Protein AF-0000000080643865 (afdb_homodimer)

InterPro domains:
  IPR001537 tRNA/rRNA methyltransferase, SpoU type [PF00588] (35-174)
  IPR029026 tRNA (guanine-N1-)-methyltransferase, N-terminal [G3DSA:3.40.1280.10] (10-214)
  IPR029028 Alpha/beta knot methyltransferases [SSF75217] (19-181)
  IPR033671 tRNA (guanosine(18)-2'-O)-methyltransferase [MF_02060] (17-208)
  IPR033671 tRNA (guanosine(18)-2'-O)-methyltransferase [PTHR43453] (9-211)
  IPR033671 tRNA (guanosine(18)-2'-O)-methyltransferase [cd18092] (19-177)

Nearest PDB structures (foldseek):
  1v2x-assembly1_A-2  TM=9.079E-01  e=1.168E-16  Thermus thermophilus
  1zjr-assembly1_A  TM=8.775E-01  e=1.886E-16  Aquifex aeolicus
  7edc-assembly1_A-2  TM=8.498E-01  e=2.791E-15  Escherichia coli
  7qiu-assembly1_B  TM=8.487E-01  e=2.824E-11  Bacillus subtilis
  3nk7-assembly1_A  TM=8.156E-01  e=5.638E-10  Streptomyces actuosus

Organism: NCBI:txid498743

Foldseek 3Di:
DPPLLVVLLVLLVVQDDPVVVVVLVVLQQQAFQLEEEEEEAEADQLLLLLLLLLCLVLRYQEYEYEHEPHDHDHDCVRNVCSPLQHHYHYHPDDVVVLVVCVVVFAAEEEEDPDPQADELLPDDSQGRHYYYWYYPPPIDDPVSVVSGPHYHYYDDDDDDDDDDRSVVSNVNSVSSSVVVVVDPDPGHDDPVRSSVSSSSVSVVVDPPSVVSSVVVVD/DPPLLVVLLVLLVVQDDPVVVVVLVVLQQQAFQLEEEEEEAAADQLLLLLLLLLCLVLRYQEYEYEHEPHDHDHDCVRNVCSPLQHHYHYHPDDVVVLVVCVVVFAAEEEEDPDPQADELLPDDSQGRHYYYWYYPPPIDDPVSVVSGPHYHYYDDDDDDDDDDRSVVSNVNSVSSSVVVVVDPDPGHDDPVRSSVSSSSVSVVVRPPSVVSSVVVVD

pLDDT: mean 96.59, std 4.56, range [62.84, 98.94]

Radius of gyration: 23.96 Å; Cα contacts (8 Å, |Δi|>4): 795; chains: 2; bounding box: 50×86×53 Å

Secondary structure (DSSP, 8-state):
--HHHHHHHHHHHTTS-HHHHHHHHHHHTT-BSSEEEEEES---HHHHHHHHHHHHHHTBSEEEEE-SSS-----HHHHTTGGGSSEEEEESSHHHHHHHHHHTTPEEEEE--STTPEEGGG---SS-EEEEE-BTTTBS-HHHHHH-SEEEE----SS-----HHHHHHHHHHHHHHHHHTSS---B--HHHHHHHHHHHHHHHSTTHHHHHHHH--/--HHHHHHHHHHHTTS-HHHHHHHHHHHTT-BSSEEEEEES---HHHHHHHHHHHHHHTBSEEEEE-SSS-----HHHHTTGGGSSEEEEESSHHHHHHHHHHTTPEEEEE--STTPEEGGG---SS-EEEEE-BTTTBS-HHHHHH-SEEEE----SS-----HHHHHHHHHHHHHHHHHTSS---B--HHHHHHHHHHHHHHHSTTHHHHHHHHH-

Sequence (436 aa):
MDNDVLKRIEVLSEFITDKKKARIEEVLSRRTNYLTFVLEDIFQPQNASATIRTGEILGLSDVHIISKRNKCTLNPDVTLGSSQWINLNRYNNTKFALDRLKSDGYSIVATSLDEQSINLEDFPINNKMAVFFGTELTGLSAEAFEAADLYLKIPMYGFTQSYNISVAVAIVMYSLSIRLRKSSINYLLDEVEKSNLRLKYYRQVVKNYQFIENLINSMDNDVLKRIEVLSEFITDKKKARIEEVLSRRTNYLTFVLEDIFQPQNASATIRTGEILGLSDVHIISKRNKCTLNPDVTLGSSQWINLNRYNNTKFALDRLKSDGYSIVATSLDEQSINLEDFPINNKMAVFFGTELTGLSAEAFEAADLYLKIPMYGFTQSYNISVAVAIVMYSLSIRLRKSSINYLLDEVEKSNLRLKYYRQVVKNYQFIENLINS

Structure (mmCIF, N/CA/C/O backbone):
data_AF-0000000080643865-model_v1
#
loop_
_entity.id
_entity.type
_entity.pdbx_description
1 polymer "tRNA (guanosine(18)-2'-O)-methyltransferase"
#
loop_
_atom_site.group_PDB
_atom_site.id
_atom_site.type_symbol
_atom_site.label_atom_id
_atom_site.label_alt_id
_atom_site.label_comp_id
_atom_site.label_asym_id
_atom_site.label_entity_id
_atom_site.label_seq_id
_atom_site.pdbx_PDB_ins_code
_atom_site.Cartn_x
_atom_site.Cartn_y
_atom_site.Cartn_z
_atom_site.occupancy
_atom_site.B_iso_or_equiv
_atom_site.auth_seq_id
_atom_site.auth_comp_id
_atom_site.auth_asym_id
_atom_site.auth_atom_id
_atom_site.pdbx_PDB_model_num
ATOM 1 N N . MET A 1 1 ? 3.105 -29.422 -24.297 1 62.84 1 MET A N 1
ATOM 2 C CA . MET A 1 1 ? 2.346 -29.484 -23.047 1 62.84 1 MET A CA 1
ATOM 3 C C . MET A 1 1 ? 2.367 -30.891 -22.469 1 62.84 1 MET A C 1
ATOM 5 O O . MET A 1 1 ? 2.393 -31.875 -23.203 1 62.84 1 MET A O 1
ATOM 9 N N . ASP A 1 2 ? 2.848 -30.75 -21.078 1 77.25 2 ASP A N 1
ATOM 10 C CA . ASP A 1 2 ? 3.018 -32.031 -20.422 1 77.25 2 ASP A CA 1
ATOM 11 C C . ASP A 1 2 ? 1.715 -32.844 -20.422 1 77.25 2 ASP A C 1
ATOM 13 O O . ASP A 1 2 ? 0.718 -32.406 -19.828 1 77.25 2 ASP A O 1
ATOM 17 N N . ASN A 1 3 ? 1.659 -33.844 -21.25 1 87.06 3 ASN A N 1
ATOM 18 C CA . ASN A 1 3 ? 0.498 -34.719 -21.422 1 87.06 3 ASN A CA 1
ATOM 19 C C . ASN A 1 3 ? -0.072 -35.156 -20.062 1 87.06 3 ASN A C 1
ATOM 21 O O . ASN A 1 3 ? -1.29 -35.25 -19.906 1 87.06 3 ASN A O 1
ATOM 25 N N . ASP A 1 4 ? 0.754 -35.312 -19.156 1 92.62 4 ASP A N 1
ATOM 26 C CA . ASP A 1 4 ? 0.325 -35.719 -17.828 1 92.62 4 ASP A CA 1
ATOM 27 C C . ASP A 1 4 ? -0.487 -34.625 -17.141 1 92.62 4 ASP A C 1
ATOM 29 O O . ASP A 1 4 ? -1.525 -34.906 -16.531 1 92.62 4 ASP A O 1
ATOM 33 N N . VAL A 1 5 ? -0.084 -33.344 -17.25 1 95.5 5 VAL A N 1
ATOM 34 C CA . VAL A 1 5 ? -0.771 -32.219 -16.641 1 95.5 5 VAL A CA 1
ATOM 35 C C . VAL A 1 5 ? -2.176 -32.094 -17.234 1 95.5 5 VAL A C 1
ATOM 37 O O . VAL A 1 5 ? -3.152 -31.953 -16.484 1 95.5 5 VAL A O 1
ATOM 40 N N . LEU A 1 6 ? -2.293 -32.219 -18.5 1 95.81 6 LEU A N 1
ATOM 41 C CA . LEU A 1 6 ? -3.576 -32.062 -19.188 1 95.81 6 LEU A CA 1
ATOM 42 C C . LEU A 1 6 ? -4.535 -33.188 -18.781 1 95.81 6 LEU A C 1
ATOM 44 O O . LEU A 1 6 ? -5.734 -32.938 -18.609 1 95.81 6 LEU A O 1
ATOM 48 N N . LYS A 1 7 ? -4.008 -34.344 -18.641 1 95.81 7 LYS A N 1
ATOM 49 C CA . LYS A 1 7 ? -4.836 -35.5 -18.234 1 95.81 7 LYS A CA 1
ATOM 50 C C . LYS A 1 7 ? -5.402 -35.281 -16.828 1 95.81 7 LYS A C 1
ATOM 52 O O . LYS A 1 7 ? -6.582 -35.531 -16.594 1 95.81 7 LYS A O 1
ATOM 57 N N . ARG A 1 8 ? -4.555 -34.875 -15.953 1 97.06 8 ARG A N 1
ATOM 58 C CA . ARG A 1 8 ? -4.98 -34.625 -14.578 1 97.06 8 ARG A CA 1
ATOM 59 C C . ARG A 1 8 ? -6.016 -33.5 -14.508 1 97.06 8 ARG A C 1
ATOM 61 O O . ARG A 1 8 ? -6.984 -33.594 -13.75 1 97.06 8 ARG A O 1
ATOM 68 N N . ILE A 1 9 ? -5.801 -32.469 -15.258 1 97.5 9 ILE A N 1
ATOM 69 C CA . ILE A 1 9 ? -6.762 -31.359 -15.32 1 97.5 9 ILE A CA 1
ATOM 70 C C . ILE A 1 9 ? -8.117 -31.875 -15.797 1 97.5 9 ILE A C 1
ATOM 72 O O . ILE A 1 9 ? -9.156 -31.547 -15.227 1 97.5 9 ILE A O 1
ATOM 76 N N . GLU A 1 10 ? -8.078 -32.656 -16.812 1 96.69 10 GLU A N 1
ATOM 77 C CA . GLU A 1 10 ? -9.305 -33.219 -17.375 1 96.69 10 GLU A CA 1
ATOM 78 C C . GLU A 1 10 ? -10.078 -34 -16.344 1 96.69 10 GLU A C 1
ATOM 80 O O . GLU A 1 10 ? -11.289 -33.844 -16.172 1 96.69 10 GLU A O 1
ATOM 85 N N . VAL A 1 11 ? -9.461 -34.844 -15.625 1 96.62 11 VAL A N 1
ATOM 86 C CA . VAL A 1 11 ? -10.109 -35.719 -14.648 1 96.62 11 VAL A CA 1
ATOM 87 C C . VAL A 1 11 ? -10.648 -34.875 -13.492 1 96.62 11 VAL A C 1
ATOM 89 O O . VAL A 1 11 ? -11.805 -35.062 -13.094 1 96.62 11 VAL A O 1
ATOM 92 N N . LEU A 1 12 ? -9.836 -34 -12.969 1 97.88 12 LEU A N 1
ATOM 93 C CA . LEU A 1 12 ? -10.25 -33.188 -11.828 1 97.88 12 LEU A CA 1
ATOM 94 C C . LEU A 1 12 ? -11.398 -32.25 -12.203 1 97.88 12 LEU A C 1
ATOM 96 O O . LEU A 1 12 ? -12.242 -31.938 -11.367 1 97.88 12 LEU A O 1
ATOM 100 N N . SER A 1 13 ? -11.422 -31.844 -13.484 1 97.75 13 SER A N 1
ATOM 101 C CA . SER A 1 13 ? -12.445 -30.922 -13.961 1 97.75 13 SER A CA 1
ATOM 102 C C . SER A 1 13 ? -13.844 -31.5 -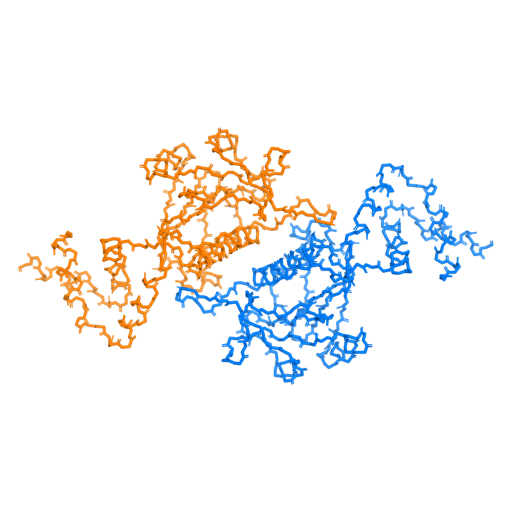13.742 1 97.75 13 SER A C 1
ATOM 104 O O . SER A 1 13 ? -14.812 -30.75 -13.57 1 97.75 13 SER A O 1
ATOM 106 N N . GLU A 1 14 ? -13.977 -32.75 -13.656 1 96.88 14 GLU A N 1
ATOM 107 C CA . GLU A 1 14 ? -15.266 -33.438 -13.508 1 96.88 14 GLU A CA 1
ATOM 108 C C . GLU A 1 14 ? -15.836 -33.219 -12.109 1 96.88 14 GLU A C 1
ATOM 110 O O . GLU A 1 14 ? -17.016 -33.469 -11.875 1 96.88 14 GLU A O 1
ATOM 115 N N . PHE A 1 15 ? -15.039 -32.812 -11.25 1 97.62 15 PHE A N 1
ATOM 116 C CA . PHE A 1 15 ? -15.445 -32.656 -9.859 1 97.62 15 PHE A CA 1
ATOM 117 C C . PHE A 1 15 ? -15.586 -31.203 -9.484 1 97.62 15 PHE A C 1
ATOM 119 O O . PHE A 1 15 ? -15.695 -30.859 -8.305 1 97.62 15 PHE A O 1
ATOM 126 N N . ILE A 1 16 ? -15.523 -30.297 -10.414 1 98.31 16 ILE A N 1
ATOM 127 C CA . ILE A 1 16 ? -15.586 -28.859 -10.188 1 98.31 16 ILE A CA 1
ATOM 128 C C . ILE A 1 16 ? -16.781 -28.266 -10.93 1 98.31 16 ILE A C 1
ATOM 130 O O . ILE A 1 16 ? -17.031 -28.625 -12.086 1 98.31 16 ILE A O 1
ATOM 134 N N . THR A 1 17 ? -17.547 -27.469 -10.297 1 98.25 17 THR A N 1
ATOM 135 C CA . THR A 1 17 ? -18.719 -26.844 -10.93 1 98.25 17 THR A CA 1
ATOM 136 C C . THR A 1 17 ? -18.297 -25.922 -12.07 1 98.25 17 THR A C 1
ATOM 138 O O . THR A 1 17 ? -17.172 -25.438 -12.086 1 98.25 17 THR A O 1
ATOM 141 N N . ASP A 1 18 ? -19.125 -25.688 -13 1 98.44 18 ASP A N 1
ATOM 142 C CA . ASP A 1 18 ? -18.844 -24.797 -14.125 1 98.44 18 ASP A CA 1
ATOM 143 C C . ASP A 1 18 ? -18.562 -23.375 -13.648 1 98.44 18 ASP A C 1
ATOM 145 O O . ASP A 1 18 ? -17.703 -22.688 -14.219 1 98.44 18 ASP A O 1
ATOM 149 N N . LYS A 1 19 ? -19.312 -22.969 -12.664 1 98.25 19 LYS A N 1
ATOM 150 C CA . LYS A 1 19 ? -19.109 -21.625 -12.117 1 98.25 19 LYS A CA 1
ATOM 151 C C . LYS A 1 19 ? -17.703 -21.469 -11.562 1 98.25 19 LYS A C 1
ATOM 153 O O . LYS A 1 19 ? -17.031 -20.453 -11.828 1 98.25 19 LYS A O 1
ATOM 158 N N . LYS A 1 20 ? -17.25 -22.438 -10.812 1 98.31 20 LYS A N 1
ATOM 159 C CA . LYS A 1 20 ? -15.898 -22.391 -10.25 1 98.31 20 LYS A CA 1
ATOM 160 C C . LYS A 1 20 ? -14.844 -22.469 -11.344 1 98.31 20 LYS A C 1
ATOM 162 O O . LYS A 1 20 ? -13.828 -21.766 -11.289 1 98.31 20 LYS A O 1
ATOM 167 N N . LYS A 1 21 ? -15.016 -23.328 -12.312 1 98.69 21 LYS A N 1
ATOM 168 C CA . LYS A 1 21 ? -14.086 -23.406 -13.438 1 98.69 21 LYS A CA 1
ATOM 169 C C . LYS A 1 21 ? -13.977 -22.062 -14.148 1 98.69 21 LYS A C 1
ATOM 171 O O . LYS A 1 21 ? -12.875 -21.625 -14.5 1 98.69 21 LYS A O 1
ATOM 176 N N . ALA A 1 22 ? -15.133 -21.453 -14.344 1 98.62 22 ALA A N 1
ATOM 177 C CA . ALA A 1 22 ? -15.148 -20.156 -15.016 1 98.62 22 ALA A CA 1
ATOM 178 C C . ALA A 1 22 ? -14.367 -19.125 -14.211 1 98.62 22 ALA A C 1
ATOM 180 O O . ALA A 1 22 ? -13.633 -18.312 -14.781 1 98.62 22 ALA A O 1
ATOM 181 N N . ARG A 1 23 ? -14.547 -19.141 -12.914 1 98.44 23 ARG A N 1
ATOM 182 C CA . ARG A 1 23 ? -13.836 -18.219 -12.047 1 98.44 23 ARG A CA 1
ATOM 183 C C . ARG A 1 23 ? -12.328 -18.469 -12.094 1 98.44 23 ARG A C 1
ATOM 185 O O . ARG A 1 23 ? -11.539 -17.516 -12.156 1 98.44 23 ARG A O 1
ATOM 192 N N . ILE A 1 24 ? -11.953 -19.703 -12.086 1 98.75 24 ILE A N 1
ATOM 193 C CA . ILE A 1 24 ? -10.539 -20.062 -12.156 1 98.75 24 ILE A CA 1
ATOM 194 C C . ILE A 1 24 ? -9.953 -19.578 -13.484 1 98.75 24 ILE A C 1
ATOM 196 O O . ILE A 1 24 ? -8.859 -19.016 -13.508 1 98.75 24 ILE A O 1
ATOM 200 N N . GLU A 1 25 ? -10.68 -19.766 -14.562 1 98.75 25 GLU A N 1
ATOM 201 C CA . GLU A 1 25 ? -10.195 -19.344 -15.867 1 98.75 25 GLU A CA 1
ATOM 202 C C . GLU A 1 25 ? -10.062 -17.812 -15.93 1 98.75 25 GLU A C 1
ATOM 204 O O . GLU A 1 25 ? -9.117 -17.297 -16.531 1 98.75 25 GLU A O 1
ATOM 209 N N . GLU A 1 26 ? -10.977 -17.141 -15.328 1 98.62 26 GLU A N 1
ATOM 210 C CA . GLU A 1 26 ? -10.906 -15.688 -15.258 1 98.62 26 GLU A CA 1
ATOM 211 C C . GLU A 1 26 ? -9.641 -15.219 -14.547 1 98.62 26 GLU A C 1
ATOM 213 O O . GLU A 1 26 ? -8.922 -14.352 -15.039 1 98.62 26 GLU A O 1
ATOM 218 N N . VAL A 1 27 ? -9.359 -15.812 -13.438 1 98.75 27 VAL A N 1
ATOM 219 C CA . VAL A 1 27 ? -8.18 -15.453 -12.656 1 98.75 27 VAL A CA 1
ATOM 220 C C . VAL A 1 27 ? -6.914 -15.82 -13.422 1 98.75 27 VAL A C 1
ATOM 222 O O . VAL A 1 27 ? -5.98 -15.016 -13.508 1 98.75 27 VAL A O 1
ATOM 225 N N . LEU A 1 28 ? -6.93 -17 -14.039 1 98.81 28 LEU A N 1
ATOM 226 C CA . LEU A 1 28 ? -5.773 -17.484 -14.789 1 98.81 28 LEU A CA 1
ATOM 227 C C . LEU A 1 28 ? -5.449 -16.531 -15.945 1 98.81 28 LEU A C 1
ATOM 229 O O . LEU A 1 28 ? -4.277 -16.344 -16.281 1 98.81 28 LEU A O 1
ATOM 233 N N . SER A 1 29 ? -6.465 -15.977 -16.516 1 98.5 29 SER A N 1
ATOM 234 C CA . SER A 1 29 ? -6.293 -15.117 -17.672 1 98.5 29 SER A CA 1
ATOM 235 C C . SER A 1 29 ? -5.586 -13.82 -17.297 1 98.5 29 SER A C 1
ATOM 237 O O . SER A 1 29 ? -5.129 -13.078 -18.172 1 98.5 29 SER A O 1
ATOM 239 N N . ARG A 1 30 ? -5.391 -13.531 -15.977 1 97.88 30 ARG A N 1
ATOM 240 C CA . ARG A 1 30 ? -4.82 -12.266 -15.523 1 97.88 30 ARG A CA 1
ATOM 241 C C . ARG A 1 30 ? -3.504 -12.5 -14.789 1 97.88 30 ARG A C 1
ATOM 243 O O . ARG A 1 30 ? -2.861 -11.547 -14.344 1 97.88 30 ARG A O 1
ATOM 250 N N . ARG A 1 31 ? -3.07 -13.742 -14.641 1 98.81 31 ARG A N 1
ATOM 251 C CA . ARG A 1 31 ? -1.87 -14.086 -13.891 1 98.81 31 ARG A CA 1
ATOM 252 C C . ARG A 1 31 ? -0.611 -13.758 -14.688 1 98.81 31 ARG A C 1
ATOM 254 O O . ARG A 1 31 ? -0.619 -13.805 -15.914 1 98.81 31 ARG A O 1
ATOM 261 N N . THR A 1 32 ? 0.425 -13.43 -13.984 1 98.81 32 THR A N 1
ATOM 262 C CA . THR A 1 32 ? 1.673 -13.078 -14.648 1 98.81 32 THR A CA 1
ATOM 263 C C . THR A 1 32 ? 2.873 -13.594 -13.867 1 98.81 32 THR A C 1
ATOM 265 O O . THR A 1 32 ? 2.811 -13.727 -12.641 1 98.81 32 THR A O 1
ATOM 268 N N . ASN A 1 33 ? 3.986 -13.906 -14.547 1 98.56 33 ASN A N 1
ATOM 269 C CA . ASN A 1 33 ? 5.312 -14.141 -13.977 1 98.56 33 ASN A CA 1
ATOM 270 C C . ASN A 1 33 ? 6.305 -13.062 -14.414 1 98.56 33 ASN A C 1
ATOM 272 O O . ASN A 1 33 ? 7.516 -13.227 -14.25 1 98.56 33 ASN A O 1
ATOM 276 N N . TYR A 1 34 ? 5.742 -12.055 -15.125 1 98.81 34 TYR A N 1
ATOM 277 C CA . TYR A 1 34 ? 6.586 -10.969 -15.602 1 98.81 34 TYR A CA 1
ATOM 278 C C . TYR A 1 34 ? 7.102 -10.125 -14.445 1 98.81 34 TYR A C 1
ATOM 280 O O . TYR A 1 34 ? 8.211 -9.602 -14.5 1 98.81 34 TYR A O 1
ATOM 288 N N . LEU A 1 35 ? 6.266 -10.016 -13.438 1 98.81 35 LEU A N 1
ATOM 289 C CA . LEU A 1 35 ? 6.559 -9.281 -12.211 1 98.81 35 LEU A CA 1
ATOM 290 C C . LEU A 1 35 ? 6.461 -10.195 -10.992 1 98.81 35 LEU A C 1
ATOM 292 O O . LEU A 1 35 ? 5.547 -11.016 -10.898 1 98.81 35 LEU A O 1
ATOM 296 N N . THR A 1 36 ? 7.402 -10.102 -10.109 1 98.94 36 THR A N 1
ATOM 297 C CA . THR A 1 36 ? 7.324 -10.75 -8.805 1 98.94 36 THR A CA 1
ATOM 298 C C . THR A 1 36 ? 8.07 -9.938 -7.754 1 98.94 36 THR A C 1
ATOM 300 O O . THR A 1 36 ? 8.68 -8.914 -8.07 1 98.94 36 THR A O 1
ATOM 303 N N . PHE A 1 37 ? 7.949 -10.305 -6.516 1 98.94 37 PHE A N 1
ATOM 304 C CA . PHE A 1 37 ? 8.742 -9.648 -5.488 1 98.94 37 PHE A CA 1
ATOM 305 C C . PHE A 1 37 ? 9.352 -10.664 -4.531 1 98.94 37 PHE A C 1
ATOM 307 O O . PHE A 1 37 ? 8.938 -11.828 -4.508 1 98.94 37 PHE A O 1
ATOM 314 N N . VAL A 1 38 ? 10.383 -10.234 -3.879 1 98.94 38 VAL A N 1
ATOM 315 C CA . VAL A 1 38 ? 11.141 -11.039 -2.922 1 98.94 38 VAL A CA 1
ATOM 316 C C . VAL A 1 38 ? 11.156 -10.344 -1.562 1 98.94 38 VAL A C 1
ATOM 318 O O . VAL A 1 38 ? 11.477 -9.156 -1.466 1 98.94 38 VAL A O 1
ATOM 321 N N . LEU A 1 39 ? 10.773 -11.086 -0.565 1 98.62 39 LEU A N 1
ATOM 322 C CA . LEU A 1 39 ? 10.883 -10.625 0.816 1 98.62 39 LEU A CA 1
ATOM 323 C C . LEU A 1 39 ? 12.133 -11.195 1.479 1 98.62 39 LEU A C 1
ATOM 325 O O . LEU A 1 39 ? 12.258 -12.414 1.644 1 98.62 39 LEU A O 1
ATOM 329 N N . GLU A 1 40 ? 12.977 -10.328 1.83 1 98.31 40 GLU A N 1
ATOM 330 C CA . GLU A 1 40 ? 14.219 -10.781 2.457 1 98.31 40 GLU A CA 1
ATOM 331 C C . GLU A 1 40 ? 14.188 -10.547 3.965 1 98.31 40 GLU A C 1
ATOM 333 O O . GLU A 1 40 ? 14.281 -9.406 4.422 1 98.31 40 GLU A O 1
ATOM 338 N N . ASP A 1 41 ? 14.023 -11.562 4.719 1 97.5 41 ASP A N 1
ATOM 339 C CA . ASP A 1 41 ? 14.219 -11.625 6.164 1 97.5 41 ASP A CA 1
ATOM 340 C C . ASP A 1 41 ? 13.188 -10.766 6.895 1 97.5 41 ASP A C 1
ATOM 342 O O . ASP A 1 41 ? 13.531 -10.062 7.852 1 97.5 41 ASP A O 1
ATOM 346 N N . ILE A 1 42 ? 11.984 -10.828 6.453 1 97.12 42 ILE A N 1
ATOM 347 C CA . ILE A 1 42 ? 10.898 -10.078 7.07 1 97.12 42 ILE A CA 1
ATOM 348 C C . ILE A 1 42 ? 10.625 -10.625 8.469 1 97.12 42 ILE A C 1
ATOM 350 O O . ILE A 1 42 ? 10.555 -11.836 8.664 1 97.12 42 ILE A O 1
ATOM 354 N N . PHE A 1 43 ? 10.469 -9.75 9.406 1 95.44 43 PHE A N 1
ATOM 355 C CA . PHE A 1 43 ? 10.367 -10.109 10.812 1 95.44 43 PHE A CA 1
ATOM 356 C C . PHE A 1 43 ? 8.906 -10.234 11.234 1 95.44 43 PHE A C 1
ATOM 358 O O . PHE A 1 43 ? 8.492 -11.258 11.789 1 95.44 43 PHE A O 1
ATOM 365 N N . GLN A 1 44 ? 8.047 -9.312 10.938 1 95.62 44 GLN A N 1
ATOM 366 C CA . GLN A 1 44 ? 6.676 -9.25 11.445 1 95.62 44 GLN A CA 1
ATOM 367 C C . GLN A 1 44 ? 5.734 -10.086 10.578 1 95.62 44 GLN A C 1
ATOM 369 O O . GLN A 1 44 ? 5.516 -9.766 9.406 1 95.62 44 GLN A O 1
ATOM 374 N N . PRO A 1 45 ? 5.062 -11.086 11.141 1 96.88 45 PRO A N 1
ATOM 375 C CA . PRO A 1 45 ? 4.141 -11.938 10.391 1 96.88 45 PRO A CA 1
ATOM 376 C C . PRO A 1 45 ? 3.016 -11.141 9.719 1 96.88 45 PRO A C 1
ATOM 378 O O . PRO A 1 45 ? 2.578 -11.492 8.625 1 96.88 45 PRO A O 1
ATOM 381 N N . GLN A 1 46 ? 2.561 -10.094 10.32 1 97.06 46 GLN A N 1
ATOM 382 C CA . GLN A 1 46 ? 1.503 -9.258 9.766 1 97.06 46 GLN A CA 1
ATOM 383 C C . GLN A 1 46 ? 1.922 -8.656 8.422 1 97.06 46 GLN A C 1
ATOM 385 O O . GLN A 1 46 ? 1.143 -8.656 7.469 1 97.06 46 GLN A O 1
ATOM 390 N N . ASN A 1 47 ? 3.135 -8.219 8.398 1 97.81 47 ASN A N 1
ATOM 391 C CA . ASN A 1 47 ? 3.656 -7.633 7.168 1 97.81 47 ASN A CA 1
ATOM 392 C C . ASN A 1 47 ? 3.809 -8.672 6.066 1 97.81 47 ASN A C 1
ATOM 394 O O . ASN A 1 47 ? 3.328 -8.477 4.949 1 97.81 47 ASN A O 1
ATOM 398 N N . ALA A 1 48 ? 4.434 -9.758 6.406 1 98.06 48 ALA A N 1
ATOM 399 C CA . ALA A 1 48 ? 4.609 -10.828 5.426 1 98.06 48 ALA A CA 1
ATOM 400 C C . ALA A 1 48 ? 3.266 -11.289 4.867 1 98.06 48 ALA A C 1
ATOM 402 O O . ALA A 1 48 ? 3.111 -11.438 3.652 1 98.06 48 ALA A O 1
ATOM 403 N N . SER A 1 49 ? 2.314 -11.422 5.707 1 98.69 49 SER A N 1
ATOM 404 C CA . SER A 1 49 ? 0.995 -11.914 5.324 1 98.69 49 SER A CA 1
ATOM 405 C C . SER A 1 49 ? 0.278 -10.914 4.418 1 98.69 49 SER A C 1
ATOM 407 O O . SER A 1 49 ? -0.319 -11.305 3.412 1 98.69 49 SER A O 1
ATOM 409 N N . ALA A 1 50 ? 0.372 -9.641 4.754 1 98.69 50 ALA A N 1
ATOM 410 C CA . ALA A 1 50 ? -0.27 -8.609 3.945 1 98.69 50 ALA A CA 1
ATOM 411 C C . ALA A 1 50 ? 0.354 -8.531 2.555 1 98.69 50 ALA A C 1
ATOM 413 O O . ALA A 1 50 ? -0.342 -8.281 1.567 1 98.69 50 ALA A O 1
ATOM 414 N N . THR A 1 51 ? 1.63 -8.797 2.445 1 98.88 51 THR A N 1
ATOM 415 C CA . THR A 1 51 ? 2.311 -8.758 1.155 1 98.88 51 THR A CA 1
ATOM 416 C C . THR A 1 51 ? 1.871 -9.93 0.275 1 98.88 51 THR A C 1
ATOM 418 O O . THR A 1 51 ? 1.648 -9.758 -0.925 1 98.88 51 THR A O 1
ATOM 421 N N . ILE A 1 52 ? 1.732 -11.078 0.885 1 98.81 52 ILE A N 1
ATOM 422 C CA . ILE A 1 52 ? 1.286 -12.258 0.145 1 98.81 52 ILE A CA 1
ATOM 423 C C . ILE A 1 52 ? -0.125 -12.023 -0.392 1 98.81 52 ILE A C 1
ATOM 425 O O . ILE A 1 52 ? -0.406 -12.305 -1.559 1 98.81 52 ILE A O 1
ATOM 429 N N . ARG A 1 53 ? -0.942 -11.461 0.431 1 98.94 53 ARG A N 1
ATOM 430 C CA . ARG A 1 53 ? -2.303 -11.109 0.034 1 98.94 53 ARG A CA 1
ATOM 431 C C . ARG A 1 53 ? -2.297 -10.141 -1.143 1 98.94 53 ARG A C 1
ATOM 433 O O . ARG A 1 53 ? -3.023 -10.336 -2.119 1 98.94 53 ARG A O 1
ATOM 440 N N . THR A 1 54 ? -1.451 -9.164 -1.046 1 98.94 54 THR A N 1
ATOM 441 C CA . THR A 1 54 ? -1.315 -8.172 -2.107 1 98.94 54 THR A CA 1
ATOM 442 C C . THR A 1 54 ? -0.877 -8.836 -3.412 1 98.94 54 THR A C 1
ATOM 444 O O . THR A 1 54 ? -1.454 -8.578 -4.469 1 98.94 54 THR A O 1
ATOM 447 N N . GLY A 1 55 ? 0.127 -9.672 -3.342 1 98.94 55 GLY A N 1
ATOM 448 C CA . GLY A 1 55 ? 0.608 -10.359 -4.531 1 98.94 55 GLY A CA 1
ATOM 449 C C . GLY A 1 55 ? -0.465 -11.18 -5.227 1 98.94 55 GLY A C 1
ATOM 450 O O . GLY A 1 55 ? -0.614 -11.109 -6.445 1 98.94 55 GLY A O 1
ATOM 451 N N . GLU A 1 56 ? -1.203 -11.922 -4.422 1 98.94 56 GLU A N 1
ATOM 452 C CA . GLU A 1 56 ? -2.277 -12.742 -4.965 1 98.94 56 GLU A CA 1
ATOM 453 C C . GLU A 1 56 ? -3.34 -11.891 -5.648 1 98.94 56 GLU A C 1
ATOM 455 O O . GLU A 1 56 ? -3.783 -12.203 -6.754 1 98.94 56 GLU A O 1
ATOM 460 N N . ILE A 1 57 ? -3.701 -10.82 -5.062 1 98.81 57 ILE A N 1
ATOM 461 C CA . ILE A 1 57 ? -4.762 -9.945 -5.562 1 98.81 57 ILE A CA 1
ATOM 462 C C . ILE A 1 57 ? -4.309 -9.273 -6.855 1 98.81 57 ILE A C 1
ATOM 464 O O . ILE A 1 57 ? -5.109 -9.078 -7.773 1 98.81 57 ILE A O 1
ATOM 468 N N . LEU A 1 58 ? -3.076 -8.953 -6.988 1 98.88 58 LEU A N 1
ATOM 469 C CA . LEU A 1 58 ? -2.557 -8.219 -8.133 1 98.88 58 LEU A CA 1
ATOM 470 C C . LEU A 1 58 ? -2.35 -9.148 -9.328 1 98.88 58 LEU A C 1
ATOM 472 O O . LEU A 1 58 ? -2.023 -8.688 -10.422 1 98.88 58 LEU A O 1
ATOM 476 N N . GLY A 1 59 ? -2.455 -10.43 -9.117 1 98.81 59 GLY A N 1
ATOM 477 C CA . GLY A 1 59 ? -2.387 -11.367 -10.227 1 98.81 59 GLY A CA 1
ATOM 478 C C . GLY A 1 59 ? -1.021 -12.016 -10.375 1 98.81 59 GLY A C 1
ATOM 479 O O . GLY A 1 59 ? -0.686 -12.523 -11.445 1 98.81 59 GLY A O 1
ATOM 480 N N . LEU A 1 60 ? -0.198 -11.945 -9.359 1 98.88 60 LEU A N 1
ATOM 481 C CA . LEU A 1 60 ? 1.086 -12.633 -9.414 1 98.88 60 LEU A CA 1
ATOM 482 C C . LEU A 1 60 ? 0.902 -14.141 -9.25 1 98.88 60 LEU A C 1
ATOM 484 O O . LEU A 1 60 ? 0.027 -14.586 -8.5 1 98.88 60 LEU A O 1
ATOM 4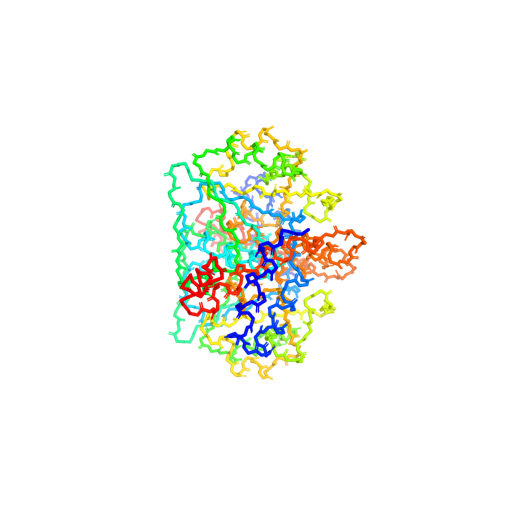88 N N . SER A 1 61 ? 1.784 -14.898 -9.891 1 98.75 61 SER A N 1
ATOM 489 C CA . SER A 1 61 ? 1.767 -16.344 -9.742 1 98.75 61 SER A CA 1
ATOM 490 C C . SER A 1 61 ? 2.693 -16.797 -8.617 1 98.75 61 SER A C 1
ATOM 492 O O . SER A 1 61 ? 2.428 -17.797 -7.953 1 98.75 61 SER A O 1
ATOM 494 N N . ASP A 1 62 ? 3.746 -16 -8.469 1 98.69 62 ASP A N 1
ATOM 495 C CA . ASP A 1 62 ? 4.828 -16.375 -7.566 1 98.69 62 ASP A CA 1
ATOM 496 C C . ASP A 1 62 ? 5.246 -15.203 -6.684 1 98.69 62 ASP A C 1
ATOM 498 O O . ASP A 1 62 ? 5.297 -14.06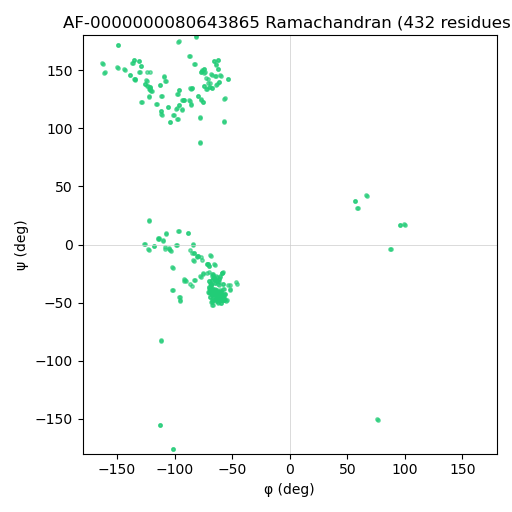2 -7.145 1 98.69 62 ASP A O 1
ATOM 502 N N . VAL A 1 63 ? 5.539 -15.555 -5.477 1 98.69 63 VAL A N 1
ATOM 503 C CA . VAL A 1 63 ? 6.293 -14.656 -4.602 1 98.69 63 VAL A CA 1
ATOM 504 C C . VAL A 1 63 ? 7.445 -15.422 -3.951 1 98.69 63 VAL A C 1
ATOM 506 O O . VAL A 1 63 ? 7.43 -16.656 -3.896 1 98.69 63 VAL A O 1
ATOM 509 N N . HIS A 1 64 ? 8.414 -14.672 -3.539 1 98.88 64 HIS A N 1
ATOM 510 C CA . HIS A 1 64 ? 9.625 -15.297 -3.029 1 98.88 64 HIS A CA 1
ATOM 511 C C . HIS A 1 64 ? 9.969 -14.789 -1.634 1 98.88 64 HIS A C 1
ATOM 513 O O . HIS A 1 64 ? 9.844 -13.594 -1.357 1 98.88 64 HIS A O 1
ATOM 519 N N . ILE A 1 65 ? 10.367 -15.719 -0.802 1 98.62 65 ILE A N 1
ATOM 520 C CA . ILE A 1 65 ? 10.672 -15.414 0.594 1 98.62 65 ILE A CA 1
ATOM 521 C C . ILE A 1 65 ? 12.055 -15.961 0.954 1 98.62 65 ILE A C 1
ATOM 523 O O . ILE A 1 65 ? 12.32 -17.156 0.784 1 98.62 65 ILE A O 1
ATOM 527 N N . ILE A 1 66 ? 12.875 -15.086 1.39 1 98.5 66 ILE A N 1
ATOM 528 C CA . ILE A 1 66 ? 14.188 -15.477 1.898 1 98.5 66 ILE A CA 1
ATOM 529 C C . ILE A 1 66 ? 14.203 -15.367 3.422 1 98.5 66 ILE A C 1
ATOM 531 O O . ILE A 1 66 ? 14.031 -14.281 3.975 1 98.5 66 ILE A O 1
ATOM 535 N N . SER A 1 67 ? 14.414 -16.469 4.094 1 96.81 67 SER A N 1
ATOM 536 C CA . SER A 1 67 ? 14.531 -16.5 5.551 1 96.81 67 SER A CA 1
ATOM 537 C C . SER A 1 67 ? 15.945 -16.844 5.984 1 96.81 67 SER A C 1
ATOM 539 O O . SER A 1 67 ? 16.469 -17.906 5.629 1 96.81 67 SER A O 1
ATOM 541 N N . LYS A 1 68 ? 16.547 -15.844 6.637 1 93.81 68 LYS A N 1
ATOM 542 C CA . LYS A 1 68 ? 17.875 -16.047 7.223 1 93.81 68 LYS A CA 1
ATOM 543 C C . LYS A 1 68 ? 17.797 -16.016 8.742 1 93.81 68 LYS A C 1
ATOM 545 O O . LYS A 1 68 ? 17.578 -17.062 9.375 1 93.81 68 LYS A O 1
ATOM 550 N N . ARG A 1 69 ? 17.781 -14.805 9.328 1 90.69 69 ARG A N 1
ATOM 551 C CA . ARG A 1 69 ? 17.719 -14.609 10.773 1 90.69 69 ARG A CA 1
ATOM 552 C C . ARG A 1 69 ? 16.281 -14.695 11.266 1 90.69 69 ARG A C 1
ATOM 554 O O . ARG A 1 69 ? 16.016 -15.117 12.398 1 90.69 69 ARG A O 1
ATOM 561 N N . ASN A 1 70 ? 15.336 -14.312 10.43 1 90.19 70 ASN A N 1
ATOM 562 C CA . ASN A 1 70 ? 13.914 -14.289 10.773 1 90.19 70 ASN A CA 1
ATOM 563 C C . ASN A 1 70 ? 13.133 -15.344 10 1 90.19 70 ASN A C 1
ATOM 565 O O . ASN A 1 70 ? 13.289 -15.461 8.781 1 90.19 70 ASN A O 1
ATOM 569 N N . LYS A 1 71 ? 12.375 -16.141 10.789 1 90.62 71 LYS A N 1
ATOM 570 C CA . LYS A 1 71 ? 11.445 -17.047 10.125 1 90.62 71 LYS A CA 1
ATOM 571 C C . LYS A 1 71 ? 10.203 -16.297 9.633 1 90.62 71 LYS A C 1
ATOM 573 O O . LYS A 1 71 ? 9.586 -15.555 10.398 1 90.62 71 LYS A O 1
ATOM 578 N N . CYS A 1 72 ? 9.969 -16.422 8.414 1 90.38 72 CYS A N 1
ATOM 579 C CA . CYS A 1 72 ? 8.766 -15.805 7.871 1 90.38 72 CYS A CA 1
ATOM 580 C C . CYS A 1 72 ? 7.531 -16.641 8.203 1 90.38 72 CYS A C 1
ATOM 582 O O . CYS A 1 72 ? 7.352 -17.734 7.664 1 90.38 72 CYS A O 1
ATOM 584 N N . THR A 1 73 ? 6.754 -16.141 9.055 1 94.31 73 THR A N 1
ATOM 585 C CA . THR A 1 73 ? 5.512 -16.797 9.445 1 94.31 73 THR A CA 1
ATOM 586 C C . THR A 1 73 ? 4.305 -16.031 8.898 1 94.31 73 THR A C 1
ATOM 588 O O . THR A 1 73 ? 4.309 -14.805 8.852 1 94.31 73 THR A O 1
ATOM 591 N N . LEU A 1 74 ? 3.301 -16.797 8.539 1 96.62 74 LEU A N 1
ATOM 592 C CA . LEU A 1 74 ? 2.09 -16.188 8 1 96.62 74 LEU A CA 1
ATOM 593 C C . LEU A 1 74 ? 0.945 -16.281 9.008 1 96.62 74 LEU A C 1
ATOM 595 O O . LEU A 1 74 ? 0.819 -17.266 9.727 1 96.62 74 LEU A O 1
ATOM 599 N N . ASN A 1 75 ? 0.229 -15.258 9.047 1 96.94 75 ASN A N 1
ATOM 600 C CA . ASN A 1 75 ? -0.995 -15.172 9.844 1 96.94 75 ASN A CA 1
ATOM 601 C C . ASN A 1 75 ? -2.236 -15.359 8.977 1 96.94 75 ASN A C 1
ATOM 603 O O . ASN A 1 75 ? -2.584 -14.477 8.188 1 96.94 75 ASN A O 1
ATOM 607 N N . PRO A 1 76 ? -2.973 -16.469 9.141 1 96.44 76 PRO A N 1
ATOM 608 C CA . PRO A 1 76 ? -4.121 -16.766 8.273 1 96.44 76 PRO A CA 1
ATOM 609 C C . PRO A 1 76 ? -5.207 -15.688 8.359 1 96.44 76 PRO A C 1
ATOM 611 O O . PRO A 1 76 ? -5.93 -15.469 7.383 1 96.44 76 PRO A O 1
ATOM 614 N N . ASP A 1 77 ? -5.262 -15.023 9.508 1 95.5 77 ASP A N 1
ATOM 615 C CA . ASP A 1 77 ? -6.27 -13.984 9.664 1 95.5 77 ASP A CA 1
ATOM 616 C C . ASP A 1 77 ? -5.938 -12.758 8.812 1 95.5 77 ASP A C 1
ATOM 618 O O . ASP A 1 77 ? -6.797 -11.914 8.57 1 95.5 77 ASP A O 1
ATOM 622 N N . VAL A 1 78 ? -4.723 -12.695 8.391 1 96.88 78 VAL A N 1
ATOM 623 C CA . VAL A 1 78 ? -4.277 -11.562 7.582 1 96.88 78 VAL A CA 1
ATOM 624 C C . VAL A 1 78 ? -4.234 -11.961 6.109 1 96.88 78 VAL A C 1
ATOM 626 O O . VAL A 1 78 ? -4.637 -11.195 5.238 1 96.88 78 VAL A O 1
ATOM 629 N N . THR A 1 79 ? -3.793 -13.188 5.816 1 98.19 79 THR A N 1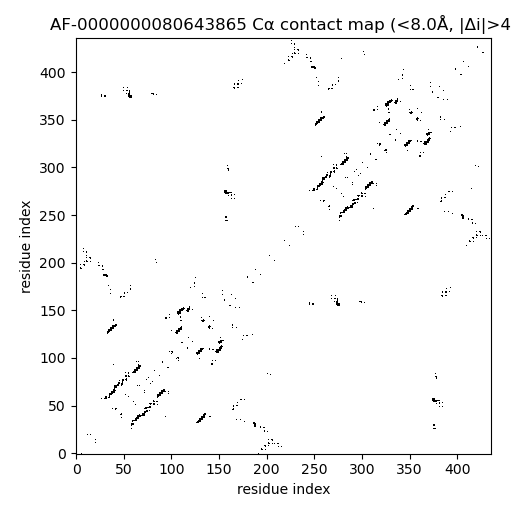
ATOM 630 C CA . THR A 1 79 ? -3.684 -13.625 4.43 1 98.19 79 THR A CA 1
ATOM 631 C C . THR A 1 79 ? -5.066 -13.812 3.811 1 98.19 79 THR A C 1
ATOM 633 O O . THR A 1 79 ? -5.234 -13.664 2.598 1 98.19 79 THR A O 1
ATOM 636 N N . LEU A 1 80 ? -6.074 -14.203 4.621 1 96.75 80 LEU A N 1
ATOM 637 C CA . LEU A 1 80 ? -7.449 -14.453 4.203 1 96.75 80 LEU A CA 1
ATOM 638 C C . LEU A 1 80 ? -7.496 -15.508 3.098 1 96.75 80 LEU A C 1
ATOM 640 O O . LEU A 1 80 ? -8.188 -15.328 2.094 1 96.75 80 LEU A O 1
ATOM 644 N N . GLY A 1 81 ? -6.633 -16.531 3.184 1 97.25 81 GLY A N 1
ATOM 645 C CA . GLY A 1 81 ? -6.645 -17.641 2.258 1 97.25 81 GLY A CA 1
ATOM 646 C C . GLY A 1 81 ? -5.812 -17.406 1.015 1 97.25 81 GLY A C 1
ATOM 647 O O . GLY A 1 81 ? -5.637 -18.312 0.192 1 97.25 81 GLY A O 1
ATOM 648 N N . SER A 1 82 ? -5.234 -16.219 0.855 1 98.38 82 SER A N 1
ATOM 649 C CA . SER A 1 82 ? -4.5 -15.859 -0.353 1 98.38 82 SER A CA 1
ATOM 650 C C . SER A 1 82 ? -3.297 -16.781 -0.562 1 98.38 82 SER A C 1
ATOM 652 O O . SER A 1 82 ? -2.895 -17.031 -1.699 1 98.38 82 SER A O 1
ATOM 654 N N . SER A 1 83 ? -2.762 -17.266 0.476 1 98 83 SER A N 1
ATOM 655 C CA . SER A 1 83 ? -1.541 -18.047 0.392 1 98 83 SER A CA 1
ATOM 656 C C . SER A 1 83 ? -1.778 -19.359 -0.368 1 98 83 SER A C 1
ATOM 658 O O . SER A 1 83 ? -0.835 -19.969 -0.875 1 98 83 SER A O 1
ATOM 660 N N . GLN A 1 84 ? -2.984 -19.797 -0.552 1 97 84 GLN A N 1
ATOM 661 C CA . GLN A 1 84 ? -3.291 -21.031 -1.255 1 97 84 GLN A CA 1
ATOM 662 C C . GLN A 1 84 ? -3.338 -20.812 -2.764 1 97 84 GLN A C 1
ATOM 664 O O . GLN A 1 84 ? -3.295 -21.781 -3.537 1 97 84 GLN A O 1
ATOM 669 N N . TRP A 1 85 ? -3.377 -19.562 -3.193 1 98.44 85 TRP A N 1
ATOM 670 C CA . TRP A 1 85 ? -3.646 -19.266 -4.598 1 98.44 85 TRP A CA 1
ATOM 671 C C . TRP A 1 85 ? -2.43 -18.625 -5.266 1 98.44 85 TRP A C 1
ATOM 673 O O . TRP A 1 85 ? -2.51 -18.172 -6.402 1 98.44 85 TRP A O 1
ATOM 683 N N . ILE A 1 86 ? -1.384 -18.547 -4.539 1 98.56 86 ILE A N 1
ATOM 684 C CA . ILE A 1 86 ? -0.131 -18 -5.059 1 98.56 86 ILE A CA 1
ATOM 685 C C . ILE A 1 86 ? 1.026 -18.922 -4.656 1 98.56 86 ILE A C 1
ATOM 687 O O . ILE A 1 86 ? 1.005 -19.516 -3.578 1 98.56 86 ILE A O 1
ATOM 691 N N . ASN A 1 87 ? 2.029 -19.125 -5.516 1 98.62 87 ASN A N 1
ATOM 692 C CA . ASN A 1 87 ? 3.184 -19.953 -5.18 1 98.62 87 ASN A CA 1
ATOM 693 C C . ASN A 1 87 ? 4.137 -19.219 -4.234 1 98.62 87 ASN A C 1
ATOM 695 O O . ASN A 1 87 ? 4.629 -18.141 -4.551 1 98.62 87 ASN A O 1
ATOM 699 N N . LEU A 1 88 ? 4.371 -19.828 -3.123 1 98.38 88 LEU A N 1
ATOM 700 C CA . LEU A 1 88 ? 5.355 -19.328 -2.172 1 98.38 88 LEU A CA 1
ATOM 701 C C . LEU A 1 88 ? 6.688 -20.062 -2.33 1 98.38 88 LEU A C 1
ATOM 703 O O . LEU A 1 88 ? 6.793 -21.25 -2.014 1 98.38 88 LEU A O 1
ATOM 707 N N . ASN A 1 89 ? 7.645 -19.328 -2.871 1 98.56 89 ASN A N 1
ATOM 708 C CA . ASN A 1 89 ? 8.984 -19.875 -3.033 1 98.56 89 ASN A CA 1
ATOM 709 C C . ASN A 1 89 ? 9.898 -19.469 -1.88 1 98.56 89 ASN A C 1
ATOM 711 O O . ASN A 1 89 ? 10.211 -18.281 -1.717 1 98.56 89 ASN A O 1
ATOM 715 N N . ARG A 1 90 ? 10.398 -20.438 -1.182 1 98.19 90 ARG A N 1
ATOM 716 C CA . ARG A 1 90 ? 11.156 -20.156 0.034 1 98.19 90 ARG A CA 1
ATOM 717 C C . ARG A 1 90 ? 12.625 -20.531 -0.138 1 98.19 90 ARG A C 1
ATOM 719 O O . ARG A 1 90 ? 12.953 -21.562 -0.722 1 98.19 90 ARG A O 1
ATOM 726 N N . TYR A 1 91 ? 13.398 -19.641 0.36 1 98.12 91 TYR A N 1
ATOM 727 C CA . TYR A 1 91 ? 14.852 -19.812 0.321 1 98.12 91 TYR A CA 1
ATOM 728 C C . TYR A 1 91 ? 15.461 -19.594 1.698 1 98.12 91 TYR A C 1
ATOM 730 O O . TYR A 1 91 ? 14.953 -18.797 2.49 1 98.12 91 TYR A O 1
ATOM 738 N 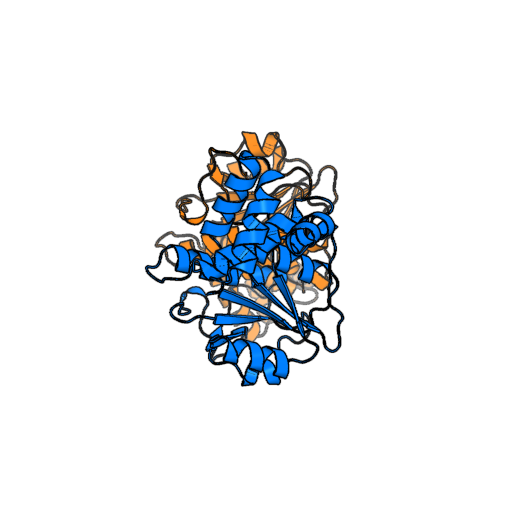N . ASN A 1 92 ? 16.641 -20.266 1.887 1 95.56 92 ASN A N 1
ATOM 739 C CA . ASN A 1 92 ? 17.344 -20.078 3.152 1 95.56 92 ASN A CA 1
ATOM 740 C C . ASN A 1 92 ? 18.547 -19.141 2.992 1 95.56 92 ASN A C 1
ATOM 742 O O . ASN A 1 92 ? 19.219 -18.812 3.973 1 95.56 92 ASN A O 1
ATOM 746 N N . ASN A 1 93 ? 18.797 -18.781 1.785 1 95.19 93 ASN A N 1
ATOM 747 C CA . ASN A 1 93 ? 19.875 -17.828 1.564 1 95.19 93 ASN A CA 1
ATOM 748 C C . ASN A 1 93 ? 19.609 -16.953 0.349 1 95.19 93 ASN A C 1
ATOM 750 O O . ASN A 1 93 ? 18.984 -17.391 -0.614 1 95.19 93 ASN A O 1
ATOM 754 N N . THR A 1 94 ? 20.172 -15.766 0.425 1 98 94 THR A N 1
ATOM 755 C CA . THR A 1 94 ? 19.938 -14.742 -0.589 1 98 94 THR A CA 1
ATOM 756 C C . THR A 1 94 ? 20.562 -15.141 -1.918 1 98 94 THR A C 1
ATOM 758 O O . THR A 1 94 ? 19.969 -14.969 -2.979 1 98 94 THR A O 1
ATOM 761 N N . LYS A 1 95 ? 21.688 -15.742 -1.899 1 97.88 95 LYS A N 1
ATOM 762 C CA . LYS A 1 95 ? 22.406 -16.125 -3.107 1 97.88 95 LYS A CA 1
ATOM 763 C C . LYS A 1 95 ? 21.594 -17.125 -3.936 1 97.88 95 LYS A C 1
ATOM 765 O O . LYS A 1 95 ? 21.5 -16.984 -5.156 1 97.88 95 LYS A O 1
ATOM 770 N N . PHE A 1 96 ? 21.031 -18.078 -3.289 1 97.94 96 PHE A N 1
ATOM 771 C CA . PHE A 1 96 ? 20.25 -19.094 -3.986 1 97.94 96 PHE A CA 1
ATOM 772 C C . PHE A 1 96 ? 19.031 -18.484 -4.656 1 97.94 96 PHE A C 1
ATOM 774 O O . PHE A 1 96 ? 18.688 -18.844 -5.785 1 97.94 96 PHE A O 1
ATOM 781 N N . ALA A 1 97 ? 18.359 -17.609 -3.963 1 98.69 97 ALA A N 1
ATOM 782 C CA . ALA A 1 97 ? 17.203 -16.922 -4.543 1 98.69 97 ALA A CA 1
ATOM 783 C C . ALA A 1 97 ? 17.625 -16.125 -5.777 1 98.69 97 ALA A C 1
ATOM 785 O O . ALA A 1 97 ? 16.953 -16.188 -6.812 1 98.69 97 ALA A O 1
ATOM 786 N N . LEU A 1 98 ? 18.719 -15.422 -5.629 1 98.81 98 LEU A N 1
ATOM 787 C CA . LEU A 1 98 ? 19.234 -14.609 -6.73 1 98.81 98 LEU A CA 1
ATOM 788 C C . LEU A 1 98 ? 19.562 -15.484 -7.941 1 98.81 98 LEU A C 1
ATOM 790 O O . LEU A 1 98 ? 19.156 -15.172 -9.062 1 98.81 98 LEU A O 1
ATOM 794 N N . ASP A 1 99 ? 20.266 -16.547 -7.703 1 98.56 99 ASP A N 1
ATOM 795 C CA . ASP A 1 99 ? 20.656 -17.453 -8.789 1 98.56 99 ASP A CA 1
ATOM 796 C C . ASP A 1 99 ? 19.422 -18.016 -9.5 1 98.56 99 ASP A C 1
ATOM 798 O O . ASP A 1 99 ? 19.375 -18.031 -10.734 1 98.56 99 ASP A O 1
ATOM 802 N N . ARG A 1 100 ? 18.5 -18.406 -8.734 1 98.56 100 ARG A N 1
ATOM 803 C CA . ARG A 1 100 ? 17.281 -18.969 -9.305 1 98.56 100 ARG A CA 1
ATOM 804 C C . ARG A 1 100 ? 16.531 -17.938 -10.133 1 98.56 100 ARG A C 1
ATOM 806 O O . ARG A 1 100 ? 16.125 -18.203 -11.266 1 98.56 100 ARG A O 1
ATOM 813 N N . LEU A 1 101 ? 16.328 -16.781 -9.625 1 98.81 101 LEU A N 1
ATOM 814 C CA . LEU A 1 101 ? 15.586 -15.711 -10.289 1 98.81 101 LEU A CA 1
ATOM 815 C C . LEU A 1 101 ? 16.312 -15.258 -11.555 1 98.81 101 LEU A C 1
ATOM 817 O O . LEU A 1 101 ? 15.68 -15.062 -12.602 1 98.81 101 LEU A O 1
ATOM 821 N N . LYS A 1 102 ? 17.609 -15.133 -11.453 1 98.5 102 LYS A N 1
ATOM 822 C CA . LYS A 1 102 ? 18.375 -14.766 -12.641 1 98.5 102 LYS A CA 1
ATOM 823 C C . LYS A 1 102 ? 18.281 -15.844 -13.711 1 98.5 102 LYS A C 1
ATOM 825 O O . LYS A 1 102 ? 18.109 -15.539 -14.891 1 98.5 102 LYS A O 1
ATOM 830 N N . SER A 1 103 ? 18.344 -17.062 -13.266 1 98.31 103 SER A N 1
ATOM 831 C CA . SER A 1 103 ? 18.219 -18.188 -14.188 1 98.31 103 SER A CA 1
ATOM 832 C C . SER A 1 103 ? 16.859 -18.172 -14.883 1 98.31 103 SER A C 1
ATOM 834 O O . SER A 1 103 ? 16.75 -18.562 -16.047 1 98.31 103 SER A O 1
ATOM 836 N N . ASP A 1 104 ? 15.867 -17.688 -14.18 1 97.94 104 ASP A N 1
ATOM 837 C CA . ASP A 1 104 ? 14.508 -17.641 -14.703 1 97.94 104 ASP A CA 1
ATOM 838 C C . ASP A 1 104 ? 14.297 -16.391 -15.555 1 97.94 104 ASP A C 1
ATOM 840 O O . ASP A 1 104 ? 13.188 -16.125 -16.016 1 97.94 104 ASP A O 1
ATOM 844 N N . GLY A 1 105 ? 15.328 -15.531 -15.719 1 98.19 105 GLY A N 1
ATOM 845 C CA . GLY A 1 105 ? 15.289 -14.414 -16.656 1 98.19 105 GLY A CA 1
ATOM 846 C C . GLY A 1 105 ? 14.875 -13.109 -16 1 98.19 105 GLY A C 1
ATOM 847 O O . GLY A 1 105 ? 14.562 -12.141 -16.703 1 98.19 105 GLY A O 1
ATOM 848 N N . TYR A 1 106 ? 14.945 -13.062 -14.695 1 98.81 106 TYR A N 1
ATOM 849 C CA . TYR A 1 106 ? 14.523 -11.852 -14.008 1 98.81 106 TYR A CA 1
ATOM 850 C C . TYR A 1 106 ? 15.656 -10.844 -13.922 1 98.81 106 TYR A C 1
ATOM 852 O O . TYR A 1 106 ? 16.797 -11.211 -13.617 1 98.81 106 TYR A O 1
ATOM 860 N N . SER A 1 107 ? 15.344 -9.586 -14.234 1 98.81 107 SER A N 1
ATOM 861 C CA . SER A 1 107 ? 16.156 -8.492 -13.719 1 98.81 107 SER A CA 1
ATOM 862 C C . SER A 1 107 ? 15.914 -8.289 -12.219 1 98.81 107 SER A C 1
ATOM 864 O O . SER A 1 107 ? 14.766 -8.281 -11.766 1 98.81 107 SER A O 1
ATOM 866 N N . ILE A 1 108 ? 17.047 -8.156 -11.539 1 98.88 108 ILE A N 1
ATOM 867 C CA . ILE A 1 108 ? 16.953 -7.957 -10.094 1 98.88 108 ILE A CA 1
ATOM 868 C C . ILE A 1 108 ? 16.812 -6.465 -9.789 1 98.88 108 ILE A C 1
ATOM 870 O O . ILE A 1 108 ? 17.641 -5.656 -10.219 1 98.88 108 ILE A O 1
ATOM 874 N N . VAL A 1 109 ? 15.781 -6.078 -9.086 1 98.88 109 VAL A N 1
ATOM 875 C CA . VAL A 1 109 ? 15.523 -4.691 -8.719 1 98.88 109 VAL A CA 1
ATOM 876 C C . VAL A 1 109 ? 15.594 -4.539 -7.199 1 98.88 109 VAL A C 1
ATOM 878 O O . VAL A 1 109 ? 14.875 -5.219 -6.469 1 98.88 109 VAL A O 1
ATOM 881 N N . ALA A 1 110 ? 16.469 -3.697 -6.688 1 98.62 110 ALA A N 1
ATOM 882 C CA . ALA A 1 110 ? 16.578 -3.408 -5.262 1 98.62 110 ALA A CA 1
ATOM 883 C C . ALA A 1 110 ? 15.828 -2.127 -4.902 1 98.62 110 ALA A C 1
ATOM 885 O O . ALA A 1 110 ? 16 -1.099 -5.559 1 98.62 110 ALA A O 1
ATOM 886 N N . THR A 1 111 ? 14.977 -2.201 -3.889 1 98.06 111 THR A N 1
ATOM 887 C CA . THR A 1 111 ? 14.398 -0.978 -3.338 1 98.06 111 THR A CA 1
ATOM 888 C C . THR A 1 111 ? 15.391 -0.299 -2.391 1 98.06 111 THR A C 1
ATOM 890 O O . THR A 1 111 ? 15.945 -0.943 -1.5 1 98.06 111 THR A O 1
ATOM 893 N N . SER A 1 112 ? 15.625 0.939 -2.621 1 93.81 112 SER A N 1
ATOM 894 C CA . SER A 1 112 ? 16.625 1.666 -1.845 1 93.81 112 SER A CA 1
ATOM 895 C C . SER A 1 112 ? 16.422 3.174 -1.949 1 93.81 112 SER A C 1
ATOM 897 O O . SER A 1 112 ? 15.906 3.666 -2.959 1 93.81 112 SER A O 1
ATOM 899 N N . LEU A 1 113 ? 16.766 3.859 -0.87 1 89.62 113 LEU A N 1
ATOM 900 C CA . LEU A 1 113 ? 16.672 5.316 -0.862 1 89.62 113 LEU A CA 1
ATOM 901 C C . LEU A 1 113 ? 17.969 5.941 -1.38 1 89.62 113 LEU A C 1
ATOM 903 O O . LEU A 1 113 ? 18.125 7.164 -1.349 1 89.62 113 LEU A O 1
ATOM 907 N N . ASP A 1 114 ? 18.734 5.148 -1.873 1 88.69 114 ASP A N 1
ATOM 908 C CA . ASP A 1 114 ? 20.016 5.613 -2.395 1 88.69 114 ASP A CA 1
ATOM 909 C C . ASP A 1 114 ? 19.812 6.605 -3.539 1 88.69 114 ASP A C 1
ATOM 911 O O . ASP A 1 114 ? 18.781 6.59 -4.207 1 88.69 114 ASP A O 1
ATOM 915 N N . GLU A 1 115 ? 20.812 7.395 -3.791 1 89.12 115 GLU A N 1
ATOM 916 C CA . GLU A 1 115 ? 20.75 8.445 -4.801 1 89.12 115 GLU A CA 1
ATOM 917 C C . GLU A 1 115 ? 20.641 7.855 -6.207 1 89.12 115 GLU A C 1
ATOM 919 O O . GLU A 1 115 ? 20.062 8.484 -7.102 1 89.12 115 GLU A O 1
ATOM 924 N N . GLN A 1 116 ? 21.109 6.715 -6.402 1 91.88 116 GLN A N 1
ATOM 925 C CA . GLN A 1 116 ? 21.109 6.102 -7.727 1 91.88 116 GLN A CA 1
ATOM 926 C C . GLN A 1 116 ? 19.734 5.5 -8.047 1 91.88 116 GLN A C 1
ATOM 928 O O . GLN A 1 116 ? 19.484 5.078 -9.18 1 91.88 116 GLN A O 1
ATOM 933 N N . SER A 1 117 ? 18.922 5.426 -7.137 1 97 117 SER A N 1
ATOM 934 C CA . SER A 1 117 ? 17.609 4.793 -7.328 1 97 117 SER A CA 1
ATOM 935 C C . SER A 1 117 ? 16.719 5.637 -8.234 1 97 117 SER A C 1
ATOM 937 O O . SER A 1 117 ? 16.719 6.867 -8.148 1 97 117 SER A O 1
ATOM 939 N N . ILE A 1 118 ? 15.992 4.953 -9.117 1 98.12 118 ILE A N 1
ATOM 940 C CA . ILE A 1 118 ? 15.016 5.574 -10.008 1 98.12 118 ILE A CA 1
ATOM 941 C C . ILE A 1 118 ? 13.672 5.715 -9.281 1 98.12 118 ILE A C 1
ATOM 943 O O . ILE A 1 118 ? 13.219 4.781 -8.625 1 98.12 118 ILE A O 1
ATOM 947 N N . ASN A 1 119 ? 13.047 6.887 -9.406 1 97.88 119 ASN A N 1
ATOM 948 C CA . ASN A 1 119 ? 11.719 7.082 -8.836 1 97.88 119 ASN A CA 1
ATOM 949 C C . ASN A 1 119 ? 10.703 6.125 -9.461 1 97.88 119 ASN A C 1
ATOM 951 O O . ASN A 1 119 ? 10.703 5.914 -10.672 1 97.88 119 ASN A O 1
ATOM 955 N N . LEU A 1 120 ? 9.82 5.605 -8.617 1 98.62 120 LEU A N 1
ATOM 956 C CA . LEU A 1 120 ? 8.828 4.617 -9.016 1 98.62 120 LEU A CA 1
ATOM 957 C C . LEU A 1 120 ? 8.039 5.102 -10.234 1 98.62 120 LEU A C 1
ATOM 959 O O . LEU A 1 120 ? 7.797 4.332 -11.164 1 98.62 120 LEU A O 1
ATOM 963 N N . GLU A 1 121 ? 7.711 6.359 -10.328 1 96.69 121 GLU A N 1
ATOM 964 C CA . GLU A 1 121 ? 6.875 6.914 -11.383 1 96.69 121 GLU A CA 1
ATOM 965 C C . GLU A 1 121 ? 7.582 6.852 -12.734 1 96.69 121 GLU A C 1
ATOM 967 O O . GLU A 1 121 ? 6.93 6.824 -13.781 1 96.69 121 GLU A O 1
ATOM 972 N N . ASP A 1 122 ? 8.875 6.828 -12.68 1 97.19 122 ASP A N 1
ATOM 973 C CA . ASP A 1 122 ? 9.672 6.848 -13.906 1 97.19 122 ASP A CA 1
ATOM 974 C C . ASP A 1 122 ? 10.352 5.504 -14.141 1 97.19 122 ASP A C 1
ATOM 976 O O . ASP A 1 122 ? 11.156 5.363 -15.07 1 97.19 122 ASP A O 1
ATOM 980 N N . PHE A 1 123 ? 10.094 4.551 -13.328 1 98.44 123 PHE A N 1
ATOM 981 C CA . PHE A 1 123 ? 10.805 3.279 -13.383 1 98.44 123 PHE A CA 1
ATOM 982 C C . PHE A 1 123 ? 10.422 2.49 -14.625 1 98.44 123 PHE A C 1
ATOM 984 O O . PHE A 1 123 ? 9.234 2.344 -14.93 1 98.44 123 PHE A O 1
ATOM 991 N N . PRO A 1 124 ? 11.344 1.934 -15.297 1 98.12 124 PRO A N 1
ATOM 992 C CA . PRO A 1 124 ? 11.008 1.21 -16.531 1 98.12 124 PRO A CA 1
ATOM 993 C C . PRO A 1 124 ? 10.344 -0.137 -16.25 1 98.12 124 PRO A C 1
ATOM 995 O O . PRO A 1 124 ? 10.602 -0.761 -15.219 1 98.12 124 PRO A O 1
ATOM 998 N N . ILE A 1 125 ? 9.469 -0.581 -17.219 1 98.06 125 ILE A N 1
ATOM 999 C CA . ILE A 1 125 ? 8.758 -1.84 -17.047 1 98.06 125 ILE A CA 1
ATOM 1000 C C . ILE A 1 125 ? 9.07 -2.773 -18.219 1 98.06 125 ILE A C 1
ATOM 1002 O O . ILE A 1 125 ? 8.344 -3.74 -18.453 1 98.06 125 ILE A O 1
ATOM 1006 N N . ASN A 1 126 ? 10.086 -2.555 -18.859 1 97 126 ASN A N 1
ATOM 1007 C CA . ASN A 1 126 ? 10.359 -3.221 -20.125 1 97 126 ASN A CA 1
ATOM 1008 C C . ASN A 1 126 ? 11.023 -4.578 -19.922 1 97 126 ASN A C 1
ATOM 1010 O O . ASN A 1 126 ? 11.273 -5.309 -20.875 1 97 126 ASN A O 1
ATOM 1014 N N . ASN A 1 127 ? 11.414 -4.957 -18.734 1 97.06 127 ASN A N 1
ATOM 1015 C CA . ASN A 1 127 ? 12.023 -6.246 -18.422 1 97.06 127 ASN A CA 1
ATOM 1016 C C . ASN A 1 127 ? 11.227 -7.016 -17.375 1 97.06 127 ASN A C 1
ATOM 1018 O O . ASN A 1 127 ? 10.594 -6.418 -16.516 1 97.06 127 ASN A O 1
ATOM 1022 N N . LYS A 1 128 ? 11.289 -8.352 -17.531 1 98.5 128 LYS A N 1
ATOM 1023 C CA . LYS A 1 128 ? 10.859 -9.234 -16.453 1 98.5 128 LYS A CA 1
ATOM 1024 C C . LYS A 1 128 ? 11.625 -8.945 -15.156 1 98.5 128 LYS A C 1
ATOM 1026 O O . LYS A 1 128 ? 12.852 -8.867 -15.164 1 98.5 128 LYS A O 1
ATOM 1031 N N . MET A 1 129 ? 10.891 -8.695 -14.047 1 98.56 129 MET A N 1
ATOM 1032 C CA . MET A 1 129 ? 11.656 -8.18 -12.914 1 98.56 129 MET A CA 1
ATOM 1033 C C . MET A 1 129 ? 11.195 -8.82 -11.609 1 98.56 129 MET A C 1
ATOM 1035 O O . MET A 1 129 ? 10.008 -9.133 -11.453 1 98.56 129 MET A O 1
ATOM 1039 N N . ALA A 1 130 ? 12.125 -9.023 -10.719 1 98.94 130 ALA A N 1
ATOM 1040 C CA . ALA A 1 130 ? 11.938 -9.391 -9.312 1 98.94 130 ALA A CA 1
ATOM 1041 C C . ALA A 1 130 ? 12.352 -8.242 -8.391 1 98.94 130 ALA A C 1
ATOM 1043 O O . ALA A 1 130 ? 13.531 -7.895 -8.312 1 98.94 130 ALA A O 1
ATOM 1044 N N . VAL A 1 131 ? 11.414 -7.668 -7.73 1 98.94 131 VAL A N 1
ATOM 1045 C CA . VAL A 1 131 ? 11.695 -6.523 -6.871 1 98.94 131 VAL A CA 1
ATOM 1046 C C . VAL A 1 131 ? 11.953 -6.996 -5.445 1 98.94 131 VAL A C 1
ATOM 1048 O O . VAL A 1 131 ? 11.117 -7.676 -4.848 1 98.94 131 VAL A O 1
ATOM 1051 N N . PHE A 1 132 ? 13.086 -6.633 -4.902 1 98.94 132 PHE A N 1
ATOM 1052 C CA . PHE A 1 132 ? 13.508 -7.074 -3.576 1 98.94 132 PHE A CA 1
ATOM 1053 C C . PHE A 1 132 ? 13.148 -6.035 -2.52 1 98.94 132 PHE A C 1
ATOM 1055 O O . PHE A 1 132 ? 13.414 -4.844 -2.695 1 98.94 132 PHE A O 1
ATOM 1062 N N . PHE A 1 133 ? 12.57 -6.527 -1.466 1 98.69 133 PHE A N 1
ATOM 1063 C CA . PHE A 1 133 ? 12.281 -5.75 -0.266 1 98.69 133 PHE A CA 1
ATOM 1064 C C . PHE A 1 133 ? 12.953 -6.367 0.953 1 98.69 133 PHE A C 1
ATOM 1066 O O . PHE A 1 133 ? 12.875 -7.578 1.17 1 98.69 133 PHE A O 1
ATOM 1073 N N . GLY A 1 134 ? 13.586 -5.531 1.744 1 96.75 134 GLY A N 1
ATOM 1074 C CA . GLY A 1 134 ? 14.375 -6.027 2.859 1 96.75 134 GLY A CA 1
ATOM 1075 C C . GLY A 1 134 ? 13.664 -5.914 4.191 1 96.75 134 GLY A C 1
ATOM 1076 O O . GLY A 1 134 ? 12.492 -5.527 4.246 1 96.75 134 GLY A O 1
ATOM 1077 N N . THR A 1 135 ? 14.391 -6.273 5.254 1 93.81 135 THR A N 1
ATOM 1078 C CA . THR A 1 135 ? 13.859 -6.332 6.609 1 93.81 135 THR A CA 1
ATOM 1079 C C . THR A 1 135 ? 13.406 -4.949 7.07 1 93.81 135 THR A C 1
ATOM 1081 O O . THR A 1 135 ? 13.953 -3.934 6.637 1 93.81 135 THR A O 1
ATOM 1084 N N . GLU A 1 136 ? 12.398 -4.863 7.977 1 91 136 GLU A N 1
ATOM 1085 C CA . GLU A 1 136 ? 11.812 -3.633 8.508 1 91 136 GLU A CA 1
ATOM 1086 C C . GLU A 1 136 ? 12.867 -2.781 9.203 1 91 136 GLU A C 1
ATOM 1088 O O . GLU A 1 136 ? 12.797 -1.551 9.18 1 91 136 GLU A O 1
ATOM 1093 N N . LEU A 1 137 ? 13.898 -3.369 9.656 1 88.12 137 LEU A N 1
ATOM 1094 C CA . LEU A 1 137 ? 14.859 -2.658 10.5 1 88.12 137 LEU A CA 1
ATOM 1095 C C . LEU A 1 137 ? 16.031 -2.131 9.672 1 88.12 137 LEU A C 1
ATOM 1097 O O . LEU A 1 137 ? 16.359 -0.945 9.734 1 88.12 137 LEU A O 1
ATOM 1101 N N . THR A 1 138 ? 16.594 -3.004 8.75 1 91.38 138 THR A N 1
ATOM 1102 C CA . THR A 1 138 ? 17.875 -2.654 8.156 1 91.38 138 THR A CA 1
ATOM 1103 C C . THR A 1 138 ? 17.766 -2.594 6.633 1 91.38 138 THR A C 1
ATOM 1105 O O . THR A 1 138 ? 18.719 -2.193 5.953 1 91.38 138 THR A O 1
ATOM 1108 N N . GLY A 1 139 ? 16.594 -2.951 6.137 1 94.81 139 GLY A N 1
ATOM 1109 C CA . GLY A 1 139 ? 16.453 -2.994 4.688 1 94.81 139 GLY A CA 1
ATOM 1110 C C . GLY A 1 139 ? 17.125 -4.207 4.066 1 94.81 139 GLY A C 1
ATOM 1111 O O . GLY A 1 139 ? 17.141 -5.285 4.664 1 94.81 139 GLY A O 1
ATOM 1112 N N . LEU A 1 140 ? 17.562 -4.066 2.883 1 97.25 140 LEU A N 1
ATOM 1113 C CA . LEU A 1 140 ? 18.125 -5.172 2.123 1 97.25 140 LEU A CA 1
ATOM 1114 C C . LEU A 1 140 ? 19.547 -5.484 2.596 1 97.25 140 LEU A C 1
ATOM 1116 O O . LEU A 1 140 ? 20.281 -4.582 2.984 1 97.25 140 LEU A O 1
ATOM 1120 N N . SER A 1 141 ? 19.875 -6.746 2.494 1 96.69 141 SER A N 1
ATOM 1121 C CA . SER A 1 141 ? 21.266 -7.129 2.721 1 96.69 141 SER A CA 1
ATOM 1122 C C . SER A 1 141 ? 22.188 -6.551 1.646 1 96.69 141 SER A C 1
ATOM 1124 O O . SER A 1 141 ? 21.719 -6.219 0.548 1 96.69 141 SER A O 1
ATOM 1126 N N . ALA A 1 142 ? 23.438 -6.449 1.985 1 96.5 142 ALA A N 1
ATOM 1127 C CA . ALA A 1 142 ? 24.422 -6.008 1.011 1 96.5 142 ALA A CA 1
ATOM 1128 C C . ALA A 1 142 ? 24.438 -6.918 -0.212 1 96.5 142 ALA A C 1
ATOM 1130 O O . ALA A 1 142 ? 24.578 -6.449 -1.343 1 96.5 142 ALA A O 1
ATOM 1131 N N . GLU A 1 143 ? 24.281 -8.18 0.033 1 97.5 143 GLU A N 1
ATOM 1132 C CA . GLU A 1 143 ? 24.297 -9.18 -1.035 1 97.5 143 GLU A CA 1
ATOM 1133 C C . GLU A 1 143 ? 23.188 -8.906 -2.055 1 97.5 143 GLU A C 1
ATOM 1135 O O . GLU A 1 143 ? 23.453 -8.867 -3.26 1 97.5 143 GLU A O 1
ATOM 1140 N N . ALA A 1 144 ? 21.984 -8.711 -1.59 1 97.44 144 ALA A N 1
ATOM 1141 C CA . ALA A 1 144 ? 20.859 -8.414 -2.475 1 97.44 144 ALA A CA 1
ATOM 1142 C C . ALA A 1 144 ? 21.047 -7.066 -3.164 1 97.44 144 ALA A C 1
ATOM 1144 O O . ALA A 1 144 ? 20.797 -6.938 -4.367 1 97.44 144 ALA A O 1
ATOM 1145 N N . PHE A 1 145 ? 21.5 -6.145 -2.377 1 97.38 145 PHE A N 1
ATOM 1146 C CA . PHE A 1 145 ? 21.688 -4.793 -2.889 1 97.38 145 PHE A CA 1
ATOM 1147 C C . PHE A 1 145 ? 22.734 -4.777 -4.008 1 97.38 145 PHE A C 1
ATOM 1149 O O . PHE A 1 145 ? 22.5 -4.191 -5.066 1 97.38 145 PHE A O 1
ATOM 1156 N N . GLU A 1 146 ? 23.797 -5.434 -3.852 1 97.44 146 GLU A N 1
ATOM 1157 C CA . GLU A 1 146 ? 24.922 -5.41 -4.793 1 97.44 146 GLU A CA 1
ATOM 1158 C C . GLU A 1 146 ? 24.609 -6.23 -6.039 1 97.44 146 GLU A C 1
ATOM 1160 O O . GLU A 1 146 ? 25.172 -5.98 -7.109 1 97.44 146 GLU A O 1
ATOM 1165 N N . ALA A 1 147 ? 23.75 -7.164 -5.934 1 98 147 ALA A N 1
ATOM 1166 C CA . ALA A 1 147 ? 23.406 -8.047 -7.047 1 98 147 ALA A CA 1
ATOM 1167 C C . ALA A 1 147 ? 22.359 -7.402 -7.953 1 98 147 ALA A C 1
ATOM 1169 O O . ALA A 1 147 ? 22.062 -7.918 -9.039 1 98 147 ALA A O 1
ATOM 1170 N N . ALA A 1 148 ? 21.812 -6.273 -7.586 1 98.19 148 ALA A N 1
ATOM 1171 C CA . ALA A 1 148 ? 20.703 -5.66 -8.289 1 98.19 148 ALA A CA 1
ATOM 1172 C C . ALA A 1 148 ? 21.141 -5.09 -9.641 1 98.19 148 ALA A C 1
ATOM 1174 O O . ALA A 1 148 ? 22.25 -4.574 -9.758 1 98.19 148 ALA A O 1
ATOM 1175 N N . ASP A 1 149 ? 20.297 -5.215 -10.609 1 98.25 149 ASP A N 1
ATOM 1176 C CA . ASP A 1 149 ? 20.484 -4.605 -11.922 1 98.25 149 ASP A CA 1
ATOM 1177 C C . ASP A 1 149 ? 19.984 -3.166 -11.938 1 98.25 149 ASP A C 1
ATOM 1179 O O . ASP A 1 149 ? 20.484 -2.33 -12.688 1 98.25 149 ASP A O 1
ATOM 1183 N N . LEU A 1 150 ? 18.938 -2.875 -11.242 1 98.12 150 LEU A N 1
ATOM 1184 C CA . LEU A 1 150 ? 18.312 -1.561 -11.109 1 98.12 150 LEU A CA 1
ATOM 1185 C C . LEU A 1 150 ? 17.938 -1.278 -9.664 1 98.12 150 LEU A C 1
ATOM 1187 O O . LEU A 1 150 ? 17.797 -2.205 -8.859 1 98.12 150 LEU A O 1
ATOM 1191 N N . TYR A 1 151 ? 17.828 -0.015 -9.352 1 98.44 151 TYR A N 1
ATOM 1192 C CA . TYR A 1 151 ? 17.438 0.46 -8.031 1 98.44 151 TYR A CA 1
ATOM 1193 C C . TYR A 1 151 ? 16.188 1.333 -8.109 1 98.44 151 TYR A C 1
ATOM 1195 O O . TYR A 1 151 ? 16.062 2.17 -9.008 1 98.44 151 TYR A O 1
ATOM 1203 N N . LEU A 1 152 ? 15.281 1.055 -7.215 1 98.62 152 LEU A N 1
ATOM 1204 C CA . LEU A 1 152 ? 13.969 1.687 -7.234 1 98.62 152 LEU A CA 1
ATOM 1205 C C . LEU A 1 152 ? 13.68 2.383 -5.91 1 98.62 152 LEU A C 1
ATOM 1207 O O . LEU A 1 152 ? 13.961 1.836 -4.844 1 98.62 152 LEU A O 1
ATOM 1211 N N . LYS A 1 153 ? 13.148 3.588 -5.926 1 98.12 153 LYS A N 1
ATOM 1212 C CA . LYS A 1 153 ? 12.703 4.246 -4.703 1 98.12 153 LYS A CA 1
ATOM 1213 C C . LYS A 1 153 ? 11.289 4.793 -4.859 1 98.12 153 LYS A C 1
ATOM 1215 O O . LYS A 1 153 ? 10.875 5.16 -5.965 1 98.12 153 LYS A O 1
ATOM 1220 N N . ILE A 1 154 ? 10.562 4.816 -3.811 1 98.38 154 ILE A N 1
ATOM 1221 C CA . ILE A 1 154 ? 9.273 5.504 -3.713 1 98.38 154 ILE A CA 1
ATOM 1222 C C . ILE A 1 154 ? 9.492 6.926 -3.199 1 98.38 154 ILE A C 1
ATOM 1224 O O . ILE A 1 154 ? 10.07 7.125 -2.125 1 98.38 154 ILE A O 1
ATOM 1228 N N . PRO A 1 155 ? 9.031 7.867 -3.938 1 96.56 155 PRO A N 1
ATOM 1229 C CA . PRO A 1 155 ? 9.211 9.227 -3.432 1 96.56 155 PRO A CA 1
ATOM 1230 C C . PRO A 1 155 ? 8.531 9.453 -2.082 1 96.56 155 PRO A C 1
ATOM 1232 O O . PRO A 1 155 ? 7.48 8.867 -1.812 1 96.56 155 PRO A O 1
ATOM 1235 N N . MET A 1 156 ? 9.109 10.25 -1.253 1 97.44 156 MET A N 1
ATOM 1236 C CA . MET A 1 156 ? 8.602 10.633 0.059 1 97.44 156 MET A CA 1
ATOM 1237 C C . MET A 1 156 ? 8.5 12.148 0.181 1 97.44 156 MET A C 1
ATOM 1239 O O . MET A 1 156 ? 9.422 12.867 -0.222 1 97.44 156 MET A O 1
ATOM 1243 N N . TYR A 1 157 ? 7.477 12.617 0.815 1 98 157 TYR A N 1
ATOM 1244 C CA . TYR A 1 157 ? 7.219 14.055 0.785 1 98 157 TYR A CA 1
ATOM 1245 C C . TYR A 1 157 ? 7.074 14.617 2.195 1 98 157 TYR A C 1
ATOM 1247 O O . TYR A 1 157 ? 6.773 15.797 2.373 1 98 157 TYR A O 1
ATOM 1255 N N . GLY A 1 158 ? 7.211 13.75 3.17 1 98.31 158 GLY A N 1
ATOM 1256 C CA . GLY A 1 158 ? 7.117 14.148 4.562 1 98.31 158 GLY A CA 1
ATOM 1257 C C . GLY A 1 158 ? 8.43 14.031 5.309 1 98.31 158 GLY A C 1
ATOM 1258 O O . GLY A 1 158 ? 9.5 14.188 4.719 1 98.31 158 GLY A O 1
ATOM 1259 N N . PHE A 1 159 ? 8.352 13.883 6.641 1 98.38 159 PHE A N 1
ATOM 1260 C CA . PHE A 1 159 ? 9.523 13.789 7.504 1 98.38 159 PHE A CA 1
ATOM 1261 C C . PHE A 1 159 ? 9.953 12.336 7.68 1 98.38 159 PHE A C 1
ATOM 1263 O O . PHE A 1 159 ? 11.141 12.055 7.887 1 98.38 159 PHE A O 1
ATOM 1270 N N . THR A 1 160 ? 8.984 11.477 7.629 1 97 160 THR A N 1
ATOM 1271 C CA . THR A 1 160 ? 9.227 10.07 7.898 1 97 160 THR A CA 1
ATOM 1272 C C . THR A 1 160 ? 10.07 9.445 6.793 1 97 160 THR A C 1
ATOM 1274 O O . THR A 1 160 ? 9.891 9.758 5.613 1 97 160 THR A O 1
ATOM 1277 N N . GLN A 1 161 ? 10.906 8.508 7.102 1 92.19 161 GLN A N 1
ATOM 1278 C CA . GLN A 1 161 ? 11.984 8.141 6.191 1 92.19 161 GLN A CA 1
ATOM 1279 C C . GLN A 1 161 ? 11.688 6.824 5.484 1 92.19 161 GLN A C 1
ATOM 1281 O O . GLN A 1 161 ? 12.492 6.348 4.68 1 92.19 161 GLN A O 1
ATOM 1286 N N . SER A 1 162 ? 10.641 6.238 5.828 1 96.69 162 SER A N 1
ATOM 1287 C CA . SER A 1 162 ? 10.305 5.016 5.105 1 96.69 162 SER A CA 1
ATOM 1288 C C . SER A 1 162 ? 8.836 4.652 5.297 1 96.69 162 SER A C 1
ATOM 1290 O O . SER A 1 162 ? 8.227 5.004 6.309 1 96.69 162 SER A O 1
ATOM 1292 N N . TYR A 1 163 ? 8.336 3.922 4.344 1 98 163 TYR A N 1
ATOM 1293 C CA . TYR A 1 163 ? 7.016 3.305 4.453 1 98 163 TYR A CA 1
ATOM 1294 C C . TYR A 1 163 ? 7.09 1.997 5.23 1 98 163 TYR A C 1
ATOM 1296 O O . TYR A 1 163 ? 8.164 1.401 5.359 1 98 163 TYR A O 1
ATOM 1304 N N . ASN A 1 164 ? 5.922 1.611 5.848 1 97.94 164 ASN A N 1
ATOM 1305 C CA . ASN A 1 164 ? 5.777 0.225 6.281 1 97.94 164 ASN A CA 1
ATOM 1306 C C . ASN A 1 164 ? 6.043 -0.749 5.137 1 97.94 164 ASN A C 1
ATOM 1308 O O . ASN A 1 164 ? 5.648 -0.5 3.998 1 97.94 164 ASN A O 1
ATOM 1312 N N . ILE A 1 165 ? 6.652 -1.84 5.367 1 98 165 ILE A N 1
ATOM 1313 C CA . ILE A 1 165 ? 7.156 -2.715 4.316 1 98 165 ILE A CA 1
ATOM 1314 C C . ILE A 1 165 ? 5.992 -3.238 3.479 1 98 165 ILE A C 1
ATOM 1316 O O . ILE A 1 165 ? 6.094 -3.342 2.254 1 98 165 ILE A O 1
ATOM 1320 N N . SER A 1 166 ? 4.844 -3.686 4.125 1 98.62 166 SER A N 1
ATOM 1321 C CA . SER A 1 166 ? 3.715 -4.184 3.346 1 98.62 166 SER A CA 1
ATOM 1322 C C . SER A 1 166 ? 3.123 -3.082 2.471 1 98.62 166 SER A C 1
ATOM 1324 O O . SER A 1 166 ? 2.646 -3.35 1.366 1 98.62 166 SER A O 1
ATOM 1326 N N . VAL A 1 167 ? 3.205 -1.836 2.945 1 98.75 167 VAL A N 1
ATOM 1327 C CA . VAL A 1 167 ? 2.76 -0.661 2.203 1 98.75 167 VAL A CA 1
ATOM 1328 C C . VAL A 1 167 ? 3.689 -0.417 1.016 1 98.75 167 VAL A C 1
ATOM 1330 O O . VAL A 1 167 ? 3.229 -0.188 -0.105 1 98.75 167 VAL A O 1
ATOM 1333 N N . ALA A 1 168 ? 4.984 -0.5 1.28 1 98.81 168 ALA A N 1
ATOM 1334 C CA . ALA A 1 168 ? 5.961 -0.299 0.213 1 98.81 168 ALA A CA 1
ATOM 1335 C C . ALA A 1 168 ? 5.773 -1.324 -0.902 1 98.81 168 ALA A C 1
ATOM 1337 O O . ALA A 1 168 ? 5.762 -0.97 -2.084 1 98.81 168 ALA A O 1
ATOM 1338 N N . VAL A 1 169 ? 5.613 -2.568 -0.523 1 98.88 169 VAL A N 1
ATOM 1339 C CA . VAL A 1 169 ? 5.379 -3.629 -1.497 1 98.88 169 VAL A CA 1
ATOM 1340 C C . VAL A 1 169 ? 4.133 -3.309 -2.318 1 98.88 169 VAL A C 1
ATOM 1342 O O . VAL A 1 169 ? 4.148 -3.402 -3.549 1 98.88 169 VAL A O 1
ATOM 1345 N N . ALA A 1 170 ? 3.084 -2.904 -1.668 1 98.94 170 ALA A N 1
ATOM 1346 C CA . ALA A 1 170 ? 1.806 -2.643 -2.326 1 98.94 170 ALA A CA 1
ATOM 1347 C C . ALA A 1 170 ? 1.924 -1.482 -3.311 1 98.94 170 ALA A C 1
ATOM 1349 O O . ALA A 1 170 ? 1.451 -1.572 -4.445 1 98.94 170 ALA A O 1
ATOM 1350 N N . ILE A 1 171 ? 2.549 -0.388 -2.869 1 98.94 171 ILE A N 1
ATOM 1351 C CA . ILE A 1 171 ? 2.688 0.795 -3.713 1 98.94 171 ILE A CA 1
ATOM 1352 C C . ILE A 1 171 ? 3.486 0.446 -4.965 1 98.94 171 ILE A C 1
ATOM 1354 O O . ILE A 1 171 ? 3.062 0.742 -6.082 1 98.94 171 ILE A O 1
ATOM 1358 N N . VAL A 1 172 ? 4.59 -0.224 -4.805 1 98.94 172 VAL A N 1
ATOM 1359 C CA . VAL A 1 172 ? 5.484 -0.539 -5.914 1 98.94 172 VAL A CA 1
ATOM 1360 C C . VAL A 1 172 ? 4.801 -1.52 -6.863 1 98.94 172 VAL A C 1
ATOM 1362 O O . VAL A 1 172 ? 4.703 -1.263 -8.07 1 98.94 172 VAL A O 1
ATOM 1365 N N . MET A 1 173 ? 4.316 -2.59 -6.312 1 98.94 173 MET A N 1
ATOM 1366 C CA . MET A 1 173 ? 3.789 -3.658 -7.156 1 98.94 173 MET A CA 1
ATOM 1367 C C . MET A 1 173 ? 2.492 -3.227 -7.836 1 98.94 173 MET A C 1
ATOM 1369 O O . MET A 1 173 ? 2.227 -3.611 -8.977 1 98.94 173 MET A O 1
ATOM 1373 N N . TYR A 1 174 ? 1.643 -2.463 -7.156 1 98.94 174 TYR A N 1
ATOM 1374 C CA . TYR A 1 174 ? 0.434 -1.941 -7.785 1 98.94 174 TYR A CA 1
ATOM 1375 C C . TYR A 1 174 ? 0.78 -1.02 -8.945 1 98.94 174 TYR A C 1
ATOM 1377 O O . TYR A 1 174 ? 0.243 -1.169 -10.047 1 98.94 174 TYR A O 1
ATOM 1385 N N . SER A 1 175 ? 1.69 -0.051 -8.695 1 98.75 175 SER A N 1
ATOM 1386 C CA . SER A 1 175 ? 2.09 0.912 -9.719 1 98.75 175 SER A CA 1
ATOM 1387 C C . SER A 1 175 ? 2.645 0.21 -10.953 1 98.75 175 SER A C 1
ATOM 1389 O O . SER A 1 175 ? 2.229 0.499 -12.078 1 98.75 175 SER A O 1
ATOM 1391 N N . LEU A 1 176 ? 3.535 -0.726 -10.758 1 98.75 176 LEU A N 1
ATOM 1392 C CA . LEU A 1 176 ? 4.141 -1.439 -11.875 1 98.75 176 LEU A CA 1
ATOM 1393 C C . LEU A 1 176 ? 3.105 -2.295 -12.594 1 98.75 176 LEU A C 1
ATOM 1395 O O . LEU A 1 176 ? 3.09 -2.348 -13.828 1 98.75 176 LEU A O 1
ATOM 1399 N N . SER A 1 177 ? 2.232 -2.965 -11.836 1 98.5 177 SER A N 1
ATOM 1400 C CA . SER A 1 177 ? 1.222 -3.848 -12.414 1 98.5 177 SER A CA 1
ATOM 1401 C C . SER A 1 177 ? 0.25 -3.072 -13.297 1 98.5 177 SER A C 1
ATOM 1403 O O . SER A 1 177 ? -0.085 -3.518 -14.398 1 98.5 177 SER A O 1
ATOM 1405 N N . ILE A 1 178 ? -0.184 -1.907 -12.844 1 97.5 178 ILE A N 1
ATOM 1406 C CA . ILE A 1 178 ? -1.171 -1.139 -13.594 1 97.5 178 ILE A CA 1
ATOM 1407 C C . ILE A 1 178 ? -0.538 -0.595 -14.875 1 97.5 178 ILE A C 1
ATOM 1409 O O . ILE A 1 178 ? -1.186 -0.545 -15.922 1 97.5 178 ILE A O 1
ATOM 1413 N N . ARG A 1 179 ? 0.713 -0.171 -14.797 1 97.75 179 ARG A N 1
ATOM 1414 C CA . ARG A 1 179 ? 1.407 0.28 -16 1 97.75 179 ARG A CA 1
ATOM 1415 C C . ARG A 1 179 ? 1.568 -0.861 -17 1 97.75 179 ARG A C 1
ATOM 1417 O O . ARG A 1 179 ? 1.416 -0.661 -18.203 1 97.75 179 ARG A O 1
ATOM 1424 N N . LEU A 1 180 ? 1.844 -2.035 -16.547 1 98.12 180 LEU A N 1
ATOM 1425 C CA . LEU A 1 180 ? 1.961 -3.207 -17.406 1 98.12 180 LEU A CA 1
ATOM 1426 C C . LEU A 1 180 ? 0.643 -3.492 -18.125 1 98.12 180 LEU A C 1
ATOM 1428 O O . LEU A 1 180 ? 0.628 -3.779 -19.312 1 98.12 180 LEU A O 1
ATOM 1432 N N . ARG A 1 181 ? -0.429 -3.34 -17.375 1 97.25 181 ARG A N 1
ATOM 1433 C CA . ARG A 1 181 ? -1.743 -3.674 -17.922 1 97.25 181 ARG A CA 1
ATOM 1434 C C . ARG A 1 181 ? -2.168 -2.672 -18.984 1 97.25 181 ARG A C 1
ATOM 1436 O O . ARG A 1 181 ? -3.029 -2.971 -19.812 1 97.25 181 ARG A O 1
ATOM 1443 N N . LYS A 1 182 ? -1.538 -1.54 -18.969 1 96.81 182 LYS A N 1
ATOM 1444 C CA . LYS A 1 182 ? -1.837 -0.508 -19.953 1 96.81 182 LYS A CA 1
ATOM 1445 C C . LYS A 1 182 ? -0.826 -0.532 -21.109 1 96.81 182 LYS A C 1
ATOM 1447 O O . LYS A 1 182 ? -0.929 0.255 -22.047 1 96.81 182 LYS A O 1
ATOM 1452 N N . SER A 1 183 ? 0.099 -1.447 -20.984 1 97.88 183 SER A N 1
ATOM 1453 C CA . SER A 1 183 ? 1.18 -1.506 -21.969 1 97.88 183 SER A CA 1
ATOM 1454 C C . SER A 1 183 ? 0.891 -2.543 -23.047 1 97.88 183 SER A C 1
ATOM 1456 O O . SER A 1 183 ? -0.119 -3.248 -22.984 1 97.88 183 SER A O 1
ATOM 1458 N N . SER A 1 184 ? 1.742 -2.574 -24.016 1 97.94 184 SER A N 1
ATOM 1459 C CA . SER A 1 184 ? 1.652 -3.582 -25.062 1 97.94 184 SER A CA 1
ATOM 1460 C C . SER A 1 184 ? 2.576 -4.762 -24.781 1 97.94 184 SER A C 1
ATOM 1462 O O . SER A 1 184 ? 2.764 -5.629 -25.641 1 97.94 184 SER A O 1
ATOM 1464 N N . ILE A 1 185 ? 3.1 -4.801 -23.578 1 98.12 185 ILE A N 1
ATOM 1465 C CA . ILE A 1 185 ? 4.043 -5.848 -23.203 1 98.12 185 ILE A CA 1
ATOM 1466 C C . ILE A 1 185 ? 3.297 -7.164 -23 1 98.12 185 ILE A C 1
ATOM 1468 O O . ILE A 1 185 ? 2.219 -7.184 -22.391 1 98.12 185 ILE A O 1
ATOM 1472 N N . ASN A 1 186 ? 3.871 -8.227 -23.531 1 97.69 186 ASN A N 1
ATOM 1473 C CA . ASN A 1 186 ? 3.336 -9.555 -23.297 1 97.69 186 ASN A CA 1
ATOM 1474 C C . ASN A 1 186 ? 3.732 -10.078 -21.906 1 97.69 186 ASN A C 1
ATOM 1476 O O . ASN A 1 186 ? 4.703 -10.828 -21.781 1 97.69 186 ASN A O 1
ATOM 1480 N N . TYR A 1 187 ? 2.912 -9.742 -20.969 1 98.19 187 TYR A N 1
ATOM 1481 C CA . TYR A 1 187 ? 3.311 -9.992 -19.594 1 98.19 187 TYR A CA 1
ATOM 1482 C C . TYR A 1 187 ? 2.504 -11.141 -18.984 1 98.19 187 TYR A C 1
ATOM 1484 O O . TYR A 1 187 ? 2.727 -11.531 -17.844 1 98.19 187 TYR A O 1
ATOM 1492 N N . LEU A 1 188 ? 1.563 -11.719 -19.688 1 98.44 188 LEU A N 1
ATOM 1493 C CA . LEU A 1 188 ? 0.677 -12.75 -19.172 1 98.44 188 LEU A CA 1
ATOM 1494 C C . LEU A 1 188 ? 1.291 -14.133 -19.344 1 98.44 188 LEU A C 1
ATOM 1496 O O . LEU A 1 188 ? 2.234 -14.305 -20.125 1 98.44 188 LEU A O 1
ATOM 1500 N N . LEU A 1 189 ? 0.752 -15.062 -18.594 1 98.38 189 LEU A N 1
ATOM 1501 C CA . LEU A 1 189 ? 1.216 -16.438 -18.656 1 98.38 189 LEU A CA 1
ATOM 1502 C C . LEU A 1 189 ? 0.95 -17.031 -20.047 1 98.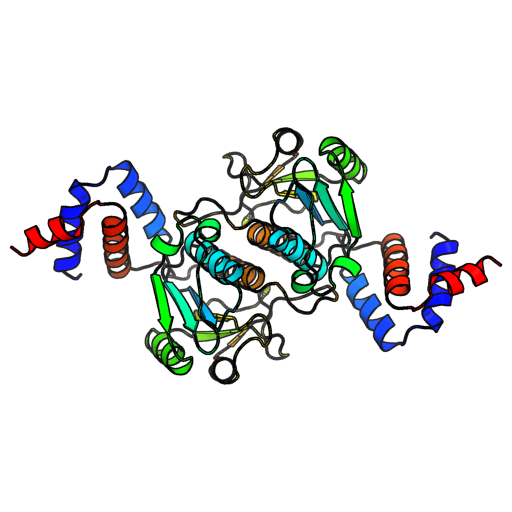38 189 LEU A C 1
ATOM 1504 O O . LEU A 1 189 ? -0.067 -16.734 -20.672 1 98.38 189 LEU A O 1
ATOM 1508 N N . ASP A 1 190 ? 1.838 -17.891 -20.516 1 97.06 190 ASP A N 1
ATOM 1509 C CA . ASP A 1 190 ? 1.538 -18.688 -21.703 1 97.06 190 ASP A CA 1
ATOM 1510 C C . ASP A 1 190 ? 0.688 -19.906 -21.344 1 97.06 190 ASP A C 1
ATOM 1512 O O . ASP A 1 190 ? 0.353 -20.125 -20.188 1 97.06 190 ASP A O 1
ATOM 1516 N N . GLU A 1 191 ? 0.357 -20.641 -22.312 1 96.62 191 GLU A N 1
ATOM 1517 C CA . GLU A 1 191 ? -0.612 -21.703 -22.109 1 96.62 191 GLU A CA 1
ATOM 1518 C C . GLU A 1 191 ? -0.04 -22.812 -21.219 1 96.62 191 GLU A C 1
ATOM 1520 O O . GLU A 1 191 ? -0.771 -23.438 -20.453 1 96.62 191 GLU A O 1
ATOM 1525 N N . VAL A 1 192 ? 1.195 -23.047 -21.328 1 97.12 192 VAL A N 1
ATOM 1526 C CA . VAL A 1 192 ? 1.829 -24.078 -20.5 1 97.12 192 VAL A CA 1
ATOM 1527 C C . VAL A 1 192 ? 1.811 -23.641 -19.031 1 97.12 192 VAL A C 1
ATOM 1529 O O . VAL A 1 192 ? 1.44 -24.422 -18.156 1 97.12 192 VAL A O 1
ATOM 1532 N N . GLU A 1 193 ? 2.217 -22.391 -18.828 1 97.38 193 GLU A N 1
ATOM 1533 C CA . GLU A 1 193 ? 2.193 -21.844 -17.484 1 97.38 193 GLU A CA 1
ATOM 1534 C C . GLU A 1 193 ? 0.779 -21.844 -16.906 1 97.38 193 GLU A C 1
ATOM 1536 O O . GLU A 1 193 ? 0.577 -22.203 -15.742 1 97.38 193 GLU A O 1
ATOM 1541 N N . LYS A 1 194 ? -0.192 -21.531 -17.672 1 98.19 194 LYS A N 1
ATOM 1542 C CA . LYS A 1 194 ? -1.586 -21.531 -17.234 1 98.19 194 LYS A CA 1
ATOM 1543 C C . LYS A 1 194 ? -2.039 -22.938 -16.859 1 98.19 194 LYS A C 1
ATOM 1545 O O . LYS A 1 194 ? -2.73 -23.125 -15.852 1 98.19 194 LYS A O 1
ATOM 1550 N N . SER A 1 195 ? -1.641 -23.859 -17.688 1 98.25 195 SER A N 1
ATOM 1551 C CA . SER A 1 195 ? -2.039 -25.234 -17.422 1 98.25 195 SER A CA 1
ATOM 1552 C C . SER A 1 195 ? -1.474 -25.719 -16.094 1 98.25 195 SER A C 1
ATOM 1554 O O . SER A 1 195 ? -2.172 -26.391 -15.328 1 98.25 195 SER A O 1
ATOM 1556 N N . ASN A 1 196 ? -0.243 -25.422 -15.852 1 98 196 ASN A N 1
ATOM 1557 C CA . ASN A 1 196 ? 0.372 -25.812 -14.586 1 98 196 ASN A CA 1
ATOM 1558 C C . ASN A 1 196 ? -0.339 -25.172 -13.398 1 98 196 ASN A C 1
ATOM 1560 O O . ASN A 1 196 ? -0.599 -25.844 -12.391 1 98 196 ASN A O 1
ATOM 1564 N N . LEU A 1 197 ? -0.623 -23.922 -13.523 1 98.5 197 LEU A N 1
ATOM 1565 C CA . LEU A 1 197 ? -1.31 -23.219 -12.445 1 98.5 197 LEU A CA 1
ATOM 1566 C C . LEU A 1 197 ? -2.75 -23.703 -12.305 1 98.5 197 LEU A C 1
ATOM 1568 O O . LEU A 1 197 ? -3.275 -23.797 -11.195 1 98.5 197 LEU A O 1
ATOM 1572 N N . ARG A 1 198 ? -3.428 -23.984 -13.453 1 98.56 198 ARG A N 1
ATOM 1573 C CA . ARG A 1 198 ? -4.773 -24.562 -13.43 1 98.56 198 ARG A CA 1
ATOM 1574 C C . ARG A 1 198 ? -4.812 -25.844 -12.609 1 98.56 198 ARG A C 1
ATOM 1576 O O . ARG A 1 198 ? -5.711 -26.016 -11.781 1 98.56 198 ARG A O 1
ATOM 1583 N N . LEU A 1 199 ? -3.877 -26.656 -12.891 1 98.25 199 LEU A N 1
ATOM 1584 C CA . LEU A 1 199 ? -3.809 -27.906 -12.133 1 98.25 199 LEU A CA 1
ATOM 1585 C C . LEU A 1 199 ? -3.67 -27.641 -10.641 1 98.25 199 LEU A C 1
ATOM 1587 O O . LEU A 1 199 ? -4.348 -28.266 -9.828 1 98.25 199 LEU A O 1
ATOM 1591 N N . LYS A 1 200 ? -2.852 -26.75 -10.312 1 98 200 LYS A N 1
ATOM 1592 C CA . LYS A 1 200 ? -2.676 -26.391 -8.906 1 98 200 LYS A CA 1
ATOM 1593 C C . LYS A 1 200 ? -3.988 -25.906 -8.297 1 98 200 LYS A C 1
ATOM 1595 O O . LYS A 1 200 ? -4.344 -26.297 -7.184 1 98 200 LYS A O 1
ATOM 1600 N N . TYR A 1 201 ? -4.688 -24.984 -8.992 1 98.62 201 TYR A N 1
ATOM 1601 C CA . TYR A 1 201 ? -5.953 -24.469 -8.492 1 98.62 201 TYR A CA 1
ATOM 1602 C C . TYR A 1 201 ? -6.988 -25.578 -8.359 1 98.62 201 TYR A C 1
ATOM 1604 O O . TYR A 1 201 ? -7.723 -25.641 -7.367 1 98.62 201 TYR A O 1
ATOM 1612 N N . TYR A 1 202 ? -7 -26.469 -9.375 1 98.62 202 TYR A N 1
ATOM 1613 C CA . TYR A 1 202 ? -7.934 -27.578 -9.312 1 98.62 202 TYR A CA 1
ATOM 1614 C C . TYR A 1 202 ? -7.648 -28.453 -8.102 1 98.62 202 TYR A C 1
ATOM 1616 O O . TYR A 1 202 ? -8.57 -28.891 -7.41 1 98.62 202 TYR A O 1
ATOM 1624 N N . ARG A 1 203 ? -6.391 -28.672 -7.84 1 97.88 203 ARG A N 1
ATOM 1625 C CA . ARG A 1 203 ? -5.992 -29.484 -6.691 1 97.88 203 ARG A CA 1
ATOM 1626 C C . ARG A 1 203 ? -6.422 -28.828 -5.383 1 97.88 203 ARG A C 1
ATOM 1628 O O . ARG A 1 203 ? -6.672 -29.516 -4.391 1 97.88 203 ARG A O 1
ATOM 1635 N N . GLN A 1 204 ? -6.523 -27.516 -5.375 1 97.06 204 GLN A N 1
ATOM 1636 C CA . GLN A 1 204 ? -6.918 -26.781 -4.176 1 97.06 204 GLN A CA 1
ATOM 1637 C C . GLN A 1 204 ? -8.422 -26.875 -3.939 1 97.06 204 GLN A C 1
ATOM 1639 O O . GLN A 1 204 ? -8.883 -26.812 -2.797 1 97.06 204 GLN A O 1
ATOM 1644 N N . VAL A 1 205 ? -9.211 -27.047 -5.004 1 97.25 205 VAL A N 1
ATOM 1645 C CA . VAL A 1 205 ? -10.656 -26.953 -4.84 1 97.25 205 VAL A CA 1
ATOM 1646 C C . VAL A 1 205 ? -11.266 -28.344 -4.789 1 97.25 205 VAL A C 1
ATOM 1648 O O . VAL A 1 205 ? -12.414 -28.516 -4.367 1 97.25 205 VAL A O 1
ATOM 1651 N N . VAL A 1 206 ? -10.57 -29.391 -5.289 1 97.62 206 VAL A N 1
ATOM 1652 C CA . VAL A 1 206 ? -11.094 -30.75 -5.301 1 97.62 206 VAL A CA 1
ATOM 1653 C C . VAL A 1 206 ? -10.625 -31.5 -4.051 1 97.62 206 VAL A C 1
ATOM 1655 O O . VAL A 1 206 ? -9.438 -31.812 -3.912 1 97.62 206 VAL A O 1
ATOM 1658 N N . LYS A 1 207 ? -11.633 -31.844 -3.303 1 94.19 207 LYS A N 1
ATOM 1659 C CA . LYS A 1 207 ? -11.336 -32.625 -2.115 1 94.19 207 LYS A CA 1
ATOM 1660 C C . LYS A 1 207 ? -10.75 -34 -2.498 1 94.19 207 LYS A C 1
ATOM 1662 O O . LYS A 1 207 ? -11.227 -34.625 -3.438 1 94.19 207 LYS A O 1
ATOM 1667 N N . ASN A 1 208 ? -9.695 -34.531 -1.83 1 93.44 208 ASN A N 1
ATOM 1668 C CA . ASN A 1 208 ? -9.047 -35.812 -2.029 1 93.44 208 ASN A CA 1
ATOM 1669 C C . ASN A 1 208 ? -8.484 -35.969 -3.441 1 93.44 208 ASN A C 1
ATOM 1671 O O . ASN A 1 208 ? -8.586 -37.031 -4.055 1 93.44 208 ASN A O 1
ATOM 1675 N N . TYR A 1 209 ? -8.07 -34.844 -4.027 1 95.44 209 TYR A N 1
ATOM 1676 C CA . TYR A 1 209 ? -7.598 -34.844 -5.406 1 95.44 209 TYR A CA 1
ATOM 1677 C C . TYR A 1 209 ? -6.508 -35.875 -5.613 1 95.44 209 TYR A C 1
ATOM 1679 O O . TYR A 1 209 ? -6.375 -36.438 -6.703 1 95.44 209 TYR A O 1
ATOM 1687 N N . GLN A 1 210 ? -5.637 -36.125 -4.625 1 95.06 210 GLN A N 1
ATOM 1688 C CA . GLN A 1 210 ? -4.555 -37.125 -4.738 1 95.06 210 GLN A CA 1
ATOM 1689 C C . GLN A 1 210 ? -5.094 -38.5 -5.074 1 95.06 210 GLN A C 1
ATOM 1691 O O . GLN A 1 210 ? -4.516 -39.219 -5.898 1 95.06 210 GLN A O 1
ATOM 1696 N N . PHE A 1 211 ? -6.121 -38.844 -4.328 1 93.94 211 PHE A N 1
ATOM 1697 C CA . PHE A 1 211 ? -6.754 -40.156 -4.574 1 93.94 211 PHE A CA 1
ATOM 1698 C C . PHE A 1 211 ? -7.258 -40.219 -6.008 1 93.94 211 PHE A C 1
ATOM 1700 O O . PHE A 1 211 ? -7.059 -41.25 -6.68 1 93.94 211 PHE A O 1
ATOM 1707 N N . ILE A 1 212 ? -7.855 -39.219 -6.445 1 93.62 212 ILE A N 1
ATOM 1708 C CA . ILE A 1 212 ? -8.438 -39.156 -7.785 1 93.62 212 ILE A CA 1
ATOM 1709 C C . ILE A 1 212 ? -7.332 -39.25 -8.836 1 93.62 212 ILE A C 1
ATOM 1711 O O . ILE A 1 212 ? -7.449 -40 -9.805 1 93.62 212 ILE A O 1
ATOM 1715 N N . GLU A 1 213 ? -6.258 -38.5 -8.633 1 93.31 213 GLU A N 1
ATOM 1716 C CA . GLU A 1 213 ? -5.152 -38.469 -9.586 1 93.31 213 GLU A CA 1
ATOM 1717 C C . GLU A 1 213 ? -4.422 -39.812 -9.633 1 93.31 213 GLU A C 1
ATOM 1719 O O . GLU A 1 213 ? -3.873 -40.188 -10.664 1 93.31 213 GLU A O 1
ATOM 1724 N N . ASN A 1 214 ? -4.391 -40.531 -8.555 1 90.44 214 ASN A N 1
ATOM 1725 C CA . ASN A 1 214 ? -3.758 -41.875 -8.508 1 90.44 214 ASN A CA 1
ATOM 1726 C C . ASN A 1 214 ? -4.516 -42.875 -9.352 1 90.44 214 ASN A C 1
ATOM 1728 O O . ASN A 1 214 ? -3.93 -43.844 -9.844 1 90.44 214 ASN A O 1
ATOM 1732 N N . LEU A 1 215 ? -5.762 -42.656 -9.484 1 84.56 215 LEU A N 1
ATOM 1733 C CA . LEU A 1 215 ? -6.582 -43.562 -10.289 1 84.56 215 LEU A CA 1
ATOM 1734 C C . LEU A 1 215 ? -6.246 -43.406 -11.773 1 84.56 215 LEU A C 1
ATOM 1736 O O . LEU A 1 215 ? -6.48 -44.344 -12.555 1 84.56 215 LEU A O 1
ATOM 1740 N N . ILE A 1 216 ? -5.742 -42.312 -12.141 1 81.81 216 ILE A N 1
ATOM 1741 C CA . ILE A 1 216 ? -5.34 -42.094 -13.523 1 81.81 216 ILE A CA 1
ATOM 1742 C C . ILE A 1 216 ? -4.109 -42.938 -13.852 1 81.81 216 ILE A C 1
ATOM 1744 O O . ILE A 1 216 ? -3.961 -43.406 -14.977 1 81.81 216 ILE A O 1
ATOM 1748 N N . ASN A 1 217 ? -3.158 -43.031 -12.977 1 73.38 217 ASN A N 1
ATOM 1749 C CA . ASN A 1 217 ? -1.91 -43.75 -13.195 1 73.38 217 ASN A CA 1
ATOM 1750 C C . ASN A 1 217 ? -2.109 -45.25 -13.07 1 73.38 217 ASN A C 1
ATOM 1752 O O . ASN A 1 217 ? -1.19 -46.031 -13.336 1 73.38 217 ASN A O 1
ATOM 1756 N N . SER A 1 218 ? -3.236 -45.594 -12.594 1 66.81 218 SER A N 1
ATOM 1757 C CA . SER A 1 218 ? -3.477 -47.031 -12.461 1 66.81 218 SER A CA 1
ATOM 1758 C C . SER A 1 218 ? -4.098 -47.594 -13.727 1 66.81 218 SER A C 1
ATOM 1760 O O . SER A 1 218 ? -4.84 -46.906 -14.43 1 66.81 218 SER A O 1
ATOM 1762 N N . MET B 1 1 ? -3.215 37.25 7.363 1 63.28 1 MET B N 1
ATOM 1763 C CA . MET B 1 1 ? -2.412 36.344 8.18 1 63.28 1 MET B CA 1
ATOM 1764 C C . MET B 1 1 ? -2.41 36.781 9.641 1 63.28 1 MET B C 1
ATOM 1766 O O . MET B 1 1 ? -2.445 38 9.93 1 63.28 1 MET B O 1
ATOM 1770 N N . ASP B 1 2 ? -2.844 35.625 10.43 1 77.31 2 ASP B N 1
ATOM 1771 C CA . ASP B 1 2 ? -2.977 35.938 11.852 1 77.31 2 ASP B CA 1
ATOM 1772 C C . ASP B 1 2 ? -1.662 36.469 12.43 1 77.31 2 ASP B C 1
ATOM 1774 O O . ASP B 1 2 ? -0.655 35.75 12.438 1 77.31 2 ASP B O 1
ATOM 1778 N N . ASN B 1 3 ? -1.621 37.75 12.68 1 87.06 3 ASN B N 1
ATOM 1779 C CA . ASN B 1 3 ? -0.451 38.438 13.211 1 87.06 3 ASN B CA 1
ATOM 1780 C C . ASN B 1 3 ? 0.16 37.688 14.391 1 87.06 3 ASN B C 1
ATOM 1782 O O . ASN B 1 3 ? 1.383 37.625 14.531 1 87.06 3 ASN B O 1
ATOM 1786 N N . ASP B 1 4 ? -0.633 37.062 15.109 1 92.5 4 ASP B N 1
ATOM 1787 C CA . ASP B 1 4 ? -0.161 36.312 16.266 1 92.5 4 ASP B CA 1
ATOM 1788 C C . ASP B 1 4 ? 0.655 35.094 15.836 1 92.5 4 ASP B C 1
ATOM 1790 O O . ASP B 1 4 ? 1.713 34.812 16.406 1 92.5 4 ASP B O 1
ATOM 1794 N N . VAL B 1 5 ? 0.226 34.375 14.781 1 95.38 5 VAL B N 1
ATOM 1795 C CA . VAL B 1 5 ? 0.913 33.188 14.266 1 95.38 5 VAL B CA 1
ATOM 1796 C C . VAL B 1 5 ? 2.299 33.594 13.758 1 95.38 5 VAL B C 1
ATOM 1798 O O . VAL B 1 5 ? 3.295 32.938 14.094 1 95.38 5 VAL B O 1
ATOM 1801 N N . LEU B 1 6 ? 2.387 34.656 13.047 1 95.75 6 LEU B N 1
ATOM 1802 C CA . LEU B 1 6 ? 3.648 35.094 12.461 1 95.75 6 LEU B CA 1
ATOM 1803 C C . LEU B 1 6 ? 4.637 35.5 13.547 1 95.75 6 LEU B C 1
ATOM 1805 O O . LEU B 1 6 ? 5.836 35.25 13.438 1 95.75 6 LEU B O 1
ATOM 1809 N N . LYS B 1 7 ? 4.129 36.125 14.555 1 95.69 7 LYS B N 1
ATOM 1810 C CA . LYS B 1 7 ? 4.984 36.531 15.664 1 95.69 7 LYS B CA 1
ATOM 1811 C C . LYS B 1 7 ? 5.59 35.344 16.375 1 95.69 7 LYS B C 1
ATOM 1813 O O . LYS B 1 7 ? 6.781 35.344 16.688 1 95.69 7 LYS B O 1
ATOM 1818 N N . ARG B 1 8 ? 4.762 34.375 16.641 1 97 8 ARG B N 1
ATOM 1819 C CA . ARG B 1 8 ? 5.223 33.188 17.312 1 97 8 ARG B CA 1
ATOM 1820 C C . ARG B 1 8 ? 6.242 32.438 16.469 1 97 8 ARG B C 1
ATOM 1822 O O . ARG B 1 8 ? 7.234 31.922 17 1 97 8 ARG B O 1
ATOM 1829 N N . ILE B 1 9 ? 5.992 32.344 15.188 1 97.44 9 ILE B N 1
ATOM 1830 C CA . ILE B 1 9 ? 6.934 31.703 14.266 1 97.44 9 ILE B CA 1
ATOM 1831 C C . ILE B 1 9 ? 8.281 32.406 14.328 1 97.44 9 ILE B C 1
ATOM 1833 O O . ILE B 1 9 ? 9.328 31.781 14.398 1 97.44 9 ILE B O 1
ATOM 1837 N N . GLU B 1 10 ? 8.227 33.688 14.289 1 96.62 10 GLU B N 1
ATOM 1838 C CA . GLU B 1 10 ? 9.445 34.5 14.312 1 96.62 10 GLU B CA 1
ATOM 1839 C C . GLU B 1 10 ? 10.258 34.219 15.578 1 96.62 10 GLU B C 1
ATOM 1841 O O . GLU B 1 10 ? 11.469 34 15.5 1 96.62 10 GLU B O 1
ATOM 1846 N N . VAL B 1 11 ? 9.672 34.188 16.703 1 96.56 11 VAL B N 1
ATOM 1847 C CA . VAL B 1 11 ? 10.359 34 17.969 1 96.56 11 VAL B CA 1
ATOM 1848 C C . VAL B 1 11 ? 10.922 32.594 18.047 1 96.56 11 VAL B C 1
ATOM 1850 O O . VAL B 1 11 ? 12.094 32.375 18.391 1 96.56 11 VAL B O 1
ATOM 1853 N N . LEU B 1 12 ? 10.109 31.594 17.703 1 97.81 12 LEU B N 1
ATOM 1854 C CA . LEU B 1 12 ? 10.547 30.203 17.797 1 97.81 12 LEU B CA 1
ATOM 1855 C C . LEU B 1 12 ? 11.672 29.922 16.797 1 97.81 12 LEU B C 1
ATOM 1857 O O . LEU B 1 12 ? 12.539 29.094 17.062 1 97.81 12 LEU B O 1
ATOM 1861 N N . SER B 1 13 ? 11.641 30.656 15.672 1 97.69 13 SER B N 1
ATOM 1862 C CA . SER B 1 13 ? 12.641 30.453 14.625 1 97.69 13 SER B CA 1
ATOM 1863 C C . SER B 1 13 ? 14.055 30.672 15.164 1 97.69 13 SER B C 1
ATOM 1865 O O . SER B 1 13 ? 15.008 30.062 14.672 1 97.69 13 SER B O 1
ATOM 1867 N N . GLU B 1 14 ? 14.211 31.406 16.188 1 96.81 14 GLU B N 1
ATOM 1868 C CA . GLU B 1 14 ? 15.508 31.734 16.766 1 96.81 14 GLU B CA 1
ATOM 1869 C C . GLU B 1 14 ? 16.125 30.531 17.469 1 96.81 14 GLU B C 1
ATOM 1871 O O . GLU B 1 14 ? 17.312 30.516 17.766 1 96.81 14 GLU B O 1
ATOM 1876 N N . PHE B 1 15 ? 15.344 29.594 17.734 1 97.56 15 PHE B N 1
ATOM 1877 C CA . PHE B 1 15 ? 15.797 28.422 18.484 1 97.56 15 PHE B CA 1
ATOM 1878 C C . PHE B 1 15 ? 15.922 27.203 17.578 1 97.56 15 PHE B C 1
ATOM 1880 O O . PHE B 1 15 ? 16.062 26.078 18.062 1 97.56 15 PHE B O 1
ATOM 1887 N N . ILE B 1 16 ? 15.82 27.344 16.281 1 98.25 16 ILE B N 1
ATOM 1888 C CA . ILE B 1 16 ? 15.867 26.266 15.312 1 98.25 16 ILE B CA 1
ATOM 1889 C C . ILE B 1 16 ? 17.031 26.484 14.344 1 98.25 16 ILE B C 1
ATOM 1891 O O . ILE B 1 16 ? 17.25 27.609 13.875 1 98.25 16 ILE B O 1
ATOM 1895 N N . THR B 1 17 ? 17.812 25.5 14.102 1 98.25 17 THR B N 1
ATOM 1896 C CA . THR B 1 17 ? 18.953 25.609 13.195 1 98.25 17 THR B CA 1
ATOM 1897 C C . THR B 1 17 ? 18.484 25.891 11.773 1 98.25 17 THR B C 1
ATOM 1899 O O . THR B 1 17 ? 17.344 25.578 11.414 1 98.25 17 THR B O 1
ATOM 1902 N N . ASP B 1 18 ? 19.266 26.484 10.969 1 98.44 18 ASP B N 1
ATOM 1903 C CA . ASP B 1 18 ? 18.953 26.781 9.578 1 98.44 18 ASP B CA 1
ATOM 1904 C C . ASP B 1 18 ? 18.656 25.5 8.797 1 98.44 18 ASP B C 1
ATOM 1906 O O . ASP B 1 18 ? 17.781 25.5 7.926 1 98.44 18 ASP B O 1
ATOM 1910 N N . LYS B 1 19 ? 19.453 24.484 9.078 1 98.19 19 LYS B N 1
ATOM 1911 C CA . LYS B 1 19 ? 19.25 23.203 8.398 1 98.19 19 LYS B CA 1
ATOM 1912 C C . LYS B 1 19 ? 17.844 22.656 8.664 1 98.19 19 LYS B C 1
ATOM 1914 O O . LYS B 1 19 ? 17.172 22.219 7.738 1 98.19 19 LYS B O 1
ATOM 1919 N N . LYS B 1 20 ? 17.422 22.703 9.898 1 98.31 20 LYS B N 1
ATOM 1920 C CA . LYS B 1 20 ? 16.094 22.219 10.266 1 98.31 20 LYS B CA 1
ATOM 1921 C C . LYS B 1 20 ? 15.008 23.094 9.664 1 98.31 20 LYS B C 1
ATOM 1923 O O . LYS B 1 20 ? 13.992 22.594 9.18 1 98.31 20 LYS B O 1
ATOM 1928 N N . LYS B 1 21 ? 15.164 24.391 9.711 1 98.69 21 LYS B N 1
ATOM 1929 C CA . LYS B 1 21 ? 14.203 25.297 9.086 1 98.69 21 LYS B CA 1
ATOM 1930 C C . LYS B 1 21 ? 14.055 25 7.598 1 98.69 21 LYS B C 1
ATOM 1932 O O . LYS B 1 21 ? 12.938 24.969 7.074 1 98.69 21 LYS B O 1
ATOM 1937 N N . ALA B 1 22 ? 15.195 24.766 6.969 1 98.62 22 ALA B N 1
ATOM 1938 C CA . ALA B 1 22 ? 15.164 24.453 5.543 1 98.62 22 ALA B CA 1
ATOM 1939 C C . ALA B 1 22 ? 14.398 23.172 5.273 1 98.62 22 ALA B C 1
ATOM 1941 O O . ALA B 1 22 ? 13.633 23.078 4.309 1 98.62 22 ALA B O 1
ATOM 1942 N N . ARG B 1 23 ? 14.625 22.188 6.109 1 98.44 23 ARG B N 1
ATOM 1943 C CA . ARG B 1 23 ? 13.914 20.906 5.965 1 98.44 23 ARG B CA 1
ATOM 1944 C C . ARG B 1 23 ? 12.414 21.094 6.176 1 98.44 23 ARG B C 1
ATOM 1946 O O . ARG B 1 23 ? 11.609 20.531 5.434 1 98.44 23 ARG B O 1
ATOM 1953 N N . ILE B 1 24 ? 12.055 21.875 7.141 1 98.75 24 ILE B N 1
ATOM 1954 C CA . ILE B 1 24 ? 10.648 22.141 7.422 1 98.75 24 ILE B CA 1
ATOM 1955 C C . ILE B 1 24 ? 10.008 22.844 6.227 1 98.75 24 ILE B C 1
ATOM 1957 O O . ILE B 1 24 ? 8.906 22.484 5.801 1 98.75 24 ILE B O 1
ATOM 1961 N N . GLU B 1 25 ? 10.703 23.797 5.668 1 98.75 25 GLU B N 1
ATOM 1962 C CA . GLU B 1 25 ? 10.172 24.531 4.52 1 98.75 25 GLU B CA 1
ATOM 1963 C C . GLU B 1 25 ? 10.008 23.609 3.312 1 98.75 25 GLU B C 1
ATOM 1965 O O . GLU B 1 25 ? 9.047 23.734 2.557 1 98.75 25 GLU B O 1
ATOM 1970 N N . GLU B 1 26 ? 10.938 22.734 3.139 1 98.62 26 GLU B N 1
ATOM 1971 C CA . GLU B 1 26 ? 10.852 21.75 2.057 1 98.62 26 GLU B CA 1
ATOM 1972 C C . GLU B 1 26 ? 9.594 20.891 2.193 1 98.62 26 GLU B C 1
ATOM 1974 O O . GLU B 1 26 ? 8.852 20.703 1.227 1 98.62 26 GLU B O 1
ATOM 1979 N N . VAL B 1 27 ? 9.352 20.406 3.363 1 98.75 27 VAL B N 1
ATOM 1980 C CA . VAL B 1 27 ? 8.203 19.547 3.619 1 98.75 27 VAL B CA 1
ATOM 1981 C C . VAL B 1 27 ? 6.914 20.359 3.457 1 98.75 27 VAL B C 1
ATOM 1983 O O . VAL B 1 27 ? 5.965 19.906 2.809 1 98.75 27 VAL B O 1
ATOM 1986 N N . LEU B 1 28 ? 6.934 21.594 3.973 1 98.81 28 LEU B N 1
ATOM 1987 C CA . LEU B 1 28 ? 5.762 22.453 3.902 1 98.81 28 LEU B CA 1
ATOM 1988 C C . LEU B 1 28 ? 5.387 22.75 2.453 1 98.81 28 LEU B C 1
ATOM 1990 O O . LEU B 1 28 ? 4.203 22.859 2.123 1 98.81 28 LEU B O 1
ATOM 1994 N N . SER B 1 29 ? 6.379 22.844 1.631 1 98.5 29 SER B N 1
ATOM 1995 C CA . SER B 1 29 ? 6.16 23.203 0.232 1 98.5 29 SER B CA 1
ATOM 1996 C C . SER B 1 29 ? 5.445 22.078 -0.515 1 98.5 29 SER B C 1
ATOM 1998 O O . SER B 1 29 ? 4.957 22.281 -1.628 1 98.5 29 SER B O 1
ATOM 2000 N N . ARG B 1 30 ? 5.281 20.875 0.111 1 97.88 30 ARG B N 1
ATOM 2001 C CA . ARG B 1 30 ? 4.707 19.703 -0.558 1 97.88 30 ARG B CA 1
ATOM 2002 C C . ARG B 1 30 ? 3.416 19.266 0.12 1 97.88 30 ARG B C 1
ATOM 2004 O O . ARG B 1 30 ? 2.771 18.312 -0.318 1 97.88 30 ARG B O 1
ATOM 2011 N N . ARG B 1 31 ? 3.008 19.938 1.182 1 98.81 31 ARG B N 1
ATOM 2012 C CA . ARG B 1 31 ? 1.833 19.562 1.961 1 98.81 31 ARG B CA 1
ATOM 2013 C C . ARG B 1 31 ? 0.547 19.953 1.24 1 98.81 31 ARG B C 1
ATOM 2015 O O . ARG B 1 31 ? 0.522 20.922 0.487 1 98.81 31 ARG B O 1
ATOM 2022 N N . THR B 1 32 ? -0.481 19.188 1.473 1 98.81 32 THR B N 1
ATOM 2023 C CA . THR B 1 32 ? -1.752 19.469 0.811 1 98.81 32 THR B CA 1
ATOM 2024 C C . THR B 1 32 ? -2.922 19.172 1.746 1 98.81 32 THR B C 1
ATOM 2026 O O . THR B 1 32 ? -2.82 18.312 2.627 1 98.81 32 THR B O 1
ATOM 2029 N N . ASN B 1 33 ? -4.051 19.875 1.58 1 98.56 33 ASN B N 1
ATOM 2030 C CA . ASN B 1 33 ? -5.355 19.578 2.16 1 98.56 33 ASN B CA 1
ATOM 2031 C C . ASN B 1 33 ? -6.375 19.219 1.084 1 98.56 33 ASN B C 1
ATOM 2033 O O . ASN B 1 33 ? -7.578 19.172 1.351 1 98.56 33 ASN B O 1
ATOM 2037 N N . TYR B 1 34 ? -5.852 19.125 -0.161 1 98.81 34 TYR B N 1
ATOM 2038 C CA . TYR B 1 34 ? -6.723 18.797 -1.281 1 98.81 34 TYR B CA 1
ATOM 2039 C C . TYR B 1 34 ? -7.211 17.359 -1.181 1 98.81 34 TYR B C 1
ATOM 2041 O O . TYR B 1 34 ? -8.328 17.047 -1.586 1 98.81 34 TYR B O 1
ATOM 2049 N N . LEU B 1 35 ? -6.348 16.531 -0.648 1 98.81 35 LEU B N 1
ATOM 2050 C CA . LEU B 1 35 ? -6.609 15.109 -0.43 1 98.81 35 LEU B CA 1
ATOM 2051 C C . LEU B 1 35 ? -6.473 14.75 1.045 1 98.81 35 LEU B C 1
ATOM 2053 O O . LEU B 1 35 ? -5.547 15.211 1.716 1 98.81 35 LEU B O 1
ATOM 2057 N N . THR B 1 36 ? -7.371 14 1.564 1 98.94 36 THR B N 1
ATOM 2058 C CA . THR B 1 36 ? -7.25 13.406 2.891 1 98.94 36 THR B CA 1
ATOM 2059 C C . THR B 1 36 ? -7.977 12.062 2.949 1 98.94 36 THR B C 1
ATOM 2061 O O . THR B 1 36 ? -8.602 11.648 1.97 1 98.94 36 THR B O 1
ATOM 2064 N N . PHE B 1 37 ? -7.816 11.344 4.012 1 98.94 37 PHE B N 1
ATOM 2065 C CA . PHE B 1 37 ? -8.586 10.117 4.172 1 98.94 37 PHE B CA 1
ATOM 2066 C C . PHE B 1 37 ? -9.148 10.008 5.586 1 98.94 37 PHE B C 1
ATOM 2068 O O . PHE B 1 37 ? -8.727 10.734 6.484 1 98.94 37 PHE B O 1
ATOM 2075 N N . VAL B 1 38 ? -10.172 9.219 5.699 1 98.94 38 VAL B N 1
ATOM 2076 C CA . VAL B 1 38 ? -10.891 8.984 6.949 1 98.94 38 VAL B CA 1
ATOM 2077 C C . VAL B 1 38 ? -10.875 7.488 7.277 1 98.94 38 VAL B C 1
ATOM 2079 O O . VAL B 1 38 ? -11.211 6.66 6.43 1 98.94 38 VAL B O 1
ATOM 2082 N N . LEU B 1 39 ? -10.445 7.191 8.469 1 98.62 39 LEU B N 1
ATOM 2083 C CA . LEU B 1 39 ? -10.523 5.832 8.992 1 98.62 39 LEU B CA 1
ATOM 2084 C C . LEU B 1 39 ? -11.75 5.664 9.883 1 98.62 39 LEU B C 1
ATOM 2086 O O . LEU B 1 39 ? -11.852 6.312 10.93 1 98.62 39 LEU B O 1
ATOM 2090 N N . GLU B 1 40 ? -12.594 4.828 9.469 1 98.31 40 GLU B N 1
ATOM 2091 C CA . GLU B 1 40 ? -13.805 4.613 10.25 1 98.31 40 GLU B CA 1
ATOM 2092 C C . GLU B 1 40 ? -13.742 3.301 11.023 1 98.31 40 GLU B C 1
ATOM 2094 O O . GLU B 1 40 ? -13.828 2.221 10.438 1 98.31 40 GLU B O 1
ATOM 2099 N N . ASP B 1 41 ? -13.539 3.367 12.289 1 97.5 41 ASP B N 1
ATOM 2100 C CA . ASP B 1 41 ? -13.695 2.287 13.258 1 97.5 41 ASP B CA 1
ATOM 2101 C C . ASP B 1 41 ? -12.656 1.188 13.016 1 97.5 41 ASP B C 1
ATOM 2103 O O . ASP B 1 41 ? -12.984 -0 13.094 1 97.5 41 ASP B O 1
ATOM 2107 N N . ILE B 1 42 ? -11.469 1.582 12.75 1 97.19 42 ILE B N 1
ATOM 2108 C CA . ILE B 1 42 ? -10.375 0.64 12.531 1 97.19 42 ILE B CA 1
ATOM 2109 C C . ILE B 1 42 ? -10.047 -0.091 13.828 1 97.19 42 ILE B C 1
ATOM 2111 O O . ILE B 1 42 ? -9.945 0.532 14.891 1 97.19 42 ILE B O 1
ATOM 2115 N N . PHE B 1 43 ? -9.883 -1.365 13.75 1 95.44 43 PHE B N 1
ATOM 2116 C CA . PHE B 1 43 ? -9.734 -2.219 14.922 1 95.44 43 PHE B CA 1
ATOM 2117 C C . PHE B 1 43 ? -8.258 -2.449 15.234 1 95.44 43 PHE B C 1
ATOM 2119 O O . PHE B 1 43 ? -7.816 -2.229 16.359 1 95.44 43 PHE B O 1
ATOM 2126 N N . GLN B 1 44 ? -7.418 -2.793 14.305 1 95.56 44 GLN B N 1
ATOM 2127 C CA . GLN B 1 44 ? -6.039 -3.203 14.531 1 95.56 44 GLN B CA 1
ATOM 2128 C C . GLN B 1 44 ? -5.109 -1.993 14.602 1 95.56 44 GLN B C 1
ATOM 2130 O O . GLN B 1 44 ? -4.934 -1.281 13.609 1 95.56 44 GLN B O 1
ATOM 2135 N N . PRO B 1 45 ? -4.414 -1.779 15.711 1 96.88 45 PRO B N 1
ATOM 2136 C CA . PRO B 1 45 ? -3.502 -0.644 15.867 1 96.88 45 PRO B CA 1
ATOM 2137 C C . PRO B 1 45 ? -2.406 -0.616 14.805 1 96.88 45 PRO B C 1
ATOM 2139 O O . PRO B 1 45 ? -1.994 0.46 14.367 1 96.88 45 PRO B O 1
ATOM 2142 N N . GLN B 1 46 ? -1.943 -1.737 14.359 1 97.06 46 GLN B N 1
ATOM 2143 C CA . GLN B 1 46 ? -0.91 -1.822 13.336 1 97.06 46 GLN B CA 1
ATOM 2144 C C . GLN B 1 46 ? -1.374 -1.177 12.031 1 97.06 46 GLN B C 1
ATOM 2146 O O . GLN B 1 46 ? -0.623 -0.431 11.398 1 97.06 46 GLN B O 1
ATOM 2151 N N . ASN B 1 47 ? -2.596 -1.447 11.711 1 97.81 47 ASN B N 1
ATOM 2152 C CA . ASN B 1 47 ? -3.158 -0.881 10.492 1 97.81 47 ASN B CA 1
ATOM 2153 C C . ASN B 1 47 ? -3.33 0.631 10.602 1 97.81 47 ASN B C 1
ATOM 2155 O O . ASN B 1 47 ? -2.891 1.377 9.727 1 97.81 47 ASN B O 1
ATOM 2159 N N . ALA B 1 48 ? -3.938 1.05 11.672 1 98.06 48 ALA B N 1
ATOM 2160 C CA . ALA B 1 48 ? -4.129 2.482 11.891 1 98.06 48 ALA B CA 1
ATOM 2161 C C . ALA B 1 48 ? -2.795 3.225 11.852 1 98.06 48 ALA B C 1
ATOM 2163 O O . ALA B 1 48 ? -2.674 4.262 11.195 1 98.06 48 ALA B O 1
ATOM 2164 N N . SER B 1 49 ? -1.81 2.672 12.461 1 98.69 49 SER B N 1
ATOM 2165 C CA . SER B 1 49 ? -0.495 3.297 12.555 1 98.69 49 SER B CA 1
ATOM 2166 C C . SER B 1 49 ? 0.179 3.375 11.188 1 98.69 49 SER B C 1
ATOM 2168 O O . SER B 1 49 ? 0.751 4.406 10.836 1 98.69 49 SER B O 1
ATOM 2170 N N . ALA B 1 50 ? 0.084 2.307 10.422 1 98.69 50 ALA B N 1
ATOM 2171 C CA . ALA B 1 50 ? 0.685 2.283 9.086 1 98.69 50 ALA B CA 1
ATOM 2172 C C . ALA B 1 50 ? 0.018 3.299 8.164 1 98.69 50 ALA B C 1
ATOM 2174 O O . ALA B 1 50 ? 0.68 3.914 7.328 1 98.69 50 ALA B O 1
ATOM 2175 N N . THR B 1 51 ? -1.264 3.535 8.336 1 98.88 51 THR B N 1
ATOM 2176 C CA . THR B 1 51 ? -1.988 4.496 7.512 1 98.88 51 THR B CA 1
ATOM 2177 C C . THR B 1 51 ? -1.56 5.922 7.84 1 98.88 51 THR B C 1
ATOM 2179 O O . THR B 1 51 ? -1.37 6.742 6.938 1 98.88 51 THR B O 1
ATOM 2182 N N . ILE B 1 52 ? -1.387 6.188 9.109 1 98.81 52 ILE B N 1
ATOM 2183 C CA . ILE B 1 52 ? -0.949 7.512 9.539 1 98.81 52 ILE B CA 1
ATOM 2184 C C . ILE B 1 52 ? 0.443 7.801 8.977 1 98.81 52 ILE B C 1
ATOM 2186 O O . ILE B 1 52 ? 0.694 8.883 8.445 1 98.81 52 ILE B O 1
ATOM 2190 N N . ARG B 1 53 ? 1.283 6.816 9.039 1 98.94 53 ARG B N 1
ATOM 2191 C CA . ARG B 1 53 ? 2.627 6.922 8.484 1 98.94 53 ARG B CA 1
ATOM 2192 C C . ARG B 1 53 ? 2.578 7.215 6.988 1 98.94 53 ARG B C 1
ATOM 2194 O O . ARG B 1 53 ? 3.279 8.102 6.5 1 98.94 53 ARG B O 1
ATOM 2201 N N . THR B 1 54 ? 1.725 6.516 6.324 1 98.94 54 THR B N 1
ATOM 2202 C CA . THR B 1 54 ? 1.547 6.707 4.887 1 98.94 54 THR B CA 1
ATOM 2203 C C . THR B 1 54 ? 1.078 8.125 4.586 1 98.94 54 THR B C 1
ATOM 2205 O O . THR B 1 54 ? 1.621 8.789 3.699 1 98.94 54 THR B O 1
ATOM 2208 N N . GLY B 1 55 ? 0.093 8.594 5.297 1 98.94 55 GLY B N 1
ATOM 2209 C CA . GLY B 1 55 ? -0.415 9.938 5.086 1 98.94 55 GLY B CA 1
ATOM 2210 C C . GLY B 1 55 ? 0.647 11.008 5.246 1 98.94 55 GLY B C 1
ATOM 2211 O O . GLY B 1 55 ? 0.76 11.906 4.414 1 98.94 55 GLY B O 1
ATOM 2212 N N . GLU B 1 56 ? 1.416 10.867 6.316 1 98.94 56 GLU B N 1
ATOM 2213 C CA . GLU B 1 56 ? 2.482 11.828 6.582 1 98.94 56 GLU B CA 1
ATOM 2214 C C . GLU B 1 56 ? 3.518 11.828 5.457 1 98.94 56 GLU B C 1
ATOM 2216 O O . GLU B 1 56 ? 3.932 12.891 4.988 1 98.94 56 GLU B O 1
ATOM 2221 N N . ILE B 1 57 ? 3.877 10.703 4.996 1 98.88 57 ILE B N 1
ATOM 2222 C CA . ILE B 1 57 ? 4.91 10.547 3.977 1 98.88 57 ILE B CA 1
ATOM 2223 C C . ILE B 1 57 ? 4.414 11.117 2.65 1 98.88 57 ILE B C 1
ATOM 2225 O O . ILE B 1 57 ? 5.184 11.719 1.897 1 98.88 57 ILE B O 1
ATOM 2229 N N . LEU B 1 58 ? 3.176 11 2.348 1 98.88 58 LEU B N 1
ATOM 2230 C CA . LEU B 1 58 ? 2.613 11.414 1.066 1 98.88 58 LEU B CA 1
ATOM 2231 C C . LEU B 1 58 ? 2.381 12.922 1.033 1 98.88 58 LEU B C 1
ATOM 2233 O O . LEU B 1 58 ? 2.014 13.477 -0.007 1 98.88 58 LEU B O 1
ATOM 2237 N N . GLY B 1 59 ? 2.508 13.57 2.154 1 98.81 59 GLY B N 1
ATOM 2238 C CA . GLY B 1 59 ? 2.418 15.023 2.18 1 98.81 59 GLY B CA 1
ATOM 2239 C C . GLY B 1 59 ? 1.059 15.531 2.623 1 98.81 59 GLY B C 1
ATOM 2240 O O . GLY B 1 59 ? 0.697 16.672 2.346 1 98.81 59 GLY B O 1
ATOM 2241 N N . LEU B 1 60 ? 0.272 14.695 3.248 1 98.88 60 LEU B N 1
ATOM 2242 C CA . LEU B 1 60 ? -1.005 15.148 3.785 1 98.88 60 LEU B CA 1
ATOM 2243 C C . LEU B 1 60 ? -0.797 15.977 5.047 1 98.88 60 LEU B C 1
ATOM 2245 O O . LEU B 1 60 ? 0.105 15.695 5.84 1 98.88 60 LEU B O 1
ATOM 2249 N N . SER B 1 61 ? -1.687 16.953 5.25 1 98.75 61 SER B N 1
ATOM 2250 C CA . SER B 1 61 ? -1.646 17.75 6.465 1 98.75 61 SER B CA 1
ATOM 2251 C C . SER B 1 61 ? -2.535 17.156 7.555 1 98.75 61 SER B C 1
ATOM 2253 O O . SER B 1 61 ? -2.244 17.297 8.742 1 98.75 61 SER B O 1
ATOM 2255 N N . ASP B 1 62 ? -3.586 16.5 7.066 1 98.69 62 ASP B N 1
ATOM 2256 C CA . ASP B 1 62 ? -4.637 16.031 7.965 1 98.69 62 ASP B CA 1
ATOM 2257 C C . ASP B 1 62 ? -5.043 14.602 7.629 1 98.69 62 ASP B C 1
ATOM 2259 O O . ASP B 1 62 ? -5.117 14.234 6.457 1 98.69 62 ASP B O 1
ATOM 2263 N N . VAL B 1 63 ? -5.305 13.891 8.672 1 98.69 63 VAL B N 1
ATOM 2264 C CA . VAL B 1 63 ? -6.047 12.641 8.555 1 98.69 63 VAL B CA 1
ATOM 2265 C C . VAL B 1 63 ? -7.176 12.609 9.586 1 98.69 63 VAL B C 1
ATOM 2267 O O . VAL B 1 63 ? -7.141 13.344 10.57 1 98.69 63 VAL B O 1
ATOM 2270 N N . HIS B 1 64 ? -8.133 11.805 9.289 1 98.88 64 HIS B N 1
ATOM 2271 C CA . HIS B 1 64 ? -9.328 11.789 10.133 1 98.88 64 HIS B CA 1
ATOM 2272 C C . HIS B 1 64 ? -9.633 10.383 10.625 1 98.88 64 HIS B C 1
ATOM 2274 O O . HIS B 1 64 ? -9.516 9.414 9.875 1 98.88 64 HIS B O 1
ATOM 2280 N N . ILE B 1 65 ? -10 10.32 11.891 1 98.62 65 ILE B N 1
ATOM 2281 C CA . ILE B 1 65 ? -10.258 9.039 12.547 1 98.62 65 ILE B CA 1
ATOM 2282 C C . ILE B 1 65 ? -11.625 9.086 13.234 1 98.62 65 ILE B C 1
ATOM 2284 O O . ILE B 1 65 ? -11.875 9.961 14.062 1 98.62 65 ILE B O 1
ATOM 2288 N N . ILE B 1 66 ? -12.438 8.18 12.859 1 98.5 66 ILE B N 1
ATOM 2289 C CA . ILE B 1 66 ? -13.727 8.016 13.523 1 98.5 66 ILE B CA 1
ATOM 2290 C C . ILE B 1 66 ? -13.695 6.77 14.406 1 98.5 66 ILE B C 1
ATOM 2292 O O . ILE B 1 66 ? -13.523 5.656 13.914 1 98.5 66 ILE B O 1
ATOM 2296 N N . SER B 1 67 ? -13.875 6.941 15.688 1 96.81 67 SER B N 1
ATOM 2297 C CA . SER B 1 67 ? -13.945 5.84 16.641 1 96.81 67 SER B CA 1
ATOM 2298 C C . SER B 1 67 ? -15.344 5.695 17.219 1 96.81 67 SER B C 1
ATOM 2300 O O . SER B 1 67 ? -15.875 6.637 17.812 1 96.81 67 SER B O 1
ATOM 2302 N N . LYS B 1 68 ? -15.93 4.559 16.891 1 93.94 68 LYS B N 1
ATOM 2303 C CA . LYS B 1 68 ? -17.234 4.207 17.453 1 93.94 68 LYS B CA 1
ATOM 2304 C C . LYS B 1 68 ? -17.109 3.014 18.406 1 93.94 68 LYS B C 1
ATOM 2306 O O . LYS B 1 68 ? -16.859 3.186 19.594 1 93.94 68 LYS B O 1
ATOM 2311 N N . ARG B 1 69 ? -17.109 1.785 17.844 1 90.56 69 ARG B N 1
ATOM 2312 C CA . ARG B 1 69 ? -17 0.546 18.609 1 90.56 69 ARG B CA 1
ATOM 2313 C C . ARG B 1 69 ? -15.539 0.246 18.938 1 90.56 69 ARG B C 1
ATOM 2315 O O . ARG B 1 69 ? -15.242 -0.358 19.969 1 90.56 69 ARG B O 1
ATOM 2322 N N . ASN B 1 70 ? -14.648 0.66 18.078 1 90.19 70 ASN B N 1
ATOM 2323 C CA . ASN B 1 70 ? -13.219 0.407 18.234 1 90.19 70 ASN B CA 1
ATOM 2324 C C . ASN B 1 70 ? -12.453 1.692 18.531 1 90.19 70 ASN B C 1
ATOM 2326 O O . ASN B 1 70 ? -12.625 2.699 17.828 1 90.19 70 ASN B O 1
ATOM 2330 N N . LYS B 1 71 ? -11.664 1.603 19.625 1 90.44 71 LYS B N 1
ATOM 2331 C CA . LYS B 1 71 ? -10.742 2.707 19.875 1 90.44 71 LYS B CA 1
ATOM 2332 C C . LYS B 1 71 ? -9.531 2.625 18.953 1 90.44 71 LYS B C 1
ATOM 2334 O O . LYS B 1 71 ? -8.898 1.571 18.844 1 90.44 71 LYS B O 1
ATOM 2339 N N . CYS B 1 72 ? -9.305 3.66 18.266 1 90.38 72 CYS B N 1
ATOM 2340 C CA . CYS B 1 72 ? -8.125 3.701 17.422 1 90.38 72 CYS B CA 1
ATOM 2341 C C . CYS B 1 72 ? -6.871 3.982 18.234 1 90.38 72 CYS B C 1
ATOM 2343 O O . CYS B 1 72 ? -6.691 5.09 18.75 1 90.38 72 CYS B O 1
ATOM 2345 N N . THR B 1 73 ? -6.078 3.025 18.359 1 94.44 73 THR B N 1
ATOM 2346 C CA . THR B 1 73 ? -4.812 3.146 19.078 1 94.44 73 THR B CA 1
ATOM 2347 C C . THR B 1 73 ? -3.637 3.102 18.109 1 94.44 73 THR B C 1
ATOM 2349 O O . THR B 1 73 ? -3.658 2.352 17.141 1 94.44 73 THR B O 1
ATOM 2352 N N . LEU B 1 74 ? -2.629 3.879 18.438 1 96.69 74 LEU B N 1
ATOM 2353 C CA . LEU B 1 74 ? -1.446 3.916 17.594 1 96.69 74 LEU B CA 1
ATOM 2354 C C . LEU B 1 74 ? -0.272 3.207 18.25 1 96.69 74 LEU B C 1
ATOM 2356 O O . LEU B 1 74 ? -0.109 3.283 19.484 1 96.69 74 LEU B O 1
ATOM 2360 N N . ASN B 1 75 ? 0.435 2.533 17.469 1 96.94 75 ASN B N 1
ATOM 2361 C CA . ASN B 1 75 ? 1.679 1.884 17.875 1 96.94 75 ASN B CA 1
ATOM 2362 C C . ASN B 1 75 ? 2.898 2.688 17.438 1 96.94 75 ASN B C 1
ATOM 2364 O O . ASN B 1 75 ? 3.209 2.75 16.25 1 96.94 75 ASN B O 1
ATOM 2368 N N . PRO B 1 76 ? 3.65 3.275 18.375 1 96.5 76 PRO B N 1
ATOM 2369 C CA . PRO B 1 76 ? 4.777 4.141 18.031 1 96.5 76 PRO B CA 1
ATOM 2370 C C . PRO B 1 76 ? 5.848 3.414 17.219 1 96.5 76 PRO B C 1
ATOM 2372 O O . PRO B 1 76 ? 6.543 4.035 16.406 1 96.5 76 PRO B O 1
ATOM 2375 N N . ASP B 1 77 ? 5.93 2.104 17.422 1 95.5 77 ASP B N 1
ATOM 2376 C CA . ASP B 1 77 ? 6.922 1.327 16.688 1 95.5 77 ASP B CA 1
ATOM 2377 C C . ASP B 1 77 ? 6.551 1.218 15.211 1 95.5 77 ASP B C 1
ATOM 2379 O O . ASP B 1 77 ? 7.391 0.878 14.375 1 95.5 77 ASP B O 1
ATOM 2383 N N . VAL B 1 78 ? 5.324 1.498 14.922 1 96.81 78 VAL B N 1
ATOM 2384 C CA . VAL B 1 78 ? 4.844 1.403 13.547 1 96.81 78 VAL B CA 1
ATOM 2385 C C . VAL B 1 78 ? 4.762 2.797 12.93 1 96.81 78 VAL B C 1
ATOM 2387 O O . VAL B 1 78 ? 5.133 2.99 11.766 1 96.81 78 VAL B O 1
ATOM 2390 N N . THR B 1 79 ? 4.324 3.795 13.711 1 98.19 79 THR B N 1
ATOM 2391 C CA . THR B 1 79 ? 4.184 5.145 13.172 1 98.19 79 THR B CA 1
ATOM 2392 C C . THR B 1 79 ? 5.551 5.758 12.891 1 98.19 79 THR B C 1
ATOM 2394 O O . THR B 1 79 ? 5.688 6.605 12.008 1 98.19 79 THR B O 1
ATOM 2397 N N . LEU B 1 80 ? 6.59 5.387 13.688 1 96.81 80 LEU B N 1
ATOM 2398 C CA . LEU B 1 80 ? 7.957 5.891 13.586 1 96.81 80 LEU B CA 1
ATOM 2399 C C . LEU B 1 80 ? 7.988 7.41 13.695 1 96.81 80 LEU B C 1
ATOM 2401 O O . LEU B 1 80 ? 8.656 8.078 12.906 1 96.81 80 LEU B O 1
ATOM 2405 N N . GLY B 1 81 ? 7.137 7.977 14.547 1 97.31 81 GLY B N 1
ATOM 2406 C CA . GLY B 1 81 ? 7.137 9.406 14.828 1 97.31 81 GLY B CA 1
ATOM 2407 C C . GLY B 1 81 ? 6.266 10.195 13.875 1 97.31 81 GLY B C 1
ATOM 2408 O O . GLY B 1 81 ? 6.074 11.398 14.055 1 97.31 81 GLY B O 1
ATOM 2409 N N . SER B 1 82 ? 5.668 9.57 12.875 1 98.38 82 SER B N 1
ATOM 2410 C CA . SER B 1 82 ? 4.895 10.266 11.852 1 98.38 82 SER B CA 1
ATOM 2411 C C . SER B 1 82 ? 3.697 10.992 12.453 1 98.38 82 SER B C 1
ATOM 2413 O O . SER B 1 82 ? 3.27 12.023 11.945 1 98.38 82 SER B O 1
ATOM 2415 N N . SER B 1 83 ? 3.199 10.484 13.5 1 98 83 SER B N 1
ATOM 2416 C CA . SER B 1 83 ? 1.986 11.031 14.094 1 98 83 SER B CA 1
ATOM 2417 C C . SER B 1 83 ? 2.219 12.445 14.609 1 98 83 SER B C 1
ATOM 2419 O O . SER B 1 83 ? 1.27 13.219 14.789 1 98 83 SER B O 1
ATOM 2421 N N . GLN B 1 84 ? 3.428 12.891 14.812 1 97 84 GLN B N 1
ATOM 2422 C CA . GLN B 1 84 ? 3.734 14.219 15.32 1 97 84 GLN B CA 1
ATOM 2423 C C . GLN B 1 84 ? 3.732 15.25 14.195 1 97 84 GLN B C 1
ATOM 2425 O O . GLN B 1 84 ? 3.674 16.453 14.453 1 97 84 GLN B O 1
ATOM 2430 N N . TRP B 1 85 ? 3.748 14.789 12.945 1 98.44 85 TRP B N 1
ATOM 2431 C CA . TRP B 1 85 ? 3.971 15.688 11.82 1 98.44 85 TRP B CA 1
ATOM 2432 C C . TRP B 1 85 ? 2.725 15.789 10.945 1 98.44 85 TRP B C 1
ATOM 2434 O O . TRP B 1 85 ? 2.768 16.375 9.859 1 98.44 85 TRP B O 1
ATOM 2444 N N . ILE B 1 86 ? 1.692 15.164 11.375 1 98.56 86 ILE B N 1
ATOM 2445 C CA . ILE B 1 86 ? 0.415 15.203 10.672 1 98.56 86 ILE B CA 1
ATOM 2446 C C . ILE B 1 86 ? -0.714 15.453 11.664 1 98.56 86 ILE B C 1
ATOM 2448 O O . ILE B 1 86 ? -0.647 15.016 12.812 1 98.56 86 ILE B O 1
ATOM 2452 N N . ASN B 1 87 ? -1.737 16.234 11.305 1 98.62 87 ASN B N 1
ATOM 2453 C CA . ASN B 1 87 ? -2.869 16.484 12.195 1 98.62 87 ASN B CA 1
ATOM 2454 C C . ASN B 1 87 ? -3.805 15.281 12.258 1 98.62 87 ASN B C 1
ATOM 2456 O O . ASN B 1 87 ? -4.316 14.828 11.234 1 98.62 87 ASN B O 1
ATOM 2460 N N . LEU B 1 88 ? -4.004 14.797 13.445 1 98.38 88 LEU B N 1
ATOM 2461 C CA . LEU B 1 88 ? -4.969 13.734 13.688 1 98.38 88 LEU B CA 1
ATOM 2462 C C . LEU B 1 88 ? -6.293 14.297 14.18 1 98.38 88 LEU B C 1
ATOM 2464 O O . LEU B 1 88 ? -6.375 14.805 15.305 1 98.38 88 LEU B O 1
ATOM 2468 N N . ASN B 1 89 ? -7.273 14.242 13.312 1 98.56 89 ASN B N 1
ATOM 2469 C CA . ASN B 1 89 ? -8.617 14.695 13.672 1 98.56 89 ASN B CA 1
ATOM 2470 C C . ASN B 1 89 ? -9.5 13.531 14.109 1 98.56 89 ASN B C 1
ATOM 2472 O O . ASN B 1 89 ? -9.82 12.648 13.305 1 98.56 89 ASN B O 1
ATOM 2476 N N . ARG B 1 90 ? -9.969 13.594 15.312 1 98.19 90 ARG B N 1
ATOM 2477 C CA . ARG B 1 90 ? -10.695 12.469 15.883 1 98.19 90 ARG B CA 1
ATOM 2478 C C . ARG B 1 90 ? -12.164 12.812 16.109 1 98.19 90 ARG B C 1
ATOM 2480 O O . ARG B 1 90 ? -12.492 13.914 16.547 1 98.19 90 ARG B O 1
ATOM 2487 N N . TYR B 1 91 ? -12.93 11.852 15.75 1 98.12 91 TYR B N 1
ATOM 2488 C CA . TYR B 1 91 ? -14.375 11.977 15.906 1 98.12 91 TYR B CA 1
ATOM 2489 C C . TYR B 1 91 ? -14.953 10.758 16.625 1 98.12 91 TYR B C 1
ATOM 2491 O O . TYR B 1 91 ? -14.43 9.648 16.5 1 98.12 91 TYR B O 1
ATOM 2499 N N . ASN B 1 92 ? -16.125 11.023 17.297 1 95.62 92 ASN B N 1
ATOM 2500 C CA . ASN B 1 92 ? -16.797 9.914 17.969 1 95.62 92 ASN B CA 1
ATOM 2501 C C . ASN B 1 92 ? -18.016 9.43 17.188 1 95.62 92 ASN B C 1
ATOM 2503 O O . ASN B 1 92 ? -18.656 8.453 17.578 1 95.62 92 ASN B O 1
ATOM 2507 N N . ASN B 1 93 ? -18.297 10.125 16.141 1 95.19 93 ASN B N 1
ATOM 2508 C CA . ASN B 1 93 ? -19.391 9.656 15.297 1 95.19 93 ASN B CA 1
ATOM 2509 C C . ASN B 1 93 ? -19.172 10.055 13.836 1 95.19 93 ASN B C 1
ATOM 2511 O O . ASN B 1 93 ? -18.562 11.086 13.555 1 95.19 93 ASN B O 1
ATOM 2515 N N . THR B 1 94 ? -19.75 9.25 12.984 1 98.06 94 THR B N 1
ATOM 2516 C CA . THR B 1 94 ? -19.562 9.383 11.547 1 98.06 94 THR B CA 1
ATOM 2517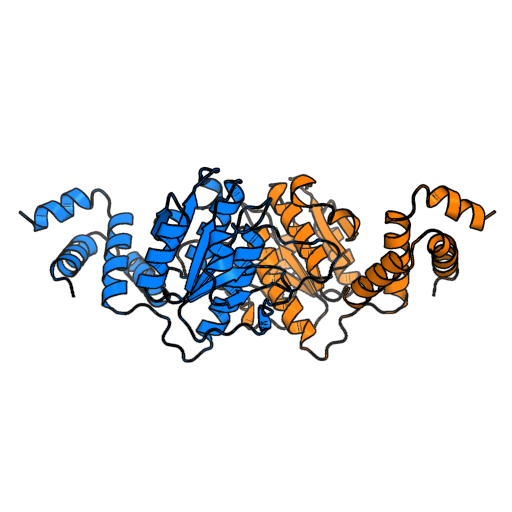 C C . THR B 1 94 ? -20.234 10.664 11.039 1 98.06 94 THR B C 1
ATOM 2519 O O . THR B 1 94 ? -19.656 11.375 10.211 1 98.06 94 THR B O 1
ATOM 2522 N N . LYS B 1 95 ? -21.344 11.008 11.531 1 97.88 95 LYS B N 1
ATOM 2523 C CA . LYS B 1 95 ? -22.094 12.18 11.094 1 97.88 95 LYS B CA 1
ATOM 2524 C C . LYS B 1 95 ? -21.297 13.461 11.312 1 97.88 95 LYS B C 1
ATOM 2526 O O . LYS B 1 95 ? -21.234 14.32 10.43 1 97.88 95 LYS B O 1
ATOM 2531 N N . PHE B 1 96 ? -20.688 13.57 12.453 1 97.94 96 PHE B N 1
ATOM 2532 C CA . PHE B 1 96 ? -19.922 14.773 12.781 1 97.94 96 PHE B CA 1
ATOM 2533 C C . PHE B 1 96 ? -18.734 14.922 11.844 1 97.94 96 PHE B C 1
ATOM 2535 O O . PHE B 1 96 ? -18.406 16.031 11.406 1 97.94 96 PHE B O 1
ATOM 2542 N N . ALA B 1 97 ? -18.047 13.836 11.602 1 98.69 97 ALA B N 1
ATOM 2543 C CA . ALA B 1 97 ? -16.922 13.867 10.664 1 98.69 97 ALA B CA 1
ATOM 2544 C C . ALA B 1 97 ? -17.375 14.312 9.273 1 98.69 97 ALA B C 1
ATOM 2546 O O . ALA B 1 97 ? -16.75 15.164 8.648 1 98.69 97 ALA B O 1
ATOM 2547 N N . LEU B 1 98 ? -18.484 13.734 8.852 1 98.81 98 LEU B N 1
ATOM 2548 C CA . LEU B 1 98 ? -19.031 14.062 7.543 1 98.81 98 LEU B CA 1
ATOM 2549 C C . LEU B 1 98 ? -19.391 15.547 7.461 1 98.81 98 LEU B C 1
ATOM 2551 O O . LEU B 1 98 ? -19.031 16.219 6.496 1 98.81 98 LEU B O 1
ATOM 2555 N N . ASP B 1 99 ? -20.062 16.031 8.461 1 98.56 99 ASP B N 1
ATOM 2556 C CA . ASP B 1 99 ? -20.484 17.438 8.484 1 98.56 99 ASP B CA 1
ATOM 2557 C C . ASP B 1 99 ? -19.266 18.359 8.422 1 98.56 99 ASP B C 1
ATOM 2559 O O . ASP B 1 99 ? -19.25 19.328 7.66 1 98.56 99 ASP B O 1
ATOM 2563 N N . ARG B 1 100 ? -18.312 18.031 9.195 1 98.56 100 ARG B N 1
ATOM 2564 C CA . ARG B 1 100 ? -17.109 18.844 9.227 1 98.56 100 ARG B CA 1
ATOM 2565 C C . ARG B 1 100 ? -16.406 18.844 7.875 1 98.56 100 ARG B C 1
ATOM 2567 O O . ARG B 1 100 ? -16.016 19.891 7.363 1 98.56 100 ARG B O 1
ATOM 2574 N N . LEU B 1 101 ? -16.203 17.734 7.301 1 98.81 101 LEU B N 1
ATOM 2575 C CA . LEU B 1 101 ? -15.492 17.578 6.031 1 98.81 101 LEU B CA 1
ATOM 2576 C C . LEU B 1 101 ? -16.25 18.266 4.902 1 98.81 101 LEU B C 1
ATOM 2578 O O . LEU B 1 101 ? -15.664 18.953 4.074 1 98.81 101 LEU B O 1
ATOM 2582 N N . LYS B 1 102 ? -17.547 18.078 4.906 1 98.5 102 LYS B N 1
ATOM 2583 C CA . LYS B 1 102 ? -18.359 18.766 3.896 1 98.5 102 LYS B CA 1
ATOM 2584 C C . LYS B 1 102 ? -18.281 20.281 4.055 1 98.5 102 LYS B C 1
ATOM 2586 O O . LYS B 1 102 ? -18.156 21 3.066 1 98.5 102 LYS B O 1
ATOM 2591 N N . SER B 1 103 ? -18.312 20.688 5.281 1 98.31 103 SER B N 1
ATOM 2592 C CA . SER B 1 103 ? -18.203 22.125 5.562 1 98.31 103 SER B CA 1
ATOM 2593 C C . SER B 1 103 ? -16.859 22.672 5.082 1 98.31 103 SER B C 1
ATOM 2595 O O . SER B 1 103 ? -16.781 23.812 4.637 1 98.31 103 SER B O 1
ATOM 2597 N N . ASP B 1 104 ? -15.859 21.828 5.129 1 97.94 104 ASP B N 1
ATOM 2598 C CA . ASP B 1 104 ? -14.516 22.219 4.715 1 97.94 104 ASP B CA 1
ATOM 2599 C C . ASP B 1 104 ? -14.344 22.094 3.201 1 97.94 104 ASP B C 1
ATOM 2601 O O . ASP B 1 104 ? -13.25 22.312 2.672 1 97.94 104 ASP B O 1
ATOM 2605 N N . GLY B 1 105 ? -15.383 21.656 2.461 1 98.19 105 GLY B N 1
ATOM 2606 C CA . GLY B 1 105 ? -15.391 21.672 1.008 1 98.19 105 GLY B CA 1
ATOM 2607 C C . GLY B 1 105 ? -14.984 20.359 0.394 1 98.19 105 GLY B C 1
ATOM 2608 O O . GLY B 1 105 ? -14.711 20.281 -0.806 1 98.19 105 GLY B O 1
ATOM 2609 N N . TYR B 1 106 ? -15.016 19.312 1.186 1 98.81 106 TYR B N 1
ATOM 2610 C CA . TYR B 1 106 ? -14.586 18.016 0.668 1 98.81 106 TYR B CA 1
ATOM 2611 C C . TYR B 1 106 ? -15.742 17.297 -0.018 1 98.81 106 TYR B C 1
ATOM 2613 O O . TYR B 1 106 ? -16.859 17.266 0.495 1 98.81 106 TYR B O 1
ATOM 2621 N N . SER B 1 107 ? -15.461 16.75 -1.195 1 98.81 107 SER B N 1
ATOM 2622 C CA . SER B 1 107 ? -16.266 15.633 -1.685 1 98.81 107 SER B CA 1
ATOM 2623 C C . SER B 1 107 ? -15.984 14.359 -0.902 1 98.81 107 SER B C 1
ATOM 2625 O O . SER B 1 107 ? -14.828 14.023 -0.649 1 98.81 107 SER B O 1
ATOM 2627 N N . ILE B 1 108 ? -17.094 13.719 -0.537 1 98.88 108 ILE B N 1
ATOM 2628 C CA . ILE B 1 108 ? -16.969 12.469 0.214 1 98.88 108 ILE B CA 1
ATOM 2629 C C . ILE B 1 108 ? -16.828 11.297 -0.752 1 98.88 108 ILE B C 1
ATOM 2631 O O . ILE B 1 108 ? -17.688 11.102 -1.622 1 98.88 108 ILE B O 1
ATOM 2635 N N . VAL B 1 109 ? -15.781 10.523 -0.642 1 98.88 109 VAL B N 1
ATOM 2636 C CA . VAL B 1 109 ? -15.531 9.367 -1.49 1 98.88 109 VAL B CA 1
ATOM 2637 C C . VAL B 1 109 ? -15.562 8.094 -0.646 1 98.88 109 VAL B C 1
ATOM 2639 O O . VAL B 1 109 ? -14.805 7.961 0.319 1 98.88 109 VAL B O 1
ATOM 2642 N N . ALA B 1 110 ? -16.438 7.156 -0.943 1 98.62 110 ALA B N 1
ATOM 2643 C CA . ALA B 1 110 ? -16.5 5.871 -0.259 1 98.62 110 ALA B CA 1
ATOM 2644 C C . ALA B 1 110 ? -15.766 4.793 -1.044 1 98.62 110 ALA B C 1
ATOM 2646 O O . ALA B 1 110 ? -15.961 4.648 -2.252 1 98.62 110 ALA B O 1
ATOM 2647 N N . THR B 1 111 ? -14.875 4.059 -0.377 1 98 111 THR B N 1
ATOM 2648 C CA . THR B 1 111 ? -14.305 2.865 -0.991 1 98 111 THR B CA 1
ATOM 2649 C C . THR B 1 111 ? -15.266 1.688 -0.888 1 98 111 THR B C 1
ATOM 2651 O O . THR B 1 111 ? -15.789 1.4 0.191 1 98 111 THR B O 1
ATOM 2654 N N . SER B 1 112 ? -15.516 1.087 -1.987 1 93.56 112 SER B N 1
ATOM 2655 C CA . SER B 1 112 ? -16.5 0.01 -2.027 1 93.56 112 SER B CA 1
ATOM 2656 C C . SER B 1 112 ? -16.312 -0.864 -3.264 1 93.56 112 SER B C 1
ATOM 2658 O O . SER B 1 112 ? -15.844 -0.391 -4.301 1 93.56 112 SER B O 1
ATOM 2660 N N . LEU B 1 113 ? -16.641 -2.145 -3.1 1 89.31 113 LEU B N 1
ATOM 2661 C CA . LEU B 1 113 ? -16.562 -3.076 -4.219 1 89.31 113 LEU B CA 1
ATOM 2662 C C . LEU B 1 113 ? -17.875 -3.096 -5 1 89.31 113 LEU B C 1
ATOM 2664 O O . LEU B 1 113 ? -18.031 -3.893 -5.926 1 89.31 113 LEU B O 1
ATOM 2668 N N . ASP B 1 114 ? -18.656 -2.219 -4.68 1 88.56 114 ASP B N 1
ATOM 2669 C CA . ASP B 1 114 ? -19.953 -2.137 -5.336 1 88.56 114 ASP B CA 1
ATOM 2670 C C . ASP B 1 114 ? -19.797 -1.87 -6.832 1 88.56 114 ASP B C 1
ATOM 2672 O O . ASP B 1 114 ? -18.781 -1.325 -7.27 1 88.56 114 ASP B O 1
ATOM 2676 N N . GLU B 1 115 ? -20.812 -2.193 -7.582 1 89.06 115 GLU B N 1
ATOM 2677 C CA . GLU B 1 115 ? -20.812 -2.07 -9.039 1 89.06 115 GLU B CA 1
ATOM 2678 C C . GLU B 1 115 ? -20.734 -0.608 -9.469 1 89.06 115 GLU B C 1
ATOM 2680 O O . GLU B 1 115 ? -20.203 -0.295 -10.531 1 89.06 115 GLU B O 1
ATOM 2685 N N . GLN B 1 116 ? -21.203 0.261 -8.688 1 91.75 116 GLN B N 1
ATOM 2686 C CA . GLN B 1 116 ? -21.234 1.676 -9.047 1 91.75 116 GLN B CA 1
ATOM 2687 C C . GLN B 1 116 ? -19.875 2.326 -8.82 1 91.75 116 GLN B C 1
ATOM 2689 O O . GLN B 1 116 ? -19.641 3.461 -9.25 1 91.75 116 GLN B O 1
ATOM 2694 N N . SER B 1 117 ? -19.016 1.682 -8.219 1 96.94 117 SER B N 1
ATOM 2695 C CA . SER B 1 117 ? -17.703 2.252 -7.887 1 96.94 117 SER B CA 1
ATOM 2696 C C . SER B 1 117 ? -16.844 2.43 -9.133 1 96.94 117 SER B C 1
ATOM 2698 O O . SER B 1 117 ? -16.859 1.585 -10.031 1 96.94 117 SER B O 1
ATOM 2700 N N . ILE B 1 118 ? -16.141 3.555 -9.188 1 98.12 118 ILE B N 1
ATOM 2701 C CA . ILE B 1 118 ? -15.203 3.867 -10.25 1 98.12 118 ILE B CA 1
ATOM 2702 C C . ILE B 1 118 ? -13.844 3.238 -9.945 1 98.12 118 ILE B C 1
ATOM 2704 O O . ILE B 1 118 ? -13.352 3.328 -8.82 1 98.12 118 ILE B O 1
ATOM 2708 N N . ASN B 1 119 ? -13.227 2.602 -10.945 1 97.88 119 ASN B N 1
ATOM 2709 C CA . ASN B 1 119 ? -11.883 2.061 -10.781 1 97.88 119 ASN B CA 1
ATOM 2710 C C . ASN B 1 119 ? -10.875 3.16 -10.469 1 97.88 119 ASN B C 1
ATOM 2712 O O . ASN B 1 119 ? -10.914 4.234 -11.07 1 97.88 119 ASN B O 1
ATOM 2716 N N . LEU B 1 120 ? -9.969 2.855 -9.57 1 98.62 120 LEU B N 1
ATOM 2717 C CA . LEU B 1 120 ? -8.961 3.803 -9.086 1 98.62 120 LEU B CA 1
ATOM 2718 C C . LEU B 1 120 ? -8.227 4.445 -10.258 1 98.62 120 LEU B C 1
ATOM 2720 O O . LEU B 1 120 ? -7.996 5.66 -10.258 1 98.62 120 LEU B O 1
ATOM 2724 N N . GLU B 1 121 ? -7.922 3.723 -11.297 1 96.62 121 GLU B N 1
ATOM 2725 C CA . GLU B 1 121 ? -7.129 4.203 -12.422 1 96.62 121 GLU B CA 1
ATOM 2726 C C . GLU B 1 121 ? -7.875 5.281 -13.203 1 96.62 121 GLU B C 1
ATOM 2728 O O . GLU B 1 121 ? -7.258 6.121 -13.859 1 96.62 121 GLU B O 1
ATOM 2733 N N . ASP B 1 122 ? -9.164 5.238 -13.109 1 97.19 122 ASP B N 1
ATOM 2734 C CA . ASP B 1 122 ? -10 6.164 -13.875 1 97.19 122 ASP B CA 1
ATOM 2735 C C . ASP B 1 122 ? -10.664 7.188 -12.961 1 97.19 122 ASP B C 1
ATOM 2737 O O . ASP B 1 122 ? -11.492 7.984 -13.414 1 97.19 122 ASP B O 1
ATOM 2741 N N . PHE B 1 123 ? -10.367 7.156 -11.711 1 98.38 123 PHE B N 1
ATOM 2742 C CA . PHE B 1 123 ? -11.062 7.988 -10.742 1 98.38 123 PHE B CA 1
ATOM 2743 C C . PHE B 1 123 ? -10.703 9.461 -10.93 1 98.38 123 PHE B C 1
ATOM 2745 O O . PHE B 1 123 ? -9.523 9.805 -11.047 1 98.38 123 PHE B O 1
ATOM 2752 N N . PRO B 1 124 ? -11.648 10.328 -10.898 1 98.06 124 PRO B N 1
ATOM 2753 C CA . PRO B 1 124 ? -11.336 11.742 -11.133 1 98.06 124 PRO B CA 1
ATOM 2754 C C . PRO B 1 124 ? -10.641 12.391 -9.938 1 98.06 124 PRO B C 1
ATOM 2756 O O . PRO B 1 124 ? -10.859 11.984 -8.797 1 98.06 124 PRO B O 1
ATOM 2759 N N . ILE B 1 125 ? -9.805 13.422 -10.242 1 98 125 ILE B N 1
ATOM 2760 C CA . ILE B 1 125 ? -9.062 14.102 -9.18 1 98 125 ILE B CA 1
ATOM 2761 C C . ILE B 1 125 ? -9.406 15.594 -9.195 1 98 125 ILE B C 1
ATOM 2763 O O . ILE B 1 125 ? -8.664 16.406 -8.633 1 98 125 ILE B O 1
ATOM 2767 N N . ASN B 1 126 ? -10.438 15.945 -9.734 1 96.94 126 ASN B N 1
ATOM 2768 C CA . ASN B 1 126 ? -10.734 17.344 -10.008 1 96.94 126 ASN B CA 1
ATOM 2769 C C . ASN B 1 126 ? -11.391 18.031 -8.812 1 96.94 126 ASN B C 1
ATOM 2771 O O . ASN B 1 126 ? -11.688 19.219 -8.859 1 96.94 126 ASN B O 1
ATOM 2775 N N . ASN B 1 127 ? -11.711 17.344 -7.742 1 96.94 127 ASN B N 1
ATOM 2776 C CA . ASN B 1 127 ? -12.305 17.922 -6.535 1 96.94 127 ASN B CA 1
ATOM 2777 C C . ASN B 1 127 ? -11.469 17.609 -5.297 1 96.94 127 ASN B C 1
ATOM 2779 O O . ASN B 1 127 ? -10.812 16.562 -5.23 1 96.94 127 ASN B O 1
ATOM 2783 N N . LYS B 1 128 ? -11.523 18.562 -4.355 1 98.5 128 LYS B N 1
ATOM 2784 C CA . LYS B 1 128 ? -11.047 18.297 -3.004 1 98.5 128 LYS B CA 1
ATOM 2785 C C . LYS B 1 128 ? -11.773 17.109 -2.391 1 98.5 128 LYS B C 1
ATOM 2787 O O . LYS B 1 128 ? -13.008 17.047 -2.416 1 98.5 128 LYS B O 1
ATOM 2792 N N . MET B 1 129 ? -11.008 16.094 -1.914 1 98.56 129 MET B N 1
ATOM 2793 C CA . MET B 1 129 ? -11.75 14.883 -1.57 1 98.56 129 MET B CA 1
ATOM 2794 C C . MET B 1 129 ? -11.234 14.281 -0.266 1 98.56 129 MET B C 1
ATOM 2796 O O . MET B 1 129 ? -10.047 14.375 0.041 1 98.56 129 MET B O 1
ATOM 2800 N N . ALA B 1 130 ? -12.141 13.703 0.493 1 98.94 130 ALA B N 1
ATOM 2801 C CA . ALA B 1 130 ? -11.906 12.852 1.658 1 98.94 130 ALA B CA 1
ATOM 2802 C C . ALA B 1 130 ? -12.297 11.406 1.372 1 98.94 130 ALA B C 1
ATOM 2804 O O . ALA B 1 130 ? -13.484 11.109 1.189 1 98.94 130 ALA B O 1
ATOM 2805 N N . VAL B 1 131 ? -11.352 10.555 1.313 1 98.94 131 VAL B N 1
ATOM 2806 C CA . VAL B 1 131 ? -11.617 9.156 0.98 1 98.94 131 VAL B CA 1
ATOM 2807 C C . VAL B 1 131 ? -11.828 8.352 2.26 1 98.94 131 VAL B C 1
ATOM 2809 O O . VAL B 1 131 ? -10.969 8.336 3.141 1 98.94 131 VAL B O 1
ATOM 2812 N N . PHE B 1 132 ? -12.953 7.68 2.346 1 98.94 132 PHE B N 1
ATOM 2813 C CA . PHE B 1 132 ? -13.328 6.934 3.539 1 98.94 132 PHE B CA 1
ATOM 2814 C C . PHE B 1 132 ? -12.953 5.461 3.396 1 98.94 132 PHE B C 1
ATOM 2816 O O . PHE B 1 132 ? -13.234 4.84 2.373 1 98.94 132 PHE B O 1
ATOM 2823 N N . PHE B 1 133 ? -12.336 4.969 4.434 1 98.69 133 PHE B N 1
ATOM 2824 C CA . PHE B 1 133 ? -12.023 3.553 4.586 1 98.69 133 PHE B CA 1
ATOM 2825 C C . PHE B 1 133 ? -12.656 2.992 5.855 1 98.69 133 PHE B C 1
ATOM 2827 O O . PHE B 1 133 ? -12.539 3.588 6.926 1 98.69 133 PHE B O 1
ATOM 2834 N N . GLY B 1 134 ? -13.266 1.844 5.734 1 96.75 134 GLY B N 1
ATOM 2835 C CA . GLY B 1 134 ? -14.016 1.285 6.844 1 96.75 134 GLY B CA 1
ATOM 2836 C C . GLY B 1 134 ? -13.273 0.189 7.582 1 96.75 134 GLY B C 1
ATOM 2837 O O . GLY B 1 134 ? -12.109 -0.085 7.281 1 96.75 134 GLY B O 1
ATOM 2838 N N . THR B 1 135 ? -13.961 -0.401 8.547 1 93.94 135 THR B N 1
ATOM 2839 C CA . THR B 1 135 ? -13.391 -1.406 9.438 1 93.94 135 THR B CA 1
ATOM 2840 C C . THR B 1 135 ? -12.945 -2.635 8.648 1 93.94 135 THR B C 1
ATOM 2842 O O . THR B 1 135 ? -13.523 -2.959 7.609 1 93.94 135 THR B O 1
ATOM 2845 N N . GLU B 1 136 ? -11.906 -3.383 9.109 1 91 136 GLU B N 1
ATOM 2846 C CA . GLU B 1 136 ? -11.32 -4.562 8.477 1 91 136 GLU B CA 1
ATOM 2847 C C . GLU B 1 136 ? -12.367 -5.66 8.289 1 91 136 GLU B C 1
ATOM 2849 O O . GLU B 1 136 ? -12.312 -6.414 7.316 1 91 136 GLU B O 1
ATOM 2854 N N . LEU B 1 137 ? -13.375 -5.652 9.062 1 88.06 137 LEU B N 1
ATOM 2855 C CA . LEU B 1 137 ? -14.312 -6.77 9.07 1 88.06 137 LEU B CA 1
ATOM 2856 C C . LEU B 1 137 ? -15.508 -6.484 8.164 1 88.06 137 LEU B C 1
ATOM 2858 O O . LEU B 1 137 ? -15.852 -7.301 7.309 1 88.06 137 LEU B O 1
ATOM 2862 N N . THR B 1 138 ? -16.078 -5.223 8.273 1 91.44 138 THR B N 1
ATOM 2863 C CA . THR B 1 138 ? -17.391 -5.012 7.652 1 91.44 138 THR B CA 1
ATOM 2864 C C . THR B 1 138 ? -17.328 -3.865 6.648 1 91.44 138 THR B C 1
ATOM 2866 O O . THR B 1 138 ? -18.297 -3.607 5.934 1 91.44 138 THR B O 1
ATOM 2869 N N . GLY B 1 139 ? -16.172 -3.24 6.574 1 94.69 139 GLY B N 1
ATOM 2870 C CA . GLY B 1 139 ? -16.094 -2.088 5.688 1 94.69 139 GLY B CA 1
ATOM 2871 C C . GLY B 1 139 ? -16.75 -0.849 6.258 1 94.69 139 GLY B C 1
ATOM 2872 O O . GLY B 1 139 ? -16.734 -0.636 7.473 1 94.69 139 GLY B O 1
ATOM 2873 N N . LEU B 1 140 ? -17.234 -0.029 5.414 1 97.25 140 LEU B N 1
ATOM 2874 C CA . LEU B 1 140 ? -17.812 1.252 5.809 1 97.25 140 LEU B CA 1
ATOM 2875 C C . LEU B 1 140 ? -19.203 1.062 6.395 1 97.25 140 LEU B C 1
ATOM 2877 O O . LEU B 1 140 ? -19.953 0.176 5.965 1 97.25 140 LEU B O 1
ATOM 2881 N N . SER B 1 141 ? -19.516 1.936 7.312 1 96.69 141 SER B N 1
ATOM 2882 C CA . SER B 1 141 ? -20.891 1.986 7.793 1 96.69 141 SER B CA 1
ATOM 2883 C C . SER B 1 141 ? -21.844 2.439 6.691 1 96.69 141 SER B C 1
ATOM 2885 O O . SER B 1 141 ? -21.422 3.082 5.727 1 96.69 141 SER B O 1
ATOM 2887 N N . ALA B 1 142 ? -23.094 2.09 6.863 1 96.44 142 ALA B N 1
ATOM 2888 C CA . ALA B 1 142 ? -24.125 2.547 5.934 1 96.44 142 ALA B CA 1
ATOM 2889 C C . ALA B 1 142 ? -24.156 4.07 5.863 1 96.44 142 ALA B C 1
ATOM 2891 O O . ALA B 1 142 ? -24.344 4.645 4.789 1 96.44 142 ALA B O 1
ATOM 2892 N N . GLU B 1 143 ? -23.969 4.695 6.988 1 97.5 143 GLU B N 1
ATOM 2893 C CA . GLU B 1 143 ? -24 6.152 7.082 1 97.5 143 GLU B CA 1
ATOM 2894 C C . GLU B 1 143 ? -22.938 6.781 6.195 1 97.5 143 GLU B C 1
ATOM 2896 O O . GLU B 1 143 ? -23.219 7.691 5.414 1 97.5 143 GLU B O 1
ATOM 2901 N N . ALA B 1 144 ? -21.719 6.316 6.316 1 97.44 144 ALA B N 1
ATOM 2902 C CA . ALA B 1 144 ? -20.625 6.828 5.492 1 97.44 144 ALA B CA 1
ATOM 2903 C C . ALA B 1 144 ? -20.844 6.504 4.02 1 97.44 144 ALA B C 1
ATOM 2905 O O . ALA B 1 144 ? -20.641 7.355 3.15 1 97.44 144 ALA B O 1
ATOM 2906 N N . PHE B 1 145 ? -21.312 5.305 3.816 1 97.38 145 PHE B N 1
ATOM 2907 C CA . PHE B 1 145 ? -21.531 4.844 2.451 1 97.38 145 PHE B CA 1
ATOM 2908 C C . PHE B 1 145 ? -22.594 5.691 1.763 1 97.38 145 PHE B C 1
ATOM 2910 O O . PHE B 1 145 ? -22.406 6.145 0.633 1 97.38 145 PHE B O 1
ATOM 2917 N N . GLU B 1 146 ? -23.656 5.969 2.396 1 97.44 146 GLU B N 1
ATOM 2918 C CA . GLU B 1 146 ? -24.797 6.668 1.815 1 97.44 146 GLU B CA 1
ATOM 2919 C C . GLU B 1 146 ? -24.516 8.156 1.652 1 97.44 146 GLU B C 1
ATOM 2921 O O . GLU B 1 146 ? -25.094 8.82 0.798 1 97.44 146 GLU B O 1
ATOM 2926 N N . ALA B 1 147 ? -23.625 8.68 2.416 1 98 147 ALA B N 1
ATOM 2927 C CA . ALA B 1 147 ? -23.297 10.102 2.383 1 98 147 ALA B CA 1
ATOM 2928 C C . ALA B 1 147 ? -22.297 10.406 1.277 1 98 147 ALA B C 1
ATOM 2930 O O . ALA B 1 147 ? -22.031 11.578 0.982 1 98 147 ALA B O 1
ATOM 2931 N N . ALA B 1 148 ? -21.766 9.414 0.621 1 98.12 148 ALA B N 1
ATOM 2932 C CA . ALA B 1 148 ? -20.672 9.594 -0.334 1 98.12 148 ALA B CA 1
ATOM 2933 C C . ALA B 1 148 ? -21.172 10.266 -1.612 1 98.12 148 ALA B C 1
ATOM 2935 O O . ALA B 1 148 ? -22.297 10.016 -2.059 1 98.12 148 ALA B O 1
ATOM 2936 N N . ASP B 1 149 ? -20.344 11.102 -2.154 1 98.25 149 ASP B N 1
ATOM 2937 C CA . ASP B 1 149 ? -20.594 11.727 -3.451 1 98.25 149 ASP B CA 1
ATOM 2938 C C . ASP B 1 149 ? -20.094 10.844 -4.59 1 98.25 149 ASP B C 1
ATOM 2940 O O . ASP B 1 149 ? -20.641 10.883 -5.699 1 98.25 149 ASP B O 1
ATOM 2944 N N . LEU B 1 150 ? -19.031 10.117 -4.402 1 98.06 150 LEU B N 1
ATOM 2945 C CA . LEU B 1 150 ? -18.422 9.195 -5.352 1 98.06 150 LEU B CA 1
ATOM 2946 C C . LEU B 1 150 ? -18.016 7.898 -4.66 1 98.06 150 LEU B C 1
ATOM 2948 O O . LEU B 1 150 ? -17.844 7.867 -3.439 1 98.06 150 LEU B O 1
ATOM 2952 N N . TYR B 1 151 ? -17.922 6.863 -5.449 1 98.44 151 TYR B N 1
ATOM 2953 C CA . TYR B 1 151 ? -17.5 5.543 -4.988 1 98.44 151 TYR B CA 1
ATOM 2954 C C . TYR B 1 151 ? -16.266 5.066 -5.75 1 98.44 151 TYR B C 1
ATOM 2956 O O . TYR B 1 151 ? -16.188 5.227 -6.969 1 98.44 151 TYR B O 1
ATOM 2964 N N . LEU B 1 152 ? -15.32 4.574 -4.992 1 98.62 152 LEU B N 1
ATOM 2965 C CA . LEU B 1 152 ? -14.016 4.211 -5.531 1 98.62 152 LEU B CA 1
ATOM 2966 C C . LEU B 1 152 ? -13.703 2.746 -5.242 1 98.62 152 LEU B C 1
ATOM 2968 O O . LEU B 1 152 ? -13.945 2.26 -4.137 1 98.62 152 LEU B O 1
ATOM 2972 N N . LYS B 1 153 ? -13.18 1.999 -6.191 1 98.12 153 LYS B N 1
ATOM 2973 C CA . LYS B 1 153 ? -12.711 0.641 -5.941 1 98.12 153 LYS B CA 1
ATOM 2974 C C . LYS B 1 153 ? -11.305 0.434 -6.512 1 98.12 153 LYS B C 1
ATOM 2976 O O . LYS B 1 153 ? -10.93 1.072 -7.496 1 98.12 153 LYS B O 1
ATOM 2981 N N . ILE B 1 154 ? -10.555 -0.388 -5.887 1 98.31 154 ILE B N 1
ATOM 2982 C CA . ILE B 1 154 ? -9.281 -0.88 -6.398 1 98.31 154 ILE B CA 1
ATOM 2983 C C . ILE B 1 154 ? -9.5 -2.182 -7.168 1 98.31 154 ILE B C 1
ATOM 2985 O O . ILE B 1 154 ? -10.047 -3.146 -6.621 1 98.31 154 ILE B O 1
ATOM 2989 N N . PRO B 1 155 ? -9.078 -2.201 -8.375 1 96.56 155 PRO B N 1
ATOM 2990 C CA . PRO B 1 155 ? -9.258 -3.457 -9.102 1 96.56 155 PRO B CA 1
ATOM 2991 C C . PRO B 1 155 ? -8.539 -4.633 -8.445 1 96.56 155 PRO B C 1
ATOM 2993 O O . PRO B 1 155 ? -7.473 -4.457 -7.852 1 96.56 155 PRO B O 1
ATOM 2996 N N . MET B 1 156 ? -9.109 -5.793 -8.508 1 97.44 156 MET B N 1
ATOM 2997 C CA . MET B 1 156 ? -8.562 -7.043 -7.988 1 97.44 156 MET B CA 1
ATOM 2998 C C . MET B 1 156 ? -8.484 -8.102 -9.086 1 97.44 156 MET B C 1
ATOM 3000 O O . MET B 1 156 ? -9.422 -8.258 -9.867 1 97.44 156 MET B O 1
ATOM 3004 N N . TYR B 1 157 ? -7.438 -8.867 -9.086 1 98 157 TYR B N 1
ATOM 3005 C CA . TYR B 1 157 ? -7.207 -9.75 -10.227 1 98 157 TYR B CA 1
ATOM 3006 C C . TYR B 1 157 ? -7.027 -11.195 -9.766 1 98 157 TYR B C 1
ATOM 3008 O O . TYR B 1 157 ? -6.75 -12.078 -10.578 1 98 157 TYR B O 1
ATOM 3016 N N . GLY B 1 158 ? -7.117 -11.398 -8.477 1 98.31 158 GLY B N 1
ATOM 3017 C CA . GLY B 1 158 ? -6.988 -12.734 -7.914 1 98.31 158 GLY B CA 1
ATOM 3018 C C . GLY B 1 158 ? -8.281 -13.25 -7.309 1 98.31 158 GLY B C 1
ATOM 3019 O O . GLY B 1 158 ? -9.367 -12.906 -7.77 1 98.31 158 GLY B O 1
ATOM 3020 N N . PHE B 1 159 ? -8.148 -14.188 -6.355 1 98.38 159 PHE B N 1
ATOM 3021 C CA . PHE B 1 159 ? -9.297 -14.812 -5.703 1 98.38 159 PHE B CA 1
ATOM 3022 C C . PHE B 1 159 ? -9.703 -14.031 -4.457 1 98.38 159 PHE B C 1
ATOM 3024 O O . PHE B 1 159 ? -10.875 -14.031 -4.074 1 98.38 159 PHE B O 1
ATOM 3031 N N . THR B 1 160 ? -8.719 -13.438 -3.852 1 97 160 THR B N 1
ATOM 3032 C CA . THR B 1 160 ? -8.93 -12.75 -2.582 1 97 160 THR B CA 1
ATOM 3033 C C . THR B 1 160 ? -9.805 -11.508 -2.775 1 97 160 THR B C 1
ATOM 3035 O O . THR B 1 160 ? -9.664 -10.797 -3.771 1 97 160 THR B O 1
ATOM 3038 N N . GLN B 1 161 ? -10.617 -11.172 -1.825 1 92.19 161 GLN B N 1
ATOM 3039 C CA . GLN B 1 161 ? -11.719 -10.25 -2.094 1 92.19 161 GLN B CA 1
ATOM 3040 C C . GLN B 1 161 ? -11.422 -8.859 -1.533 1 92.19 161 GLN B C 1
ATOM 3042 O O . GLN B 1 161 ? -12.242 -7.953 -1.654 1 92.19 161 GLN B O 1
ATOM 3047 N N . SER B 1 162 ? -10.359 -8.734 -0.901 1 96.56 162 SER B N 1
ATOM 3048 C CA . SER B 1 162 ? -10.023 -7.395 -0.43 1 96.56 162 SER B CA 1
ATOM 3049 C C . SER B 1 162 ? -8.547 -7.293 -0.06 1 96.56 162 SER B C 1
ATOM 3051 O O . SER B 1 162 ? -7.918 -8.289 0.297 1 96.56 162 SER B O 1
ATOM 3053 N N . TYR B 1 163 ? -8.062 -6.09 -0.112 1 98 163 TYR B N 1
ATOM 3054 C CA . TYR B 1 163 ? -6.734 -5.766 0.403 1 98 163 TYR B CA 1
ATOM 3055 C C . TYR B 1 163 ? -6.773 -5.539 1.909 1 98 163 TYR B C 1
ATOM 3057 O O . TYR B 1 163 ? -7.836 -5.273 2.475 1 98 163 TYR B O 1
ATOM 3065 N N . ASN B 1 164 ? -5.59 -5.742 2.578 1 97.94 164 ASN B N 1
ATOM 3066 C CA . ASN B 1 164 ? -5.422 -5.191 3.92 1 97.94 164 ASN B CA 1
ATOM 3067 C C . ASN B 1 164 ? -5.711 -3.695 3.951 1 97.94 164 ASN B C 1
ATOM 3069 O O . ASN B 1 164 ? -5.348 -2.967 3.027 1 97.94 164 ASN B O 1
ATOM 3073 N N . ILE B 1 165 ? -6.297 -3.195 4.953 1 98.06 165 ILE B N 1
ATOM 3074 C CA . ILE B 1 165 ? -6.816 -1.831 4.977 1 98.06 165 ILE B CA 1
ATOM 3075 C C . ILE B 1 165 ? -5.668 -0.839 4.82 1 98.06 165 ILE B C 1
ATOM 3077 O O . ILE B 1 165 ? -5.801 0.171 4.125 1 98.06 165 ILE B O 1
ATOM 3081 N N . SER B 1 166 ? -4.5 -1.047 5.543 1 98.62 166 SER B N 1
ATOM 3082 C CA . SER B 1 166 ? -3.383 -0.116 5.398 1 98.62 166 SER B CA 1
ATOM 3083 C C . SER B 1 166 ? -2.832 -0.128 3.979 1 98.62 166 SER B C 1
ATOM 3085 O O . SER B 1 166 ? -2.383 0.903 3.473 1 98.62 166 SER B O 1
ATOM 3087 N N . VAL B 1 167 ? -2.916 -1.284 3.324 1 98.75 167 VAL B N 1
ATOM 3088 C CA . VAL B 1 167 ? -2.508 -1.448 1.933 1 98.75 167 VAL B CA 1
ATOM 3089 C C . VAL B 1 167 ? -3.473 -0.698 1.019 1 98.75 167 VAL B C 1
ATOM 3091 O O . VAL B 1 167 ? -3.047 0.028 0.117 1 98.75 167 VAL B O 1
ATOM 3094 N N . ALA B 1 168 ? -4.758 -0.866 1.289 1 98.81 168 ALA B N 1
ATOM 3095 C CA . ALA B 1 168 ? -5.77 -0.182 0.486 1 98.81 168 ALA B CA 1
ATOM 3096 C C . ALA B 1 168 ? -5.602 1.332 0.568 1 98.81 168 ALA B C 1
ATOM 3098 O O . ALA B 1 168 ? -5.629 2.021 -0.454 1 98.81 168 ALA B O 1
ATOM 3099 N N . VAL B 1 169 ? -5.406 1.834 1.761 1 98.88 169 VAL B N 1
ATOM 3100 C CA . VAL B 1 169 ? -5.184 3.262 1.956 1 98.88 169 VAL B CA 1
ATOM 3101 C C . VAL B 1 169 ? -3.967 3.711 1.152 1 98.88 169 VAL B C 1
ATOM 3103 O O . VAL B 1 169 ? -4.02 4.719 0.444 1 98.88 169 VAL B O 1
ATOM 3106 N N . ALA B 1 170 ? -2.902 2.961 1.217 1 98.94 170 ALA B N 1
ATOM 3107 C CA . ALA B 1 170 ? -1.648 3.32 0.56 1 98.94 170 ALA B CA 1
ATOM 3108 C C . ALA B 1 170 ? -1.812 3.346 -0.957 1 98.94 170 ALA B C 1
ATOM 3110 O O . ALA B 1 170 ? -1.37 4.285 -1.62 1 98.94 170 ALA B O 1
ATOM 3111 N N . ILE B 1 171 ? -2.443 2.305 -1.504 1 98.94 171 ILE B N 1
ATOM 3112 C CA . ILE B 1 171 ? -2.623 2.205 -2.947 1 98.94 171 ILE B CA 1
ATOM 3113 C C . ILE B 1 171 ? -3.455 3.385 -3.447 1 98.94 171 ILE B C 1
ATOM 3115 O O . ILE B 1 171 ? -3.066 4.066 -4.398 1 98.94 171 ILE B O 1
ATOM 3119 N N . VAL B 1 172 ? -4.543 3.668 -2.801 1 98.94 172 VAL B N 1
ATOM 3120 C CA . VAL B 1 172 ? -5.465 4.715 -3.234 1 98.94 172 VAL B CA 1
ATOM 3121 C C . VAL B 1 172 ? -4.797 6.078 -3.098 1 98.94 172 VAL B C 1
ATOM 3123 O O . VAL B 1 172 ? -4.738 6.848 -4.059 1 98.94 172 VAL B O 1
ATOM 3126 N N . MET B 1 173 ? -4.277 6.34 -1.932 1 98.94 173 MET B N 1
ATOM 3127 C CA . MET B 1 173 ? -3.764 7.676 -1.653 1 98.94 173 MET B CA 1
ATOM 3128 C C . MET B 1 173 ? -2.494 7.949 -2.453 1 98.94 173 MET B C 1
ATOM 3130 O O . MET B 1 173 ? -2.256 9.078 -2.883 1 98.94 173 MET B O 1
ATOM 3134 N N . TYR B 1 174 ? -1.636 6.953 -2.641 1 98.94 174 TYR B N 1
ATOM 3135 C CA . TYR B 1 174 ? -0.454 7.125 -3.479 1 98.94 174 TYR B CA 1
ATOM 3136 C C . TYR B 1 174 ? -0.846 7.441 -4.918 1 98.94 174 TYR B C 1
ATOM 3138 O O . TYR B 1 174 ? -0.338 8.391 -5.512 1 98.94 174 TYR B O 1
ATOM 3146 N N . SER B 1 175 ? -1.758 6.621 -5.48 1 98.75 175 SER B N 1
ATOM 3147 C CA . SER B 1 175 ? -2.199 6.801 -6.859 1 98.75 175 SER B CA 1
ATOM 3148 C C . SER B 1 175 ? -2.777 8.195 -7.078 1 98.75 175 SER B C 1
ATOM 3150 O O . SER B 1 175 ? -2.396 8.891 -8.023 1 98.75 175 SER B O 1
ATOM 3152 N N . LEU B 1 176 ? -3.652 8.617 -6.199 1 98.75 176 LEU B N 1
ATOM 3153 C CA . LEU B 1 176 ? -4.277 9.93 -6.332 1 98.75 176 LEU B CA 1
ATOM 3154 C C . LEU B 1 176 ? -3.25 11.039 -6.156 1 98.75 176 LEU B C 1
ATOM 3156 O O . LEU B 1 176 ? -3.27 12.031 -6.895 1 98.75 176 LEU B O 1
ATOM 3160 N N . SER B 1 177 ? -2.348 10.891 -5.188 1 98.5 177 SER B N 1
ATOM 3161 C CA . SER B 1 177 ? -1.338 11.898 -4.895 1 98.5 177 SER B CA 1
ATOM 3162 C C . SER B 1 177 ? -0.404 12.109 -6.082 1 98.5 177 SER B C 1
ATOM 3164 O O . SER B 1 177 ? -0.092 13.242 -6.445 1 98.5 177 SER B O 1
ATOM 3166 N N . ILE B 1 178 ? 0.032 11.031 -6.715 1 97.56 178 ILE B N 1
ATOM 3167 C CA . ILE B 1 178 ? 0.984 11.141 -7.816 1 97.56 178 ILE B CA 1
ATOM 3168 C C . ILE B 1 178 ? 0.305 11.773 -9.023 1 97.56 178 ILE B C 1
ATOM 3170 O O . ILE B 1 178 ? 0.92 12.562 -9.75 1 97.56 178 ILE B O 1
ATOM 3174 N N . ARG B 1 179 ? -0.948 11.43 -9.266 1 97.75 179 ARG B N 1
ATOM 3175 C CA . ARG B 1 179 ? -1.685 12.062 -10.352 1 97.75 179 ARG B CA 1
ATOM 3176 C C . ARG B 1 179 ? -1.854 13.562 -10.102 1 97.75 179 ARG B C 1
ATOM 3178 O O . ARG B 1 179 ? -1.741 14.367 -11.023 1 97.75 179 ARG B O 1
ATOM 3185 N N . LEU B 1 180 ? -2.102 13.953 -8.906 1 98.12 180 LEU B N 1
ATOM 3186 C CA . LEU B 1 180 ? -2.223 15.359 -8.539 1 98.12 180 LEU B CA 1
ATOM 3187 C C . LEU B 1 180 ? -0.921 16.109 -8.82 1 98.12 180 LEU B C 1
ATOM 3189 O O . LEU B 1 180 ? -0.938 17.219 -9.359 1 98.12 180 LEU B O 1
ATOM 3193 N N . ARG B 1 181 ? 0.168 15.438 -8.492 1 97.25 181 ARG B N 1
ATOM 3194 C CA . ARG B 1 181 ? 1.471 16.078 -8.617 1 97.25 181 ARG B CA 1
ATOM 3195 C C . ARG B 1 181 ? 1.849 16.281 -10.086 1 97.25 181 ARG B C 1
ATOM 3197 O O . ARG B 1 181 ? 2.691 17.125 -10.406 1 97.25 181 ARG B O 1
ATOM 3204 N N . LYS B 1 182 ? 1.196 15.555 -10.93 1 96.75 182 LYS B N 1
ATOM 3205 C CA . LYS B 1 182 ? 1.45 15.664 -12.359 1 96.75 182 LYS B CA 1
ATOM 3206 C C . LYS B 1 182 ? 0.407 16.547 -13.039 1 96.75 182 LYS B C 1
ATOM 3208 O O . LYS B 1 182 ? 0.478 16.797 -14.242 1 96.75 182 LYS B O 1
ATOM 3213 N N . SER B 1 183 ? -0.508 17.016 -12.234 1 97.81 183 SER B N 1
ATOM 3214 C CA . SER B 1 183 ? -1.617 17.797 -12.773 1 97.81 183 SER B CA 1
ATOM 3215 C C . SER B 1 183 ? -1.351 19.297 -12.664 1 97.81 183 SER B C 1
ATOM 3217 O O . SER B 1 183 ? -0.33 19.703 -12.109 1 97.81 183 SER B O 1
ATOM 3219 N N . SER B 1 184 ? -2.244 20.062 -13.219 1 97.94 184 SER B N 1
ATOM 3220 C CA . SER B 1 184 ? -2.176 21.516 -13.109 1 97.94 184 SER B CA 1
ATOM 3221 C C . SER B 1 184 ? -3.076 22.031 -11.992 1 97.94 184 SER B C 1
ATOM 3223 O O . SER B 1 184 ? -3.277 23.234 -11.852 1 97.94 184 SER B O 1
ATOM 3225 N N . ILE B 1 185 ? -3.549 21.094 -11.195 1 98.12 185 ILE B N 1
ATOM 3226 C CA . ILE B 1 185 ? -4.469 21.453 -10.117 1 98.12 185 ILE B CA 1
ATOM 3227 C C . ILE B 1 185 ? -3.701 22.141 -8.992 1 98.12 185 ILE B C 1
ATOM 3229 O O . ILE B 1 185 ? -2.602 21.719 -8.625 1 98.12 185 ILE B O 1
ATOM 3233 N N . ASN B 1 186 ? -4.289 23.219 -8.492 1 97.69 186 ASN B N 1
ATOM 3234 C CA . ASN B 1 186 ? -3.73 23.891 -7.32 1 97.69 186 ASN B CA 1
ATOM 3235 C C . ASN B 1 186 ? -4.074 23.141 -6.035 1 97.69 186 ASN B C 1
ATOM 3237 O O . ASN B 1 186 ? -5.031 23.484 -5.348 1 97.69 186 ASN B O 1
ATOM 3241 N N . TYR B 1 187 ? -3.223 22.219 -5.73 1 98.19 187 TYR B N 1
ATOM 3242 C CA . TYR B 1 187 ? -3.566 21.297 -4.652 1 98.19 187 TYR B CA 1
ATOM 3243 C C . TYR B 1 187 ? -2.729 21.578 -3.41 1 98.19 187 TYR B C 1
ATOM 3245 O O . TYR B 1 187 ? -2.916 20.938 -2.371 1 98.19 187 TYR B O 1
ATOM 3253 N N . LEU B 1 188 ? -1.796 22.484 -3.43 1 98.44 188 LEU B N 1
ATOM 3254 C CA . LEU B 1 188 ? -0.879 22.766 -2.326 1 98.44 188 LEU B CA 1
ATOM 3255 C C . LEU B 1 188 ? -1.479 23.766 -1.355 1 98.44 188 LEU B C 1
ATOM 3257 O O . LEU B 1 188 ? -2.449 24.453 -1.687 1 98.44 188 LEU B O 1
ATOM 3261 N N . LEU B 1 189 ? -0.898 23.797 -0.19 1 98.38 189 LEU B N 1
ATOM 3262 C CA . LEU B 1 189 ? -1.347 24.719 0.848 1 98.38 189 LEU B CA 1
ATOM 3263 C C . LEU B 1 189 ? -1.117 26.156 0.424 1 98.38 189 LEU B C 1
ATOM 3265 O O . LEU B 1 189 ? -0.125 26.469 -0.24 1 98.38 189 LEU B O 1
ATOM 3269 N N . ASP B 1 190 ? -2.014 27.062 0.82 1 97.06 190 ASP B N 1
ATOM 3270 C CA . ASP B 1 190 ? -1.741 28.484 0.671 1 97.06 190 ASP B CA 1
ATOM 3271 C C . ASP B 1 190 ? -0.864 29 1.812 1 97.06 190 ASP B C 1
ATOM 3273 O O . ASP B 1 190 ? -0.491 28.234 2.705 1 97.06 190 ASP B O 1
ATOM 3277 N N . GLU B 1 191 ? -0.552 30.219 1.772 1 96.62 191 GLU B N 1
ATOM 3278 C CA . GLU B 1 191 ? 0.438 30.75 2.701 1 96.62 191 GLU B CA 1
ATOM 3279 C C . GLU B 1 191 ? -0.091 30.75 4.133 1 96.62 191 GLU B C 1
ATOM 3281 O O . GLU B 1 191 ? 0.672 30.562 5.082 1 96.62 191 GLU B O 1
ATOM 3286 N N . VAL B 1 192 ? -1.327 30.969 4.281 1 97.12 192 VAL B N 1
ATOM 3287 C CA . VAL B 1 192 ? -1.921 30.969 5.613 1 97.12 192 VAL B CA 1
ATOM 3288 C C . VAL B 1 192 ? -1.867 29.562 6.207 1 97.12 192 VAL B C 1
ATOM 3290 O O . VAL B 1 192 ? -1.454 29.391 7.355 1 97.12 192 VAL B O 1
ATOM 3293 N N . GLU B 1 193 ? -2.281 28.609 5.391 1 97.38 193 GLU B N 1
ATOM 3294 C CA . GLU B 1 193 ? -2.227 27.203 5.816 1 97.38 193 GLU B CA 1
ATOM 3295 C C . GLU B 1 193 ? -0.796 26.781 6.141 1 97.38 193 GLU B C 1
ATOM 3297 O O . GLU B 1 193 ? -0.554 26.109 7.141 1 97.38 193 GLU B O 1
ATOM 3302 N N . LYS B 1 194 ? 0.15 27.188 5.375 1 98.12 194 LYS B N 1
ATOM 3303 C CA . LYS B 1 194 ? 1.556 26.875 5.609 1 98.12 194 LYS B CA 1
ATOM 3304 C C . LYS B 1 194 ? 2.041 27.469 6.926 1 98.12 194 LYS B C 1
ATOM 3306 O O . LYS B 1 194 ? 2.764 26.828 7.684 1 98.12 194 LYS B O 1
ATOM 3311 N N . SER B 1 195 ? 1.634 28.703 7.113 1 98.19 195 SER B N 1
ATOM 3312 C CA . SER B 1 195 ? 2.062 29.375 8.336 1 98.19 195 SER B CA 1
ATOM 3313 C C . SER B 1 195 ? 1.542 28.656 9.578 1 98.19 195 SER B C 1
ATOM 3315 O O . SER B 1 195 ? 2.27 28.484 10.555 1 98.19 195 SER B O 1
ATOM 3317 N N . ASN B 1 196 ? 0.313 28.25 9.539 1 98 196 ASN B N 1
ATOM 3318 C CA . ASN B 1 196 ? -0.26 27.5 10.656 1 98 196 ASN B CA 1
ATOM 3319 C C . ASN B 1 196 ? 0.476 26.188 10.891 1 98 196 ASN B C 1
ATOM 3321 O O . ASN B 1 196 ? 0.774 25.844 12.039 1 98 196 ASN B O 1
ATOM 3325 N N . LEU B 1 197 ? 0.745 25.5 9.836 1 98.44 197 LEU B N 1
ATOM 3326 C CA . LEU B 1 197 ? 1.453 24.234 9.953 1 98.44 197 LEU B CA 1
ATOM 3327 C C . LEU B 1 197 ? 2.902 24.453 10.375 1 98.44 197 LEU B C 1
ATOM 3329 O O . LEU B 1 197 ? 3.463 23.656 11.133 1 98.44 197 LEU B O 1
ATOM 3333 N N . ARG B 1 198 ? 3.547 25.531 9.852 1 98.56 198 ARG B N 1
ATOM 3334 C CA . ARG B 1 198 ? 4.898 25.891 10.266 1 98.56 198 ARG B CA 1
ATOM 3335 C C . ARG B 1 198 ? 4.98 26.062 11.773 1 98.56 198 ARG B C 1
ATOM 3337 O O . ARG B 1 198 ? 5.906 25.547 12.414 1 98.56 198 ARG B O 1
ATOM 3344 N N . LEU B 1 199 ? 4.047 26.797 12.266 1 98.25 199 LEU B N 1
ATOM 3345 C CA . LEU B 1 199 ? 4.02 27 13.711 1 98.25 199 LEU B CA 1
ATOM 3346 C C . LEU B 1 199 ? 3.922 25.672 14.445 1 98.25 199 LEU B C 1
ATOM 3348 O O . LEU B 1 199 ? 4.629 25.453 15.43 1 98.25 199 LEU B O 1
ATOM 3352 N N . LYS B 1 200 ? 3.107 24.828 13.992 1 97.94 200 LYS B N 1
ATOM 3353 C CA . LYS B 1 200 ? 2.973 23.516 14.609 1 97.94 200 LYS B CA 1
ATOM 3354 C C . LYS B 1 200 ? 4.297 22.75 14.586 1 97.94 200 LYS B C 1
ATOM 3356 O O . LYS B 1 200 ? 4.691 22.156 15.586 1 97.94 200 LYS B O 1
ATOM 3361 N N . TYR B 1 201 ? 4.953 22.719 13.41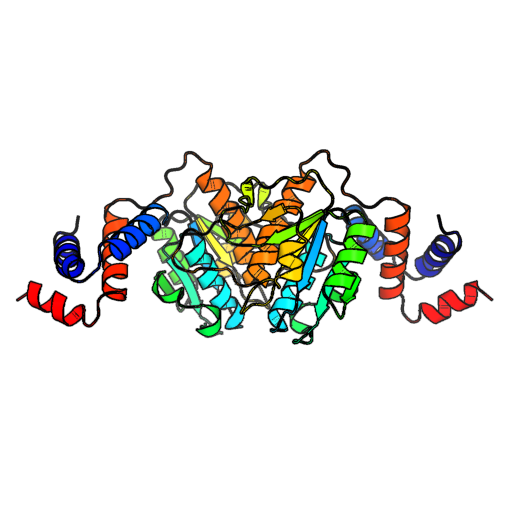4 1 98.62 201 TYR B N 1
ATOM 3362 C CA . TYR B 1 201 ? 6.227 22.031 13.289 1 98.62 201 TYR B CA 1
ATOM 3363 C C . TYR B 1 201 ? 7.281 22.641 14.195 1 98.62 201 TYR B C 1
ATOM 3365 O O . TYR B 1 201 ? 8.047 21.922 14.844 1 98.62 201 TYR B O 1
ATOM 3373 N N . TYR B 1 202 ? 7.273 24 14.242 1 98.62 202 TYR B N 1
ATOM 3374 C CA . TYR B 1 202 ? 8.227 24.672 15.125 1 98.62 202 TYR B CA 1
ATOM 3375 C C . TYR B 1 202 ? 7.984 24.281 16.578 1 98.62 202 TYR B C 1
ATOM 3377 O O . TYR B 1 202 ? 8.938 24.047 17.328 1 98.62 202 TYR B O 1
ATOM 3385 N N . ARG B 1 203 ? 6.742 24.203 16.953 1 97.81 203 ARG B N 1
ATOM 3386 C CA . ARG B 1 203 ? 6.395 23.828 18.328 1 97.81 203 ARG B CA 1
ATOM 3387 C C . ARG B 1 203 ? 6.852 22.406 18.625 1 97.81 203 ARG B C 1
ATOM 3389 O O . ARG B 1 203 ? 7.148 22.078 19.781 1 97.81 203 ARG B O 1
ATOM 3396 N N . GLN B 1 204 ? 6.941 21.562 17.609 1 97 204 GLN B N 1
ATOM 3397 C CA . GLN B 1 204 ? 7.363 20.172 17.797 1 97 204 GLN B CA 1
ATOM 3398 C C . GLN B 1 204 ? 8.875 20.078 17.969 1 97 204 GLN B C 1
ATOM 3400 O O . GLN B 1 204 ? 9.375 19.156 18.625 1 97 204 GLN B O 1
ATOM 3405 N N . VAL B 1 205 ? 9.633 21.031 17.406 1 97.25 205 VAL B N 1
ATOM 3406 C CA . VAL B 1 205 ? 11.078 20.859 17.391 1 97.25 205 VAL B CA 1
ATOM 3407 C C . VAL B 1 205 ? 11.711 21.719 18.484 1 97.25 205 VAL B C 1
ATOM 3409 O O . VAL B 1 205 ? 12.875 21.516 18.844 1 97.25 205 VAL B O 1
ATOM 3412 N N . VAL B 1 206 ? 11.016 22.734 18.984 1 97.56 206 VAL B N 1
ATOM 3413 C CA . VAL B 1 206 ? 11.547 23.625 20.016 1 97.56 206 VAL B CA 1
ATOM 3414 C C . VAL B 1 206 ? 11.125 23.125 21.406 1 97.56 206 VAL B C 1
ATOM 3416 O O . VAL B 1 206 ? 9.953 23.203 21.766 1 97.56 206 VAL B O 1
ATOM 3419 N N . LYS B 1 207 ? 12.164 22.766 22.109 1 94.12 207 LYS B N 1
ATOM 3420 C CA . LYS B 1 207 ? 11.906 22.344 23.484 1 94.12 207 LYS B CA 1
ATOM 3421 C C . LYS B 1 207 ? 11.336 23.5 24.312 1 94.12 207 LYS B C 1
ATOM 3423 O O . LYS B 1 207 ? 11.789 24.641 24.203 1 94.12 207 LYS B O 1
ATOM 3428 N N . ASN B 1 208 ? 10.305 23.297 25.188 1 93.31 208 ASN B N 1
ATOM 3429 C CA . ASN B 1 208 ? 9.656 24.266 26.078 1 93.31 208 ASN B CA 1
ATOM 3430 C C . ASN B 1 208 ? 9.062 25.438 25.297 1 93.31 208 ASN B C 1
ATOM 3432 O O . ASN B 1 208 ? 9.164 26.578 25.734 1 93.31 208 ASN B O 1
ATOM 3436 N N . TYR B 1 209 ? 8.625 25.172 24.078 1 95.31 209 TYR B N 1
ATOM 3437 C CA . TYR B 1 209 ? 8.109 26.234 23.219 1 95.31 209 TYR B CA 1
ATOM 3438 C C . TYR B 1 209 ? 7.031 27.047 23.938 1 95.31 209 TYR B C 1
ATOM 3440 O O . TYR B 1 209 ? 6.875 28.234 23.688 1 95.31 209 TYR B O 1
ATOM 3448 N N . GLN B 1 210 ? 6.191 26.438 24.797 1 94.94 210 GLN B N 1
ATOM 3449 C CA . GLN B 1 210 ? 5.117 27.125 25.5 1 94.94 210 GLN B CA 1
ATOM 3450 C C . GLN B 1 210 ? 5.664 28.281 26.344 1 94.94 210 GLN B C 1
ATOM 3452 O O . GLN B 1 210 ? 5.074 29.359 26.391 1 94.94 210 GLN B O 1
ATOM 3457 N N . PHE B 1 211 ? 6.715 27.938 27.062 1 93.81 211 PHE B N 1
ATOM 3458 C CA . PHE B 1 211 ? 7.355 28.953 27.875 1 93.81 211 PHE B CA 1
ATOM 3459 C C . PHE B 1 211 ? 7.82 30.125 27.031 1 93.81 211 PHE B C 1
ATOM 3461 O O . PHE B 1 211 ? 7.617 31.281 27.391 1 93.81 211 PHE B O 1
ATOM 3468 N N . ILE B 1 212 ? 8.391 29.828 25.938 1 93.5 212 ILE B N 1
ATOM 3469 C CA . ILE B 1 212 ? 8.93 30.844 25.031 1 93.5 212 ILE B CA 1
ATOM 3470 C C . ILE B 1 212 ? 7.797 31.688 24.469 1 93.5 212 ILE B C 1
ATOM 3472 O O . ILE B 1 212 ? 7.898 32.906 24.438 1 93.5 212 ILE B O 1
ATOM 3476 N N . GLU B 1 213 ? 6.723 31.047 24.062 1 93.19 213 GLU B N 1
ATOM 3477 C CA . GLU B 1 213 ? 5.59 31.75 23.469 1 93.19 213 GLU B CA 1
ATOM 3478 C C . GLU B 1 213 ? 4.879 32.625 24.5 1 93.19 213 GLU B C 1
ATOM 3480 O O . GLU B 1 213 ? 4.305 33.656 24.156 1 93.19 213 GLU B O 1
ATOM 3485 N N . ASN B 1 214 ? 4.891 32.25 25.75 1 90.31 214 ASN B N 1
ATOM 3486 C CA . ASN B 1 214 ? 4.281 33.031 26.812 1 90.31 214 ASN B CA 1
ATOM 3487 C C . ASN B 1 214 ? 5.035 34.344 27.047 1 90.31 214 ASN B C 1
ATOM 3489 O O . ASN B 1 214 ? 4.449 35.344 27.484 1 90.31 214 ASN B O 1
ATOM 3493 N N . LEU B 1 215 ? 6.266 34.312 26.734 1 84.44 215 LEU B N 1
ATOM 3494 C CA . LEU B 1 215 ? 7.078 35.531 26.906 1 84.44 215 LEU B CA 1
ATOM 3495 C C . LEU B 1 215 ? 6.707 36.562 25.875 1 84.44 215 LEU B C 1
ATOM 3497 O O . LEU B 1 215 ? 6.938 37.781 26.078 1 84.44 215 LEU B O 1
ATOM 3501 N N . ILE B 1 216 ? 6.191 36.156 24.797 1 81.44 216 ILE B N 1
ATOM 3502 C CA . ILE B 1 216 ? 5.746 37.062 23.75 1 81.44 216 ILE B CA 1
ATOM 3503 C C . ILE B 1 216 ? 4.523 37.844 24.234 1 81.44 216 ILE B C 1
ATOM 3505 O O . ILE B 1 216 ? 4.352 39.031 23.891 1 81.44 216 ILE B O 1
ATOM 3509 N N . ASN B 1 217 ? 3.598 37.25 24.891 1 73.19 217 ASN B N 1
ATOM 3510 C CA . ASN B 1 217 ? 2.357 37.844 25.359 1 73.19 217 ASN B CA 1
ATOM 3511 C C . ASN B 1 217 ? 2.586 38.719 26.594 1 73.19 217 ASN B C 1
ATOM 3513 O O . ASN B 1 217 ? 1.679 39.406 27.031 1 73.19 217 ASN B O 1
ATOM 3517 N N . SER B 1 218 ? 3.75 38.562 27.141 1 66.62 218 SER B N 1
ATOM 3518 C CA . SER B 1 218 ? 4.02 39.375 28.312 1 66.62 218 SER B CA 1
ATOM 3519 C C . SER B 1 218 ? 4.617 40.719 27.938 1 66.62 218 SER B C 1
ATOM 3521 O O . SER B 1 218 ? 5.32 40.844 26.938 1 66.62 218 SER B O 1
#

Solvent-accessible surface area (backbone atoms only — not comparable to full-atom values): 23450 Å² total; per-residue (Å²): 122,64,65,67,58,56,51,48,40,57,60,55,50,75,73,49,54,70,69,58,51,51,51,52,50,56,31,54,74,52,23,20,76,34,50,37,43,31,39,37,31,42,62,56,31,67,40,54,13,39,38,47,27,46,40,20,20,71,10,28,45,46,39,36,39,28,31,68,92,24,72,76,45,73,38,64,88,59,22,64,65,19,69,80,70,27,44,80,43,77,32,69,42,68,65,61,50,50,52,52,42,45,73,73,59,33,42,36,30,22,60,39,88,52,87,82,30,35,46,56,93,72,50,83,76,88,60,40,33,35,39,38,42,37,18,87,86,76,40,55,51,67,69,58,51,70,66,32,75,44,40,33,24,76,86,68,35,38,85,47,88,69,69,54,64,35,37,46,51,39,42,53,53,50,54,54,49,55,52,47,72,73,45,90,63,89,44,58,55,51,71,63,58,40,50,56,49,48,40,53,53,50,52,72,72,32,82,67,38,67,63,58,54,50,56,67,79,96,120,64,64,66,57,54,51,50,40,57,61,54,50,75,73,49,55,69,69,55,51,52,52,50,51,56,30,53,72,51,23,20,77,33,50,38,41,32,40,37,32,42,63,55,32,67,40,56,12,38,38,48,28,47,40,20,20,71,10,29,46,46,38,35,39,28,31,68,93,24,71,75,46,74,38,64,90,59,22,64,65,19,67,79,70,30,45,79,42,77,33,68,41,68,65,60,48,50,52,52,42,45,72,73,59,34,41,36,28,24,58,38,88,53,86,83,29,36,47,57,93,74,50,83,78,88,60,39,32,35,40,37,42,36,19,86,86,76,40,55,53,69,69,58,50,71,65,32,75,44,40,34,24,74,85,69,36,37,86,47,88,69,70,54,63,34,37,45,52,39,44,53,52,50,53,53,49,56,52,47,72,72,45,90,63,88,44,58,56,52,70,61,57,42,51,56,50,49,40,52,53,49,52,71,71,32,82,67,38,67,64,58,53,52,56,68,79,94